Protein AF-0000000076600946 (afdb_homodimer)

Nearest PDB structures (foldseek):
  3ot5-assembly5_C-2  TM=6.722E-01  e=7.373E-07  Listeria monocytogenes EGD-e
  1vgv-assembly2_D  TM=6.392E-01  e=4.667E-07  Escherichia coli
  5d00-assembly1_B  TM=5.921E-01  e=4.592E-06  Bacillus subtilis subsp. subtilis str. 168
  5d00-assembly1_A  TM=5.986E-01  e=1.811E-05  Bacillus subtilis subsp. subtilis str. 168
  5d01-assembly1_A  TM=5.933E-01  e=2.149E-05  Bacillus subtilis subsp. subtilis str. 168

Solvent-accessible surface area (backbone atoms only — not comparable to full-atom values): 35390 Å² total; per-residue (Å²): 99,38,36,31,34,29,54,75,67,72,41,50,37,49,56,42,53,42,31,53,54,28,51,38,61,76,43,60,93,38,50,62,45,68,62,44,91,63,41,27,79,83,64,44,69,33,38,38,34,40,39,45,72,75,41,36,47,72,54,68,52,58,88,66,59,41,74,67,55,80,77,42,60,31,34,36,41,25,25,31,55,57,66,94,60,61,75,91,72,45,46,65,68,32,40,47,56,50,23,66,54,47,45,71,32,79,30,40,27,16,32,38,70,66,28,41,51,51,40,59,74,65,52,29,41,87,79,43,75,40,69,40,53,45,55,64,53,50,39,83,78,71,70,54,52,52,65,74,59,89,80,46,46,37,36,34,33,28,71,62,49,56,90,80,52,57,59,68,58,51,31,52,49,51,37,57,54,36,68,40,86,49,30,29,38,37,31,37,25,54,28,21,74,77,24,97,61,26,16,51,65,54,38,51,51,43,53,52,54,23,37,72,78,35,73,80,44,47,68,49,70,43,76,55,62,46,71,59,59,50,52,17,47,51,56,66,38,58,30,36,39,25,53,45,62,51,67,44,50,52,20,46,70,59,55,23,28,57,35,39,36,53,93,51,64,71,51,54,50,54,30,47,75,67,72,42,58,79,41,53,44,55,78,82,53,56,60,69,60,53,46,51,52,50,54,49,41,72,69,47,27,65,68,60,30,68,72,34,56,65,57,46,52,50,50,30,48,49,19,41,52,52,51,49,50,47,53,51,51,65,72,64,59,130,100,37,35,30,34,28,54,75,68,71,43,48,35,50,56,41,52,42,30,54,53,30,50,39,61,75,42,61,91,39,50,62,46,66,64,44,90,63,40,27,80,82,64,44,67,32,37,37,34,40,40,46,71,75,42,35,49,71,52,68,50,56,88,66,59,40,76,67,55,79,76,41,58,31,36,37,39,26,26,33,56,56,65,93,62,61,74,90,74,44,45,65,68,33,39,47,56,50,24,64,54,47,45,69,32,80,30,40,27,17,33,39,70,67,31,40,52,50,39,58,74,66,52,30,40,83,80,44,76,41,69,40,53,46,54,63,53,50,40,80,79,70,73,54,53,51,67,75,60,89,80,45,46,36,35,34,34,29,70,62,50,55,88,81,50,57,60,69,58,51,31,53,49,51,38,57,54,35,68,41,86,50,31,29,39,37,30,39,25,55,28,21,75,77,23,98,62,27,16,52,65,54,38,52,51,42,52,54,54,24,37,71,76,35,76,79,44,46,68,47,71,44,76,55,62,46,70,59,60,50,53,18,48,51,56,67,39,60,31,37,38,25,54,45,60,51,66,45,49,52,20,47,70,60,54,23,28,58,34,38,38,54,94,51,64,70,51,54,50,57,29,47,74,66,72,43,57,80,42,53,45,56,78,82,52,57,60,69,59,53,48,52,53,50,54,49,42,72,68,48,26,65,67,59,29,68,72,34,57,65,57,45,52,50,51,31,51,49,19,43,52,53,51,50,50,49,50,50,52,65,73,64,57,130

Sequence (668 aa):
MKIGIRGYYGFGNFGDELFLETFKQVFHSHKVFPLIYPINRFDCDRVIVGGGDLIIPYSFNPSYFPNELLQVKNWVYGVGIVDFYPEHTWPKEEVNKYRNIISQSEGLYVRDANSKKLATNMKLHSGIIEQVPDIAFSYKQPSFPIVKNPLETNVGFCPFAYKDFPLTKMTNILATISKKKNYRISIISVVDNKNKYSDLSVCNTLMERILKINPNARISVIEYKYLDVTYSFIQSLDFLISFKLHPSLVAIRNSIPTFCFSKLSKVTSLLSEFNISEFYSDYEAPQQQIQTKIEDFLKIGPNKMITLGTKIKSVEKLSDEKIQKLKTEVLKANMKIGIRGYYGFGNFGDELFLETFKQVFHSHKVFPLIYPINRFDCDRVIVGGGDLIIPYSFNPSYFPNELLQVKNWVYGVGIVDFYPEHTWPKEEVNKYRNIISQSEGLYVRDANSKKLATNMKLHSGIIEQVPDIAFSYKQPSFPIVKNPLETNVGFCPFAYKDFPLTKMTNILATISKKKNYRISIISVVDNKNKYSDLSVCNTLMERILKINPNARISVIEYKYLDVTYSFIQSLDFLISFKLHPSLVAIRNSIPTFCFSKLSKVTSLLSEFNISEFYSDYEAPQQQIQTKIEDFLKIGPNKMITLGTKIKSVEKLSDEKIQKLKTEVLKAN

pLDDT: mean 96.25, std 3.34, range [73.06, 98.94]

Secondary structure (DSSP, 8-state):
-EEEEESS-SS-BHHHHHHHHHHHHHTTTSEEEE--TTB-TTS-SEEEE-SEEEE-TTS--TTTS-GGGGGS-EEEEEEEE--SS-GGGS-HHHHHHHHHHHTTSS-EEESSHHHHHHHHHTT--SS-EEE---GGGGSPP----B---TTSEEEEEE---STT--HHHHHHHHHHHHTSTTEEEEEE--B-TTSTT-SHHHHHHHHHHHHHH-TT--EEEE----HHHHHHHHHT-SEEEES-HHHHHHHHHTT--EEEE-SSHHHHHHHHHTT-TTSEE-TTS-HHHHHHHHHHHHHHHHHHHHTTHHHHHHHHHHHHHHHHHHHHHHHH--/-EEEEESS-SS-BHHHHHHHHHHHHHTTTSEEEE--TTB-TTS-SEEEE-SEEEE-TTS--TTTS-GGGGGS-EEEEEEEE--SS-GGGS-HHHHHHHHHHHTTSS-EEESSHHHHHHHHHTT--SS-EEE---GGGGSPP----B---TTSEEEEEE---STT--HHHHHHHHHHHHTSTTEEEEEE--B-TTSTT-SHHHHHHHHHHHHHH-TT--EEEE----HHHHHHHHHT-SEEEES-HHHHHHHHHTT--EEEE-SSHHHHHHHHHTT-TTSEE-TTS-HHHHHHHHHHHHHHHHHHHHTTHHHHHHHHHHHHHHHHHHHHHHHH--

Radius of gyration: 26.64 Å; Cα contacts (8 Å, |Δi|>4): 1297; chains: 2; bounding box: 59×72×56 Å

Foldseek 3Di:
DFEEEEDPPDQQFLQQVLLQVLVCVLPVVYHYDYPDPPDDPLPGQEYEQDDEAQAEQQDADCSRQPPSLLVHAYEHENYAHFPPDDPVPHDLVSLVSQLVRQQSHPEHEYAFDVRLVSCVVSCSHDPHYYYAHHLSLQRDADQDDDDDDPQAAEEEEEFWQDPPTPLVLVLVLVLVVQPDPRYAYEYEWRGAPSHPGTCQVSSVVSVVSSCVVPVPGRYYYHHRDDSNVSLNVLLVHQAYEYQDQSSQVSCLLNLHQYAYEDPTVSNCRVCVLQPNSLSYDHPPDDSVVNSVSVVVCVVCRNVSSVVRNVSSVVSSVRNNVVVNVVVVCRVPPD/DFEEEEDPPDQQFLQQVLLQVLVCVLPVVYHYDYPDPPDDPLPGQEYEQDDEAQAEQQDADCSRQPPSLLVHAYEYENYAHFPPDDPVPHDLVSLVSQLVRQQSHPEHEYAFDVRLVSCVVSCSHDPHYYYAHHSSLQRDADQDDDDDDPQAAEEEEEFWQDPPTPLVLVLVLVLVVQPDPRYAYEYEWRGAPSHPGTCQVSSVVSVVSSCVVPVPGRYYYHHDDDSNVSLNVLLVHQEYEYQDQVSQVSCLLNLRQYAYEYPTVSNCRSCVLQPNSLSYDHPPDDSVVNSVSVVVCVVCRNVSSVVRNVSSVVSSVRNNVVVNVVVVCRVPPD

InterPro domains:
  IPR007345 Polysaccharide pyruvyl transferase [PF04230] (13-262)

Organism: NCBI:txid33932

Structure (mmCIF, N/CA/C/O backbone):
data_AF-0000000076600946-model_v1
#
loop_
_entity.id
_entity.type
_entity.pdbx_description
1 polymer 'Polysaccharide pyruvyl transferase domain-containing protein'
#
loop_
_atom_site.group_PDB
_atom_site.id
_atom_site.type_symbol
_atom_site.label_atom_id
_atom_site.label_alt_id
_atom_site.label_comp_id
_atom_site.label_asym_id
_atom_site.label_entity_id
_atom_site.label_seq_id
_atom_site.pdbx_PDB_ins_code
_atom_site.Cartn_x
_atom_site.Cartn_y
_atom_site.Cartn_z
_atom_site.occupancy
_atom_site.B_iso_or_equiv
_atom_site.auth_seq_id
_atom_site.auth_comp_id
_atom_site.auth_asym_id
_atom_site.auth_atom_id
_atom_site.pdbx_PDB_model_num
ATOM 1 N N . MET A 1 1 ? 16.734 -5.91 15.117 1 95.25 1 MET A N 1
ATOM 2 C CA . MET A 1 1 ? 17.578 -6.031 13.922 1 95.25 1 MET A CA 1
ATOM 3 C C . MET A 1 1 ? 16.922 -5.336 12.734 1 95.25 1 MET A C 1
ATOM 5 O O . MET A 1 1 ? 15.711 -5.18 12.68 1 95.25 1 MET A O 1
ATOM 9 N N . LYS A 1 2 ? 17.797 -4.855 11.906 1 98.06 2 LYS A N 1
ATOM 10 C CA . LYS A 1 2 ? 17.375 -4.312 10.625 1 98.06 2 LYS A CA 1
ATOM 11 C C . LYS A 1 2 ? 17.484 -5.359 9.516 1 98.06 2 LYS A C 1
ATOM 13 O O . LYS A 1 2 ? 18.594 -5.777 9.172 1 98.06 2 LYS A O 1
ATOM 18 N N . ILE A 1 3 ? 16.391 -5.766 8.922 1 98.56 3 ILE A N 1
ATOM 19 C CA . ILE A 1 3 ? 16.359 -6.797 7.891 1 98.56 3 ILE A CA 1
ATOM 20 C C . ILE A 1 3 ? 15.859 -6.199 6.578 1 98.56 3 ILE A C 1
ATOM 22 O O . ILE A 1 3 ? 14.711 -5.77 6.48 1 98.56 3 ILE A O 1
ATOM 26 N N . GLY A 1 4 ? 16.719 -6.152 5.598 1 98.5 4 GLY A N 1
ATOM 27 C CA . GLY A 1 4 ? 16.359 -5.668 4.277 1 98.5 4 GLY A CA 1
ATOM 28 C C . GLY A 1 4 ? 15.844 -6.762 3.359 1 98.5 4 GLY A C 1
ATOM 29 O O . GLY A 1 4 ? 16.406 -7.852 3.309 1 98.5 4 GLY A O 1
ATOM 30 N N . ILE A 1 5 ? 14.789 -6.527 2.723 1 98.75 5 ILE A N 1
ATOM 31 C CA . ILE A 1 5 ? 14.227 -7.453 1.745 1 98.75 5 ILE A CA 1
ATOM 32 C C . ILE A 1 5 ? 14.453 -6.918 0.334 1 98.75 5 ILE A C 1
ATOM 34 O O . ILE A 1 5 ? 14.023 -5.809 0.006 1 98.75 5 ILE A O 1
ATOM 38 N N . ARG A 1 6 ? 15.086 -7.695 -0.467 1 98.25 6 ARG A N 1
ATOM 39 C CA . ARG A 1 6 ? 15.391 -7.305 -1.839 1 98.25 6 ARG A CA 1
ATOM 40 C C . ARG A 1 6 ? 14.547 -8.094 -2.834 1 98.25 6 ARG A C 1
ATOM 42 O O . ARG A 1 6 ? 14.43 -9.312 -2.729 1 98.25 6 ARG A O 1
ATOM 49 N N . GLY A 1 7 ? 13.977 -7.438 -3.764 1 97.69 7 GLY A N 1
ATOM 50 C CA . GLY A 1 7 ? 13.102 -8.008 -4.777 1 97.69 7 GLY A CA 1
ATOM 51 C C . GLY A 1 7 ? 12.359 -6.965 -5.586 1 97.69 7 GLY A C 1
ATOM 52 O O . GLY A 1 7 ? 12.734 -5.793 -5.586 1 97.69 7 GLY A O 1
ATOM 53 N N . TYR A 1 8 ? 11.391 -7.387 -6.375 1 96.5 8 TYR A N 1
ATOM 54 C CA . TYR A 1 8 ? 10.586 -6.496 -7.207 1 96.5 8 TYR A CA 1
ATOM 55 C C . TYR A 1 8 ? 9.508 -5.809 -6.379 1 96.5 8 TYR A C 1
ATOM 57 O O . TYR A 1 8 ? 8.312 -6.012 -6.613 1 96.5 8 TYR A O 1
ATOM 65 N N . TYR A 1 9 ? 9.961 -4.887 -5.484 1 96.44 9 TYR A N 1
ATOM 66 C CA . TYR A 1 9 ? 9.062 -4.246 -4.531 1 96.44 9 TYR A CA 1
ATOM 67 C C . TYR A 1 9 ? 8.828 -2.787 -4.902 1 96.44 9 TYR A C 1
ATOM 69 O O . TYR A 1 9 ? 9.695 -2.141 -5.488 1 96.44 9 TYR A O 1
ATOM 77 N N . GLY A 1 10 ? 7.617 -2.311 -4.562 1 93.44 10 GLY A N 1
ATOM 78 C CA . GLY A 1 10 ? 7.293 -0.91 -4.785 1 93.44 10 GLY A CA 1
ATOM 79 C C . GLY A 1 10 ? 6.629 -0.657 -6.125 1 93.44 10 GLY A C 1
ATOM 80 O O . GLY A 1 10 ? 6.344 0.49 -6.477 1 93.44 10 GLY A O 1
ATOM 81 N N . PHE A 1 11 ? 6.25 -1.758 -6.801 1 92.75 11 PHE A N 1
ATOM 82 C CA . PHE A 1 11 ? 5.707 -1.601 -8.141 1 92.75 11 PHE A CA 1
ATOM 83 C C . PHE A 1 11 ? 4.27 -2.104 -8.211 1 92.75 11 PHE A C 1
ATOM 85 O O . PHE A 1 11 ? 3.682 -2.182 -9.289 1 92.75 11 PHE A O 1
ATOM 92 N N . GLY A 1 12 ? 3.766 -2.537 -7.078 1 93.69 12 GLY A N 1
ATOM 93 C CA . GLY A 1 12 ? 2.344 -2.818 -6.969 1 93.69 12 GLY A CA 1
ATOM 94 C C . GLY A 1 12 ? 1.951 -4.152 -7.574 1 93.69 12 GLY A C 1
ATOM 95 O O . GLY A 1 12 ? 0.802 -4.344 -7.977 1 93.69 12 GLY A O 1
ATOM 96 N N . ASN A 1 13 ? 2.926 -5.016 -7.762 1 96 13 ASN A N 1
ATOM 97 C CA . ASN A 1 13 ? 2.592 -6.367 -8.195 1 96 13 ASN A CA 1
ATOM 98 C C . ASN A 1 13 ? 2.082 -7.219 -7.039 1 96 13 ASN A C 1
ATOM 100 O O . ASN A 1 13 ? 2.771 -7.383 -6.031 1 96 13 ASN A O 1
ATOM 104 N N . PHE A 1 14 ? 0.951 -7.715 -7.152 1 97.94 14 PHE A N 1
ATOM 105 C CA . PHE A 1 14 ? 0.24 -8.406 -6.086 1 97.94 14 PHE A CA 1
ATOM 106 C C . PHE A 1 14 ? 1.135 -9.453 -5.426 1 97.94 14 PHE A C 1
ATOM 108 O O . PHE A 1 14 ? 1.285 -9.469 -4.203 1 97.94 14 PHE A O 1
ATOM 115 N N . GLY A 1 15 ? 1.76 -10.297 -6.23 1 97.69 15 GLY A N 1
ATOM 116 C CA . GLY A 1 15 ? 2.594 -11.375 -5.719 1 97.69 15 GLY A CA 1
ATOM 117 C C . GLY A 1 15 ? 3.809 -10.883 -4.957 1 97.69 15 GLY A C 1
ATOM 118 O O . GLY A 1 15 ? 4.082 -11.336 -3.846 1 97.69 15 GLY A O 1
ATOM 119 N N . ASP A 1 16 ? 4.5 -9.938 -5.492 1 97.44 16 ASP A N 1
ATOM 120 C CA . ASP A 1 16 ? 5.703 -9.406 -4.852 1 97.44 16 ASP A CA 1
ATOM 121 C C . ASP A 1 16 ? 5.363 -8.711 -3.533 1 97.44 16 ASP A C 1
ATOM 123 O O . ASP A 1 16 ? 6.074 -8.875 -2.541 1 97.44 16 ASP A O 1
ATOM 127 N N . GLU A 1 17 ? 4.277 -7.969 -3.549 1 97.69 17 GLU A N 1
ATOM 128 C CA . GLU A 1 17 ? 3.852 -7.316 -2.312 1 97.69 17 GLU A CA 1
ATOM 129 C C . GLU A 1 17 ? 3.484 -8.344 -1.247 1 97.69 17 GLU A C 1
ATOM 131 O O . GLU A 1 17 ? 3.697 -8.117 -0.055 1 97.69 17 GLU A O 1
ATOM 136 N N . LEU A 1 18 ? 2.945 -9.461 -1.716 1 98.12 18 LEU A N 1
ATOM 137 C CA . LEU A 1 18 ? 2.609 -10.547 -0.8 1 98.12 18 LEU A CA 1
ATOM 138 C C . LEU A 1 18 ? 3.861 -11.086 -0.117 1 98.12 18 LEU A C 1
ATOM 140 O O . LEU A 1 18 ? 3.84 -11.391 1.076 1 98.12 18 LEU A O 1
ATOM 144 N N . PHE A 1 19 ? 4.949 -11.211 -0.852 1 98.69 19 PHE A N 1
ATOM 145 C CA . PHE A 1 19 ? 6.199 -11.695 -0.278 1 98.69 19 PHE A CA 1
ATOM 146 C C . PHE A 1 19 ? 6.688 -10.766 0.824 1 98.69 19 PHE A C 1
ATOM 148 O O . PHE A 1 19 ? 7.02 -11.211 1.923 1 98.69 19 PHE A O 1
ATOM 155 N N . LEU A 1 20 ? 6.695 -9.484 0.494 1 98.62 20 LEU A N 1
ATOM 156 C CA . LEU A 1 20 ? 7.184 -8.492 1.45 1 98.62 20 LEU A CA 1
ATOM 157 C C . LEU A 1 20 ? 6.355 -8.523 2.73 1 98.62 20 LEU A C 1
ATOM 159 O O . LEU A 1 20 ? 6.906 -8.523 3.832 1 98.62 20 LEU A O 1
ATOM 163 N N . GLU A 1 21 ? 5.039 -8.562 2.566 1 98.19 21 GLU A N 1
ATOM 164 C CA . GLU A 1 21 ? 4.164 -8.562 3.734 1 98.19 21 GLU A CA 1
ATOM 165 C C . GLU A 1 21 ? 4.328 -9.844 4.543 1 98.19 21 GLU A C 1
ATOM 167 O O . GLU A 1 21 ? 4.215 -9.836 5.77 1 98.19 21 GLU A O 1
ATOM 172 N N . THR A 1 22 ? 4.605 -10.953 3.879 1 98.69 22 THR A N 1
ATOM 173 C 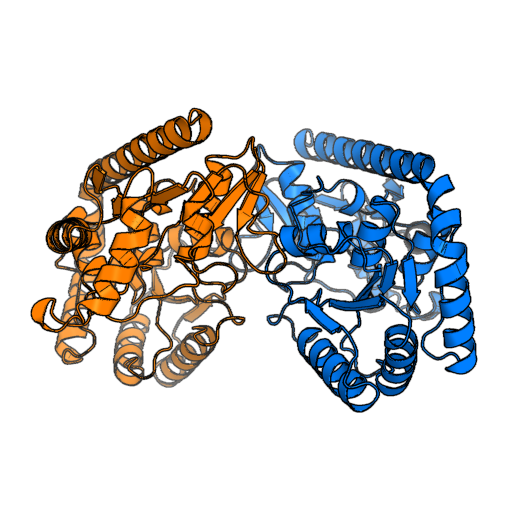CA . THR A 1 22 ? 4.848 -12.211 4.578 1 98.69 22 THR A CA 1
ATOM 174 C C . THR A 1 22 ? 6.117 -12.125 5.418 1 98.69 22 THR A C 1
ATOM 176 O O . THR A 1 22 ? 6.125 -12.531 6.582 1 98.69 22 THR A O 1
ATOM 179 N N . PHE A 1 23 ? 7.188 -11.578 4.824 1 98.75 23 PHE A N 1
ATOM 180 C CA . PHE A 1 23 ? 8.43 -11.414 5.578 1 98.75 23 PHE A CA 1
ATOM 181 C C . PHE A 1 23 ? 8.211 -10.5 6.781 1 98.75 23 PHE A C 1
ATOM 183 O O . PHE A 1 23 ? 8.75 -10.75 7.859 1 98.75 23 PHE A O 1
ATOM 190 N N . LYS A 1 24 ? 7.41 -9.414 6.574 1 98.25 24 LYS A N 1
ATOM 191 C CA . LYS A 1 24 ? 7.102 -8.523 7.688 1 98.25 24 LYS A CA 1
ATOM 192 C C . LYS A 1 24 ? 6.375 -9.273 8.805 1 98.25 24 LYS A C 1
ATOM 194 O O . LYS A 1 24 ? 6.645 -9.047 9.984 1 98.25 24 LYS A O 1
ATOM 199 N N . GLN A 1 25 ? 5.488 -10.172 8.445 1 97.88 25 GLN A N 1
ATOM 200 C CA . GLN A 1 25 ? 4.762 -10.969 9.43 1 97.88 25 GLN A CA 1
ATOM 201 C C . GLN A 1 25 ? 5.703 -11.914 10.172 1 97.88 25 GLN A C 1
ATOM 203 O O . GLN A 1 25 ? 5.633 -12.023 11.398 1 97.88 25 GLN A O 1
ATOM 208 N N . VAL A 1 26 ? 6.566 -12.531 9.445 1 98.31 26 VAL A N 1
ATOM 209 C CA . VAL A 1 26 ? 7.465 -13.531 10 1 98.31 26 VAL A CA 1
ATOM 210 C C . VAL A 1 26 ? 8.469 -12.867 10.945 1 98.31 26 VAL A C 1
ATOM 212 O O . VAL A 1 26 ? 8.75 -13.383 12.031 1 98.31 26 VAL A O 1
ATOM 215 N N . PHE A 1 27 ? 8.953 -11.703 10.555 1 98.25 27 PHE A N 1
ATOM 216 C CA . PHE A 1 27 ? 9.977 -10.992 11.328 1 98.25 27 PHE A CA 1
ATOM 217 C C . PHE A 1 27 ? 9.367 -9.797 12.047 1 98.25 27 PHE A C 1
ATOM 219 O O . PHE A 1 27 ? 10.008 -8.75 12.164 1 98.25 27 PHE A O 1
ATOM 226 N N . HIS A 1 28 ? 8.141 -9.852 12.578 1 96 28 HIS A N 1
ATOM 227 C CA . HIS A 1 28 ? 7.328 -8.75 13.086 1 96 28 HIS A CA 1
ATOM 228 C C . HIS A 1 28 ? 8.016 -8.062 14.258 1 96 28 HIS A C 1
ATOM 230 O O . HIS A 1 28 ? 7.711 -6.91 14.57 1 96 28 HIS A O 1
ATOM 236 N N . SER A 1 29 ? 8.953 -8.695 14.945 1 96.56 29 SER A N 1
ATOM 237 C CA . SER A 1 29 ? 9.617 -8.109 16.109 1 96.56 29 SER A CA 1
ATOM 238 C C . SER A 1 29 ? 10.852 -7.316 15.695 1 96.56 29 SER A C 1
ATOM 240 O O .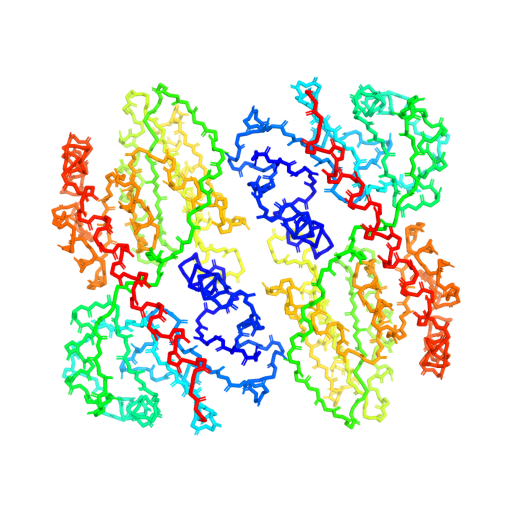 SER A 1 29 ? 11.547 -6.758 16.547 1 96.56 29 SER A O 1
ATOM 242 N N . HIS A 1 30 ? 11.125 -7.25 14.391 1 97.62 30 HIS A N 1
ATOM 243 C CA . HIS A 1 30 ? 12.297 -6.566 13.859 1 97.62 30 HIS A CA 1
ATOM 244 C C . HIS A 1 30 ? 11.898 -5.5 12.844 1 97.62 30 HIS A C 1
ATOM 246 O O . HIS A 1 30 ? 10.719 -5.379 12.492 1 97.62 30 HIS A O 1
ATOM 252 N N . LYS A 1 31 ? 12.852 -4.645 12.484 1 97.69 31 LYS A N 1
ATOM 253 C CA . LYS A 1 31 ? 12.617 -3.682 11.414 1 97.69 31 LYS A CA 1
ATOM 254 C C . LYS A 1 31 ? 12.812 -4.328 10.039 1 97.69 31 LYS A C 1
ATOM 256 O O . LYS A 1 31 ? 13.93 -4.68 9.672 1 97.69 31 LYS A O 1
ATOM 261 N N . VAL A 1 32 ? 11.781 -4.539 9.336 1 98.56 32 VAL A N 1
ATOM 262 C CA . VAL A 1 32 ? 11.797 -5.164 8.016 1 98.56 32 VAL A CA 1
ATOM 263 C C . VAL A 1 32 ? 11.391 -4.141 6.957 1 98.56 32 VAL A C 1
ATOM 265 O O . VAL A 1 32 ? 10.336 -3.508 7.066 1 98.56 32 VAL A O 1
ATOM 268 N N . PHE A 1 33 ? 12.18 -3.9 5.98 1 98.62 33 PHE A N 1
ATOM 269 C CA . PHE A 1 33 ? 11.883 -2.895 4.969 1 98.62 33 PHE A CA 1
ATOM 270 C C . PHE A 1 33 ? 12.383 -3.34 3.602 1 98.62 33 PHE A C 1
ATOM 272 O O . PHE A 1 33 ? 13.336 -4.121 3.508 1 98.62 33 PHE A O 1
ATOM 279 N N . PRO A 1 34 ? 11.695 -2.943 2.529 1 98.56 34 PRO A N 1
ATOM 280 C CA . PRO A 1 34 ? 12.188 -3.225 1.178 1 98.56 34 PRO A CA 1
ATOM 281 C C . PRO A 1 34 ? 13.43 -2.414 0.819 1 98.56 34 PRO A C 1
ATOM 283 O O . PRO A 1 34 ? 13.539 -1.243 1.189 1 98.56 34 PRO A O 1
ATOM 286 N N . LEU A 1 35 ? 14.344 -3.006 0.176 1 97.88 35 LEU A N 1
ATOM 287 C CA . LEU A 1 35 ? 15.555 -2.301 -0.233 1 97.88 35 LEU A CA 1
ATOM 288 C C . LEU A 1 35 ? 15.328 -1.546 -1.539 1 97.88 35 LEU A C 1
ATOM 290 O O . LEU A 1 35 ? 15.82 -1.959 -2.592 1 97.88 35 LEU A O 1
ATOM 294 N N . ILE A 1 36 ? 14.656 -0.437 -1.409 1 96.81 36 ILE A N 1
ATOM 295 C CA . ILE A 1 36 ? 14.398 0.501 -2.494 1 96.81 36 ILE A CA 1
ATOM 296 C C . ILE A 1 36 ? 14.859 1.899 -2.094 1 96.81 36 ILE A C 1
ATOM 298 O O . ILE A 1 36 ? 14.953 2.211 -0.904 1 96.81 36 ILE A O 1
ATOM 302 N N . TYR A 1 37 ? 15.195 2.709 -3.127 1 95.5 37 TYR A N 1
ATOM 303 C CA . TYR A 1 37 ? 15.508 4.094 -2.797 1 95.5 37 TYR A CA 1
ATOM 304 C C . TYR A 1 37 ? 14.32 4.777 -2.131 1 95.5 37 TYR A C 1
ATOM 306 O O . TYR A 1 37 ? 13.172 4.574 -2.539 1 95.5 37 TYR A O 1
ATOM 314 N N . PRO A 1 38 ? 14.484 5.43 -0.982 1 97.75 38 PRO A N 1
ATOM 315 C CA . PRO A 1 38 ? 15.727 6.008 -0.472 1 97.75 38 PRO A CA 1
ATOM 316 C C . PRO A 1 38 ? 16.297 5.227 0.713 1 97.75 38 PRO A C 1
ATOM 318 O O . PRO A 1 38 ? 17.109 5.762 1.476 1 97.75 38 PRO A O 1
ATOM 321 N N . ILE A 1 39 ? 15.953 4.016 0.934 1 98.19 39 ILE A N 1
ATOM 322 C CA . ILE A 1 39 ? 16.484 3.189 2.008 1 98.19 39 ILE A CA 1
ATOM 323 C C . ILE A 1 39 ? 18 3.014 1.82 1 98.19 39 ILE A C 1
ATOM 325 O O . ILE A 1 39 ? 18.469 2.793 0.702 1 98.19 39 ILE A O 1
ATOM 329 N N . ASN A 1 40 ? 18.719 3.105 2.889 1 97.5 40 ASN A N 1
ATOM 330 C CA . ASN A 1 40 ? 20.156 2.852 2.871 1 97.5 40 ASN A CA 1
ATOM 331 C C . ASN A 1 40 ? 20.469 1.355 2.855 1 97.5 40 ASN A C 1
ATOM 333 O O . ASN A 1 40 ? 20.469 0.708 3.904 1 97.5 40 ASN A O 1
ATOM 337 N N . ARG A 1 41 ? 20.844 0.839 1.764 1 95.06 41 ARG A N 1
ATOM 338 C CA . ARG A 1 41 ? 21.047 -0.592 1.562 1 95.06 41 ARG A CA 1
ATOM 339 C C . ARG A 1 41 ? 22.266 -1.088 2.332 1 95.06 41 ARG A C 1
ATOM 341 O O . ARG A 1 41 ? 22.453 -2.295 2.494 1 95.06 41 ARG A O 1
ATOM 348 N N . PHE A 1 42 ? 23.062 -0.13 2.854 1 95.69 42 PHE A N 1
ATOM 349 C CA . PHE A 1 42 ? 24.281 -0.513 3.564 1 95.69 42 PHE A CA 1
ATOM 350 C C . PHE A 1 42 ? 24.047 -0.563 5.066 1 95.69 42 PHE A C 1
ATOM 352 O O . PHE A 1 42 ? 24.906 -1.01 5.828 1 95.69 42 PHE A O 1
ATOM 359 N N . ASP A 1 43 ? 22.891 -0.125 5.477 1 96.44 43 ASP A N 1
ATOM 360 C CA . ASP A 1 43 ? 22.547 -0.124 6.898 1 96.44 43 ASP A CA 1
ATOM 361 C C . ASP A 1 43 ? 21.547 -1.225 7.227 1 96.44 43 ASP A C 1
ATOM 363 O O . ASP A 1 43 ? 20.438 -0.943 7.695 1 96.44 43 ASP A O 1
ATOM 367 N N . CYS A 1 44 ? 21.891 -2.449 6.945 1 96.69 44 CYS A N 1
ATOM 368 C CA . CYS A 1 44 ? 21.125 -3.656 7.238 1 96.69 44 CYS A CA 1
ATOM 369 C C . CYS A 1 44 ? 21.953 -4.648 8.039 1 96.69 44 CYS A C 1
ATOM 371 O O . CYS A 1 44 ? 23.156 -4.801 7.793 1 96.69 44 CYS A O 1
ATOM 373 N N . ASP A 1 45 ? 21.297 -5.254 8.992 1 98 45 ASP A N 1
ATOM 374 C CA . ASP A 1 45 ? 21.953 -6.355 9.688 1 98 45 ASP A CA 1
ATOM 375 C C . ASP A 1 45 ? 21.922 -7.633 8.859 1 98 45 ASP A C 1
ATOM 377 O O . ASP A 1 45 ? 22.844 -8.445 8.93 1 98 45 ASP A O 1
ATOM 381 N N . ARG A 1 46 ? 20.859 -7.887 8.172 1 98.31 46 ARG A N 1
ATOM 382 C CA . ARG A 1 46 ? 20.609 -9.047 7.332 1 98.31 46 ARG A CA 1
ATOM 383 C C . ARG A 1 46 ? 19.844 -8.656 6.07 1 98.31 46 ARG A C 1
ATOM 385 O O . ARG A 1 46 ? 19.078 -7.688 6.078 1 98.31 46 ARG A O 1
ATOM 392 N N . VAL A 1 47 ? 20.078 -9.406 5.012 1 98.5 47 VAL A N 1
ATOM 393 C CA . VAL A 1 47 ? 19.328 -9.18 3.781 1 98.5 47 VAL A CA 1
ATOM 394 C C . VAL A 1 47 ? 18.734 -10.492 3.285 1 98.5 47 VAL A C 1
ATOM 396 O O . VAL A 1 47 ? 19.391 -11.539 3.332 1 98.5 47 VAL A O 1
ATOM 399 N N . ILE A 1 48 ? 17.562 -10.523 2.9 1 98.75 48 ILE A N 1
ATOM 400 C CA . ILE A 1 48 ? 16.906 -11.633 2.211 1 98.75 48 ILE A CA 1
ATOM 401 C C . ILE A 1 48 ? 16.531 -11.219 0.791 1 98.75 48 ILE A C 1
ATOM 403 O O . ILE A 1 48 ? 15.852 -10.211 0.593 1 98.75 48 ILE A O 1
ATOM 407 N N . VAL A 1 49 ? 17.031 -11.945 -0.199 1 98.5 49 VAL A N 1
ATOM 408 C CA . VAL A 1 49 ? 16.641 -11.727 -1.59 1 98.5 49 VAL A CA 1
ATOM 409 C C . VAL A 1 49 ? 15.477 -12.633 -1.951 1 98.5 49 VAL A C 1
ATOM 411 O O . VAL A 1 49 ? 15.625 -13.859 -1.994 1 98.5 49 VAL A O 1
ATOM 414 N N . GLY A 1 50 ? 14.414 -12.125 -2.186 1 93.5 50 GLY A N 1
ATOM 415 C CA . GLY A 1 50 ? 13.258 -12.938 -2.537 1 93.5 50 GLY A CA 1
ATOM 416 C C . GLY A 1 50 ? 11.938 -12.281 -2.186 1 93.5 50 GLY A C 1
ATOM 417 O O . GLY A 1 50 ? 11.914 -11.227 -1.549 1 93.5 50 GLY A O 1
ATOM 418 N N . GLY A 1 51 ? 11.094 -13.086 -2.695 1 90.88 51 GLY A N 1
ATOM 419 C CA . GLY A 1 51 ? 10.406 -14.031 -3.559 1 90.88 51 GLY A CA 1
ATOM 420 C C . GLY A 1 51 ? 10.227 -13.523 -4.977 1 90.88 51 GLY A C 1
ATOM 421 O O . GLY A 1 51 ? 10.445 -12.344 -5.25 1 90.88 51 GLY A O 1
ATOM 422 N N . GLY A 1 52 ? 9.898 -14.398 -5.906 1 94.25 52 GLY A N 1
ATOM 423 C CA . GLY A 1 52 ? 9.625 -14.016 -7.281 1 94.25 52 GLY A CA 1
ATOM 424 C C . GLY A 1 52 ? 10.633 -14.578 -8.266 1 94.25 52 GLY A C 1
ATOM 425 O O . GLY A 1 52 ? 11.555 -15.289 -7.879 1 94.25 52 GLY A O 1
ATOM 426 N N . ASP A 1 53 ? 10.445 -14.242 -9.523 1 94.06 53 ASP A N 1
ATOM 427 C CA . ASP A 1 53 ? 11.328 -14.703 -10.602 1 94.06 53 ASP A CA 1
ATOM 428 C C . ASP A 1 53 ? 12.508 -13.75 -10.781 1 94.06 53 ASP A C 1
ATOM 430 O O . ASP A 1 53 ? 12.586 -13.039 -11.781 1 94.06 53 ASP A O 1
ATOM 434 N N . LEU A 1 54 ? 13.383 -13.891 -9.859 1 97.38 54 LEU A N 1
ATOM 435 C CA . LEU A 1 54 ? 14.438 -12.883 -9.797 1 97.38 54 LEU A CA 1
ATOM 436 C C . LEU A 1 54 ? 15.672 -13.336 -10.562 1 97.38 54 LEU A C 1
ATOM 438 O O . LEU A 1 54 ? 16.562 -12.531 -10.852 1 97.38 54 LEU A O 1
ATOM 442 N N . ILE A 1 55 ? 15.766 -14.633 -10.852 1 97.75 55 ILE A N 1
ATOM 443 C CA . ILE A 1 55 ? 16.922 -15.156 -11.57 1 97.75 55 ILE A CA 1
ATOM 444 C C . ILE A 1 55 ? 16.562 -15.383 -13.031 1 97.75 55 ILE A C 1
ATOM 446 O O . ILE A 1 55 ? 15.781 -16.281 -13.359 1 97.75 55 ILE A O 1
ATOM 450 N N . ILE A 1 56 ? 17.062 -14.578 -13.789 1 96.75 56 ILE A N 1
ATOM 451 C CA . ILE A 1 56 ? 16.922 -14.672 -15.242 1 96.75 56 ILE A CA 1
ATOM 452 C C . ILE A 1 56 ? 18.266 -15.008 -15.867 1 96.75 56 ILE A C 1
ATOM 454 O O . ILE A 1 56 ? 19.047 -14.109 -16.219 1 96.75 56 ILE A O 1
ATOM 458 N N . PRO A 1 57 ? 18.5 -16.25 -16.109 1 96.38 57 PRO A N 1
ATOM 459 C CA . PRO A 1 57 ? 19.844 -16.75 -16.422 1 96.38 57 PRO A CA 1
ATOM 460 C C . PRO A 1 57 ? 20.469 -16.047 -17.625 1 96.38 57 PRO A C 1
ATOM 462 O O . PRO A 1 57 ? 21.688 -16.016 -17.766 1 96.38 57 PRO A O 1
ATOM 465 N N . TYR A 1 58 ? 19.656 -15.453 -18.5 1 96.25 58 TYR A N 1
ATOM 466 C CA . TYR A 1 58 ? 20.172 -14.844 -19.719 1 96.25 58 TYR A CA 1
ATOM 467 C C . TYR A 1 58 ? 20.203 -13.328 -19.609 1 96.25 58 TYR A C 1
ATOM 469 O O . TYR A 1 58 ? 20.484 -12.633 -20.578 1 96.25 58 TYR A O 1
ATOM 477 N N . SER A 1 59 ? 19.812 -12.828 -18.453 1 96.75 59 SER A N 1
ATOM 478 C CA . SER A 1 59 ? 19.812 -11.391 -18.219 1 96.75 59 SER A CA 1
ATOM 479 C C . SER A 1 59 ? 20.078 -11.07 -16.75 1 96.75 59 SER A C 1
ATOM 481 O O . SER A 1 59 ? 19.141 -10.836 -15.984 1 96.75 59 SER A O 1
ATOM 483 N N . PHE A 1 60 ? 21.359 -10.992 -16.422 1 97.44 60 PHE A N 1
ATOM 484 C CA . PHE A 1 60 ? 21.734 -10.695 -15.039 1 97.44 60 PHE A CA 1
ATOM 485 C C . PHE A 1 60 ? 21.188 -9.336 -14.609 1 97.44 60 PHE A C 1
ATOM 487 O O . PHE A 1 60 ? 21.281 -8.359 -15.359 1 97.44 60 PHE A O 1
ATOM 494 N N . ASN A 1 61 ? 20.609 -9.297 -13.445 1 96.38 61 ASN A N 1
ATOM 495 C CA . ASN A 1 61 ? 20.031 -8.062 -12.922 1 96.38 61 ASN A CA 1
ATOM 496 C C . ASN A 1 61 ? 20.734 -7.609 -11.648 1 96.38 61 ASN A C 1
ATOM 498 O O . ASN A 1 61 ? 20.422 -8.102 -10.555 1 96.38 61 ASN A O 1
ATOM 502 N N . PRO A 1 62 ? 21.562 -6.672 -11.75 1 96.12 62 PRO A N 1
ATOM 503 C CA . PRO A 1 62 ? 22.312 -6.223 -10.578 1 96.12 62 PRO A CA 1
ATOM 504 C C . PRO A 1 62 ? 21.438 -5.523 -9.547 1 96.12 62 PRO A C 1
ATOM 506 O O . PRO A 1 62 ? 21.859 -5.293 -8.414 1 96.12 62 PRO A O 1
ATOM 509 N N . SER A 1 63 ? 20.219 -5.223 -9.883 1 94.94 63 SER A N 1
ATOM 510 C CA . SER A 1 63 ? 19.312 -4.613 -8.914 1 94.94 63 SER A CA 1
ATOM 511 C C . SER A 1 63 ? 18.906 -5.613 -7.836 1 94.94 63 SER A C 1
ATOM 513 O O . SER A 1 63 ? 18.672 -5.234 -6.688 1 94.94 63 SER A O 1
ATOM 515 N N . TYR A 1 64 ? 18.859 -6.855 -8.242 1 97.31 64 TYR A N 1
ATOM 516 C CA . TYR A 1 64 ? 18.484 -7.891 -7.289 1 97.31 64 TYR A CA 1
ATOM 517 C C . TYR A 1 64 ? 19.703 -8.516 -6.645 1 97.31 64 TYR A C 1
ATOM 519 O O . TYR A 1 64 ? 19.656 -8.953 -5.492 1 97.31 64 TYR A O 1
ATOM 527 N N . PHE A 1 65 ? 20.734 -8.516 -7.445 1 97.81 65 PHE A N 1
ATOM 528 C CA . PHE A 1 65 ? 21.938 -9.195 -6.973 1 97.81 65 PHE A CA 1
ATOM 529 C C . PHE A 1 65 ? 23.156 -8.281 -7.09 1 97.81 65 PHE A C 1
ATOM 531 O O . PHE A 1 65 ? 24.125 -8.609 -7.77 1 97.81 65 PHE A O 1
ATOM 538 N N . PRO A 1 66 ? 23.109 -7.227 -6.309 1 97.19 66 PRO A N 1
ATOM 539 C CA . PRO A 1 66 ? 24.25 -6.312 -6.344 1 97.19 66 PRO A CA 1
ATOM 540 C C . PRO A 1 66 ? 25.469 -6.855 -5.586 1 97.19 66 PRO A C 1
ATOM 542 O O . PRO A 1 66 ? 25.328 -7.754 -4.75 1 97.19 66 PRO A O 1
ATOM 545 N N . ASN A 1 67 ? 26.594 -6.262 -5.781 1 95.31 67 ASN A N 1
ATOM 546 C CA . ASN A 1 67 ? 27.828 -6.648 -5.109 1 95.31 67 ASN A CA 1
ATOM 547 C C . ASN A 1 67 ? 27.766 -6.375 -3.611 1 95.31 67 ASN A C 1
ATOM 549 O O . ASN A 1 67 ? 28.469 -7.016 -2.826 1 95.31 67 ASN A O 1
ATOM 553 N N . GLU A 1 68 ? 26.938 -5.5 -3.291 1 94.06 68 GLU A N 1
ATOM 554 C CA . GLU A 1 68 ? 26.797 -5.141 -1.882 1 94.06 68 GLU A CA 1
ATOM 555 C C . GLU A 1 68 ? 26.328 -6.328 -1.049 1 94.06 68 GLU A C 1
ATOM 557 O O . GLU A 1 68 ? 26.562 -6.375 0.161 1 94.06 68 GLU A O 1
ATOM 562 N N . LEU A 1 69 ? 25.688 -7.242 -1.659 1 96.12 69 LEU A N 1
ATOM 563 C CA . LEU A 1 69 ? 25.234 -8.438 -0.959 1 96.12 69 LEU A CA 1
ATOM 564 C C . LEU A 1 69 ? 26.406 -9.211 -0.379 1 96.12 69 LEU A C 1
ATOM 566 O O . LEU A 1 69 ? 26.25 -9.953 0.593 1 96.12 69 LEU A O 1
ATOM 570 N N . LEU A 1 70 ? 27.562 -9.039 -0.972 1 95.81 70 LEU A N 1
ATOM 571 C CA . LEU A 1 70 ? 28.75 -9.766 -0.544 1 95.81 70 LEU A CA 1
ATOM 572 C C . LEU A 1 70 ? 29.266 -9.219 0.785 1 95.81 70 LEU A C 1
ATOM 574 O O . LEU A 1 70 ? 30.109 -9.852 1.435 1 95.81 70 LEU A O 1
ATOM 578 N N . GLN A 1 71 ? 28.703 -8.086 1.234 1 95.81 71 GLN A N 1
ATOM 579 C CA . GLN A 1 71 ? 29.219 -7.41 2.424 1 95.81 71 GLN A CA 1
ATOM 580 C C . GLN A 1 71 ? 28.266 -7.59 3.604 1 95.81 71 GLN A C 1
ATOM 582 O O . GLN A 1 71 ? 28.469 -7.012 4.672 1 95.81 71 GLN A O 1
ATOM 587 N N . VAL A 1 72 ? 27.25 -8.305 3.441 1 96.88 72 VAL A N 1
ATOM 588 C CA . VAL A 1 72 ? 26.234 -8.523 4.473 1 96.88 72 VAL A CA 1
ATOM 589 C C . VAL A 1 72 ? 25.75 -9.969 4.426 1 96.88 72 VAL A C 1
ATOM 591 O O . VAL A 1 72 ? 25.688 -10.57 3.352 1 96.88 72 VAL A O 1
ATOM 594 N N . LYS A 1 73 ? 25.5 -10.578 5.543 1 97.62 73 LYS A N 1
ATOM 595 C CA . LYS A 1 73 ? 24.906 -11.906 5.535 1 97.62 73 LYS A CA 1
ATOM 596 C C . LYS A 1 73 ? 23.547 -11.891 4.832 1 97.62 73 LYS A C 1
ATOM 598 O O . LYS A 1 73 ? 22.703 -11.047 5.129 1 97.62 73 LYS A O 1
ATOM 603 N N . ASN A 1 74 ? 23.391 -12.82 3.875 1 98.12 74 ASN A N 1
ATOM 604 C CA . ASN A 1 74 ? 22.156 -12.781 3.09 1 98.12 74 ASN A CA 1
ATOM 605 C C . ASN A 1 74 ? 21.688 -14.18 2.715 1 98.12 74 ASN A C 1
ATOM 607 O O . ASN A 1 74 ? 22.453 -15.141 2.785 1 98.12 74 ASN A O 1
ATOM 611 N N . TRP A 1 75 ? 20.453 -14.312 2.398 1 98.62 75 TRP A N 1
ATOM 612 C CA . TRP A 1 75 ? 19.766 -15.516 1.957 1 98.62 75 TRP A CA 1
ATOM 613 C C . TRP A 1 75 ? 18.969 -15.25 0.685 1 98.62 75 TRP A C 1
ATOM 615 O O . TRP A 1 75 ? 18.344 -14.188 0.543 1 98.62 75 TRP A O 1
ATOM 625 N N . VAL A 1 76 ? 19.031 -16.125 -0.269 1 98.75 76 VAL A N 1
ATOM 626 C CA . VAL A 1 76 ? 18.141 -16.109 -1.427 1 98.75 76 VAL A CA 1
ATOM 627 C C . VAL A 1 76 ? 16.984 -17.094 -1.205 1 98.75 76 VAL A C 1
ATOM 629 O O . VAL A 1 76 ? 17.188 -18.312 -1.169 1 98.75 76 VAL A O 1
ATOM 632 N N . TYR A 1 77 ? 15.766 -16.578 -1.065 1 98.81 77 TYR A N 1
ATOM 633 C CA . TYR A 1 77 ? 14.711 -17.422 -0.534 1 98.81 77 TYR A CA 1
ATOM 634 C C . TYR A 1 77 ? 13.43 -17.281 -1.35 1 98.81 77 TYR A C 1
ATOM 636 O O . TYR A 1 77 ? 12.953 -16.156 -1.567 1 98.81 77 TYR A O 1
ATOM 644 N N . GLY A 1 78 ? 12.891 -18.391 -1.708 1 98.06 78 GLY A N 1
ATOM 645 C CA . GLY A 1 78 ? 11.602 -18.438 -2.383 1 98.06 78 GLY A CA 1
ATOM 646 C C . GLY A 1 78 ? 11.656 -17.891 -3.803 1 98.06 78 GLY A C 1
ATOM 647 O O . GLY A 1 78 ? 10.672 -17.344 -4.305 1 98.06 78 GLY A O 1
ATOM 648 N N . VAL A 1 79 ? 12.797 -18 -4.477 1 98 79 VAL A N 1
ATOM 649 C CA . VAL A 1 79 ? 12.953 -17.391 -5.797 1 98 79 VAL A CA 1
ATOM 650 C C . VAL A 1 79 ? 12.711 -18.453 -6.875 1 98 79 VAL A C 1
ATOM 652 O O . VAL A 1 79 ? 12.82 -19.656 -6.613 1 98 79 VAL A O 1
ATOM 655 N N . GLY A 1 80 ? 12.297 -18 -8.039 1 96.19 80 GLY A N 1
ATOM 656 C CA . GLY A 1 80 ? 12.195 -18.828 -9.227 1 96.19 80 GLY A CA 1
ATOM 657 C C . GLY A 1 80 ? 13.203 -18.469 -10.297 1 96.19 80 GLY A C 1
ATOM 658 O O . GLY A 1 80 ? 13.734 -17.359 -10.312 1 96.19 80 GLY A O 1
ATOM 659 N N . ILE A 1 81 ? 13.492 -19.422 -11.125 1 95.88 81 ILE A N 1
ATOM 660 C CA . ILE A 1 81 ? 14.375 -19.203 -12.266 1 95.88 81 ILE A CA 1
ATOM 661 C C . ILE A 1 81 ? 13.547 -19.172 -13.555 1 95.88 81 ILE A C 1
ATOM 663 O O . ILE A 1 81 ? 12.758 -20.078 -13.812 1 95.88 81 ILE A O 1
ATOM 667 N N . VAL A 1 82 ? 13.742 -18.109 -14.289 1 92.88 82 VAL A N 1
ATOM 668 C CA . VAL A 1 82 ? 13 -17.922 -15.531 1 92.88 82 VAL A CA 1
ATOM 669 C C . VAL A 1 82 ? 13.594 -18.812 -16.625 1 92.88 82 VAL A C 1
ATOM 671 O O . VAL A 1 82 ? 14.812 -18.844 -16.797 1 92.88 82 VAL A O 1
ATOM 674 N N . ASP A 1 83 ? 12.703 -19.469 -17.359 1 89.44 83 ASP A N 1
ATOM 675 C CA . ASP A 1 83 ? 13.18 -20.406 -18.375 1 89.44 83 ASP A CA 1
ATOM 676 C C . ASP A 1 83 ? 12.469 -20.203 -19.703 1 89.44 83 ASP A C 1
ATOM 678 O O . ASP A 1 83 ? 12.078 -21.156 -20.359 1 89.44 83 ASP A O 1
ATOM 682 N N . PHE A 1 84 ? 12.273 -19 -20.047 1 85 84 PHE A N 1
ATOM 683 C CA . PHE A 1 84 ? 11.641 -18.719 -21.328 1 85 84 PHE A CA 1
ATOM 684 C C . PHE A 1 84 ? 12.453 -19.297 -22.484 1 85 84 PHE A C 1
ATOM 686 O O . PHE A 1 84 ? 11.898 -19.703 -23.5 1 85 84 PHE A O 1
ATOM 693 N N . TYR A 1 85 ? 13.867 -19.391 -22.344 1 89.56 85 TYR A N 1
ATOM 694 C CA . TYR A 1 85 ? 14.781 -19.938 -23.344 1 89.56 85 TYR A CA 1
ATOM 695 C C . TYR A 1 85 ? 15.492 -21.172 -22.812 1 89.56 85 TYR A C 1
ATOM 697 O O . TYR A 1 85 ? 15.727 -21.312 -21.609 1 89.56 85 TYR A O 1
ATOM 705 N N . PRO A 1 86 ? 15.852 -22 -23.75 1 91.38 86 PRO A N 1
ATOM 706 C CA . PRO A 1 86 ? 16.5 -23.25 -23.328 1 91.38 86 PRO A CA 1
ATOM 707 C C . PRO A 1 86 ? 17.859 -23.016 -22.672 1 91.38 86 PRO A C 1
ATOM 709 O O . PRO A 1 86 ? 18.594 -22.109 -23.078 1 91.38 86 PRO A O 1
ATOM 712 N N . GLU A 1 87 ? 18.203 -23.875 -21.781 1 93.94 87 GLU A N 1
ATOM 713 C CA . GLU A 1 87 ? 19.406 -23.75 -20.969 1 93.94 87 GLU A CA 1
ATOM 714 C C . GLU A 1 87 ? 20.656 -23.609 -21.828 1 93.94 87 GLU A C 1
ATOM 716 O O . GLU A 1 87 ? 21.547 -22.828 -21.516 1 93.94 87 GLU A O 1
ATOM 721 N N . HIS A 1 88 ? 20.625 -24.406 -22.938 1 93.88 88 HIS A N 1
ATOM 722 C CA . HIS A 1 88 ? 21.844 -24.469 -23.75 1 93.88 88 HIS A CA 1
ATOM 723 C C . HIS A 1 88 ? 22.094 -23.141 -24.453 1 93.88 88 HIS A C 1
ATOM 725 O O . HIS A 1 88 ? 23.188 -22.906 -24.969 1 93.88 88 HIS A O 1
ATOM 731 N N . THR A 1 89 ? 21.062 -22.25 -24.438 1 96.31 89 THR A N 1
ATOM 732 C CA . THR A 1 89 ? 21.203 -20.984 -25.141 1 96.31 89 THR A CA 1
ATOM 733 C C . THR A 1 89 ? 21.641 -19.875 -24.172 1 96.31 89 THR A C 1
ATOM 735 O O . THR A 1 89 ? 21.922 -18.75 -24.594 1 96.31 89 THR A O 1
ATOM 738 N N . TRP A 1 90 ? 21.781 -20.172 -22.891 1 96.94 90 TRP A N 1
ATOM 739 C CA . TRP A 1 90 ? 22.078 -19.141 -21.891 1 96.94 90 TRP A CA 1
ATOM 740 C C . TRP A 1 90 ? 23.531 -18.719 -21.938 1 96.94 90 TRP A C 1
ATOM 742 O O . TRP A 1 90 ? 24.438 -19.547 -21.984 1 96.94 90 TRP A O 1
ATOM 752 N N . PRO A 1 91 ? 23.719 -17.359 -21.953 1 97.62 91 PRO A N 1
ATOM 753 C CA . PRO A 1 91 ? 25.109 -16.922 -21.953 1 97.62 91 PRO A CA 1
ATOM 754 C C . PRO A 1 91 ? 25.844 -17.266 -20.656 1 97.62 91 PRO A C 1
ATOM 756 O O . PRO A 1 91 ? 25.391 -16.906 -19.562 1 97.62 91 PRO A O 1
ATOM 759 N N . LYS A 1 92 ? 26.984 -17.844 -20.812 1 96.88 92 LYS A N 1
ATOM 760 C CA . LYS A 1 92 ? 27.75 -18.297 -19.656 1 96.88 92 LYS A CA 1
ATOM 761 C C . LYS A 1 92 ? 28.125 -17.125 -18.75 1 96.88 92 LYS A C 1
ATOM 763 O O . LYS A 1 92 ? 28.156 -17.281 -17.531 1 96.88 92 LYS A O 1
ATOM 768 N N . GLU A 1 93 ? 28.391 -16.016 -19.344 1 97.69 93 GLU A N 1
ATOM 769 C CA . GLU A 1 93 ? 28.812 -14.852 -18.562 1 97.69 93 GLU A CA 1
ATOM 770 C C . GLU A 1 93 ? 27.703 -14.375 -17.641 1 97.69 93 GLU A C 1
ATOM 772 O O . GLU A 1 93 ? 27.969 -13.984 -16.5 1 97.69 93 GLU A O 1
ATOM 777 N N . GLU A 1 94 ? 26.5 -14.414 -18.156 1 97.69 94 GLU A N 1
ATOM 778 C CA . GLU A 1 94 ? 25.375 -13.984 -17.344 1 97.69 94 GLU A CA 1
ATOM 779 C C . GLU A 1 94 ? 25.125 -14.953 -16.188 1 97.69 94 GLU A C 1
ATOM 781 O O . GLU A 1 94 ? 24.891 -14.523 -15.055 1 97.69 94 GLU A O 1
ATOM 786 N N . VAL A 1 95 ? 25.219 -16.172 -16.453 1 97.88 95 VAL A N 1
ATOM 787 C CA . VAL A 1 95 ? 25.031 -17.203 -15.445 1 97.88 95 VAL A CA 1
ATOM 788 C C . VAL A 1 95 ? 26.109 -17.078 -14.375 1 97.88 95 VAL A C 1
ATOM 790 O O . VAL A 1 95 ? 25.812 -17.172 -13.18 1 97.88 95 VAL A O 1
ATOM 793 N N . ASN A 1 96 ? 27.328 -16.781 -14.797 1 97.94 96 ASN A N 1
ATOM 794 C CA . ASN A 1 96 ? 28.438 -16.656 -13.867 1 97.94 96 ASN A CA 1
ATOM 795 C C . ASN A 1 96 ? 28.234 -15.492 -12.898 1 97.94 96 ASN A C 1
ATOM 797 O O . ASN A 1 96 ? 28.641 -15.57 -11.734 1 97.94 96 ASN A O 1
ATOM 801 N N . LYS A 1 97 ? 27.672 -14.453 -13.398 1 98.06 97 LYS A N 1
ATOM 802 C CA . LYS A 1 97 ? 27.406 -13.305 -12.531 1 98.06 97 LYS A CA 1
ATOM 803 C C . LYS A 1 97 ? 26.469 -13.688 -11.383 1 98.06 97 LYS A C 1
ATOM 805 O O . LYS A 1 97 ? 26.703 -13.305 -10.234 1 98.06 97 LYS A O 1
ATOM 810 N N . TYR A 1 98 ? 25.438 -14.43 -11.695 1 98.25 98 TYR A N 1
ATOM 811 C CA . TYR A 1 98 ? 24.547 -14.922 -10.656 1 98.25 98 TYR A CA 1
ATOM 812 C C . TYR A 1 98 ? 25.297 -15.82 -9.68 1 98.25 98 TYR A C 1
ATOM 814 O O . TYR A 1 98 ? 25.172 -15.672 -8.461 1 98.25 98 TYR A O 1
ATOM 822 N N . ARG A 1 99 ? 26.031 -16.75 -10.219 1 97.75 99 ARG A N 1
ATOM 823 C CA . ARG A 1 99 ? 26.766 -17.734 -9.422 1 97.75 99 ARG A CA 1
ATOM 824 C C . ARG A 1 99 ? 27.703 -17.047 -8.438 1 97.75 99 ARG A C 1
ATOM 826 O O . ARG A 1 99 ? 27.781 -17.422 -7.27 1 97.75 99 ARG A O 1
ATOM 833 N N . ASN A 1 100 ? 28.359 -16.016 -8.898 1 97.06 100 ASN A N 1
ATOM 834 C CA . ASN A 1 100 ? 29.344 -15.305 -8.078 1 97.06 100 ASN A CA 1
ATOM 835 C C . ASN A 1 100 ? 28.688 -14.688 -6.844 1 97.06 100 ASN A C 1
ATOM 837 O O . ASN A 1 100 ? 29.312 -14.641 -5.777 1 97.06 100 ASN A O 1
ATOM 841 N N . ILE A 1 101 ? 27.5 -14.242 -6.973 1 97.81 101 ILE A N 1
ATOM 842 C CA . ILE A 1 101 ? 26.828 -13.562 -5.871 1 97.81 101 ILE A CA 1
ATOM 843 C C . ILE A 1 101 ? 26.078 -14.586 -5.008 1 97.81 101 ILE A C 1
ATOM 845 O O . ILE A 1 101 ? 26.266 -14.625 -3.787 1 97.81 101 ILE A O 1
ATOM 849 N N . ILE A 1 102 ? 25.359 -15.492 -5.613 1 98.44 102 ILE A N 1
ATOM 850 C CA . ILE A 1 102 ? 24.484 -16.422 -4.914 1 98.44 102 ILE A CA 1
ATOM 851 C C . ILE A 1 102 ? 25.312 -17.453 -4.145 1 98.44 102 ILE A C 1
ATOM 853 O O . ILE A 1 102 ? 24.922 -17.859 -3.047 1 98.44 102 ILE A O 1
ATOM 857 N N . SER A 1 103 ? 26.453 -17.812 -4.684 1 97.69 103 SER A N 1
ATOM 858 C CA . SER A 1 103 ? 27.297 -18.812 -4.043 1 97.69 103 SER A CA 1
ATOM 859 C C . SER A 1 103 ? 27.812 -18.312 -2.699 1 97.69 103 SER A C 1
ATOM 861 O O . SER A 1 103 ? 28.234 -19.125 -1.861 1 97.69 103 SER A O 1
ATOM 863 N N . GLN A 1 104 ? 27.781 -17.016 -2.508 1 96.75 104 GLN A N 1
ATOM 864 C CA . GLN A 1 104 ? 28.297 -16.438 -1.271 1 96.75 104 GLN A CA 1
ATOM 865 C C . GLN A 1 104 ? 27.172 -16.203 -0.26 1 96.75 104 GLN A C 1
ATOM 867 O O . GLN A 1 104 ? 27.438 -15.766 0.863 1 96.75 104 GLN A O 1
ATOM 872 N N . SER A 1 105 ? 25.953 -16.484 -0.606 1 97.81 105 SER A N 1
ATOM 873 C CA . SER A 1 105 ? 24.844 -16.391 0.33 1 97.81 105 SER A CA 1
ATOM 874 C C . SER A 1 105 ? 24.844 -17.562 1.312 1 97.81 105 SER A C 1
ATOM 876 O O . SER A 1 105 ? 25.578 -18.531 1.127 1 97.81 105 SER A O 1
ATOM 878 N N . GLU A 1 106 ? 24.047 -17.453 2.33 1 97.75 106 GLU A N 1
ATOM 879 C CA . GLU A 1 106 ? 23.953 -18.516 3.336 1 97.75 106 GLU A CA 1
ATOM 880 C C . GLU A 1 106 ? 23.172 -19.703 2.809 1 97.75 106 GLU A C 1
ATOM 882 O O . GLU A 1 106 ? 23.281 -20.812 3.338 1 97.75 106 GLU A O 1
ATOM 887 N N . GLY A 1 107 ? 22.406 -19.5 1.777 1 97.75 107 GLY A N 1
ATOM 888 C CA . GLY A 1 107 ? 21.625 -20.562 1.146 1 97.75 107 GLY A CA 1
ATOM 889 C C . GLY A 1 107 ? 20.766 -20.078 0.007 1 97.75 107 GLY A C 1
ATOM 890 O O . GLY A 1 107 ? 20.375 -18.906 -0.027 1 97.75 107 GLY A O 1
ATOM 891 N N . LEU A 1 108 ? 20.547 -21 -0.933 1 98.69 108 LEU A N 1
ATOM 892 C CA . LEU A 1 108 ? 19.625 -20.75 -2.047 1 98.69 108 LEU A CA 1
ATOM 893 C C . LEU A 1 108 ? 18.391 -21.625 -1.923 1 98.69 108 LEU A C 1
ATOM 895 O O . LEU A 1 108 ? 18.469 -22.859 -1.98 1 98.69 108 LEU A O 1
ATOM 899 N N . TYR A 1 109 ? 17.297 -21 -1.737 1 98.69 109 TYR A N 1
ATOM 900 C CA . TYR A 1 109 ? 16 -21.672 -1.618 1 98.69 109 TYR A CA 1
ATOM 901 C C . TYR A 1 109 ? 15.086 -21.297 -2.779 1 98.69 109 TYR A C 1
ATOM 903 O O . TYR A 1 109 ? 14.695 -20.141 -2.926 1 98.69 109 TYR A O 1
ATOM 911 N N . VAL A 1 110 ? 14.727 -22.266 -3.57 1 97.88 110 VAL A N 1
ATOM 912 C CA . VAL A 1 110 ? 13.945 -22 -4.773 1 97.88 110 VAL A CA 1
ATOM 913 C C . VAL A 1 110 ? 12.523 -22.547 -4.594 1 97.88 110 VAL A C 1
ATOM 915 O O . VAL A 1 110 ? 12.297 -23.469 -3.82 1 97.88 110 VAL A O 1
ATOM 918 N N . ARG A 1 111 ? 11.57 -22 -5.359 1 95.31 111 ARG A N 1
ATOM 919 C CA . ARG A 1 111 ? 10.164 -22.172 -4.996 1 95.31 111 ARG A CA 1
ATOM 920 C C . ARG A 1 111 ? 9.539 -23.328 -5.754 1 95.31 111 ARG A C 1
ATOM 922 O O . ARG A 1 111 ? 8.367 -23.656 -5.543 1 95.31 111 ARG A O 1
ATOM 929 N N . ASP A 1 112 ? 10.258 -24 -6.688 1 92.69 112 ASP A N 1
ATOM 930 C CA . ASP A 1 112 ? 9.688 -25.125 -7.414 1 92.69 112 ASP A CA 1
ATOM 931 C C . ASP A 1 112 ? 10.781 -26.094 -7.875 1 92.69 112 ASP A C 1
ATOM 933 O O . ASP A 1 112 ? 11.969 -25.75 -7.848 1 92.69 112 ASP A O 1
ATOM 937 N N . ALA A 1 113 ? 10.383 -27.234 -8.359 1 92.56 113 ALA A N 1
ATOM 938 C CA . ALA A 1 113 ? 11.297 -28.312 -8.703 1 92.56 113 ALA A CA 1
ATOM 939 C C . ALA A 1 113 ? 12.141 -27.953 -9.922 1 92.56 113 ALA A C 1
ATOM 941 O O . ALA A 1 113 ? 13.328 -28.297 -9.984 1 92.56 113 ALA A O 1
ATOM 942 N N . ASN A 1 114 ? 11.516 -27.312 -10.844 1 92.5 114 ASN A N 1
ATOM 943 C CA . ASN A 1 114 ? 12.266 -26.906 -12.031 1 92.5 114 ASN A CA 1
ATOM 944 C C . ASN A 1 114 ? 13.375 -25.922 -11.68 1 92.5 114 ASN A C 1
ATOM 946 O O . ASN A 1 114 ? 14.492 -26.031 -12.195 1 92.5 114 ASN A O 1
ATOM 950 N N . SER A 1 115 ? 13.078 -24.969 -10.828 1 95.56 115 SER A N 1
ATOM 951 C CA . SER A 1 115 ? 14.086 -24 -10.391 1 95.56 115 SER A CA 1
ATOM 952 C C . SER A 1 115 ? 15.227 -24.688 -9.656 1 95.56 115 SER A C 1
ATOM 954 O O . SER A 1 115 ? 16.391 -24.281 -9.781 1 95.56 115 SER A O 1
ATOM 956 N N . LYS A 1 116 ? 14.883 -25.688 -8.898 1 96.75 116 LYS A N 1
ATOM 957 C CA . LYS A 1 116 ? 15.93 -26.438 -8.211 1 96.75 116 LYS A CA 1
ATOM 958 C C . LYS A 1 116 ? 16.859 -27.141 -9.203 1 96.75 116 LYS A C 1
ATOM 960 O O . LYS A 1 116 ? 18.078 -27.062 -9.078 1 96.75 116 LYS A O 1
ATOM 965 N N . LYS A 1 117 ? 16.234 -27.781 -10.141 1 95.88 117 LYS A N 1
ATOM 966 C CA . LYS A 1 117 ? 17 -28.453 -11.18 1 95.88 117 LYS A CA 1
ATOM 967 C C . LYS A 1 117 ? 17.922 -27.484 -11.906 1 95.88 117 LYS A C 1
ATOM 969 O O . LYS A 1 117 ? 19.109 -27.75 -12.062 1 95.88 117 LYS A O 1
ATOM 974 N N . LEU A 1 118 ? 17.375 -26.375 -12.297 1 96.38 118 LEU A N 1
ATOM 975 C CA . LEU A 1 118 ? 18.141 -25.375 -13.047 1 96.38 118 LEU A CA 1
ATOM 976 C C . LEU A 1 118 ? 19.25 -24.797 -12.18 1 96.38 118 LEU A C 1
ATOM 978 O O . LEU A 1 118 ? 20.375 -24.594 -12.656 1 96.38 118 LEU A O 1
ATOM 982 N N . ALA A 1 119 ? 18.953 -24.5 -10.938 1 98 119 ALA A N 1
ATOM 983 C CA . ALA A 1 119 ? 19.938 -23.969 -10.016 1 98 119 ALA A CA 1
ATOM 984 C C . ALA A 1 119 ? 21.109 -24.938 -9.836 1 98 119 ALA A C 1
ATOM 986 O O . ALA A 1 119 ? 22.266 -24.516 -9.766 1 98 119 ALA A O 1
ATOM 987 N N . THR A 1 120 ? 20.781 -26.188 -9.727 1 97.81 120 THR A N 1
ATOM 988 C CA . THR A 1 120 ? 21.797 -27.234 -9.578 1 97.81 120 THR A CA 1
ATOM 989 C C . THR A 1 120 ? 22.656 -27.328 -10.836 1 97.81 120 THR A C 1
ATOM 991 O O . THR A 1 120 ? 23.875 -27.375 -10.75 1 97.81 120 THR A O 1
ATOM 994 N N . ASN A 1 121 ? 21.984 -27.312 -11.984 1 96.81 121 ASN A N 1
ATOM 995 C CA . ASN A 1 121 ? 22.703 -27.391 -13.258 1 96.81 121 ASN A CA 1
ATOM 996 C C . ASN A 1 121 ? 23.656 -26.219 -13.438 1 96.81 121 ASN A C 1
ATOM 998 O O . ASN A 1 121 ? 24.75 -26.375 -13.977 1 96.81 121 ASN A O 1
ATOM 1002 N N . MET A 1 122 ? 23.234 -25.078 -12.938 1 97.12 122 MET A N 1
ATOM 1003 C CA . MET A 1 122 ? 24.016 -23.859 -13.086 1 97.12 122 MET A CA 1
ATOM 1004 C C . MET A 1 122 ? 25.047 -23.734 -11.969 1 97.12 122 MET A C 1
ATOM 1006 O O . MET A 1 122 ? 25.875 -22.828 -11.977 1 97.12 122 MET A O 1
ATOM 1010 N N . LYS A 1 123 ? 24.938 -24.641 -10.945 1 97.38 123 LYS A N 1
ATOM 1011 C CA . LYS A 1 123 ? 25.844 -24.609 -9.797 1 97.38 123 LYS A CA 1
ATOM 1012 C C . LYS A 1 123 ? 25.812 -23.25 -9.109 1 97.38 123 LYS A C 1
ATOM 1014 O O . LYS A 1 123 ? 26.875 -22.672 -8.828 1 97.38 123 LYS A O 1
ATOM 1019 N N . LEU A 1 124 ? 24.641 -22.781 -8.891 1 98.25 124 LEU A N 1
ATOM 1020 C CA . LEU A 1 124 ? 24.469 -21.438 -8.344 1 98.25 124 LEU A CA 1
ATOM 1021 C C . LEU A 1 124 ? 24.922 -21.391 -6.883 1 98.25 124 LEU A C 1
ATOM 1023 O O . LEU A 1 124 ? 25.172 -20.312 -6.34 1 98.25 124 LEU A O 1
ATOM 1027 N N . HIS A 1 125 ? 24.984 -22.5 -6.254 1 96.94 125 HIS A N 1
ATOM 1028 C CA . HIS A 1 125 ? 25.422 -22.609 -4.867 1 96.94 125 HIS A CA 1
ATOM 1029 C C . HIS A 1 125 ? 26.047 -23.969 -4.594 1 96.94 125 HIS A C 1
ATOM 1031 O O . HIS A 1 125 ? 25.531 -25 -5.043 1 96.94 125 HIS A O 1
ATOM 1037 N N . SER A 1 126 ? 27.078 -24.016 -3.842 1 92.12 126 SER A N 1
ATOM 1038 C CA . SER A 1 126 ? 27.797 -25.266 -3.592 1 92.12 126 SER A CA 1
ATOM 1039 C C . SER A 1 126 ? 27.312 -25.922 -2.303 1 92.12 126 SER A C 1
ATOM 1041 O O . SER A 1 126 ? 27.5 -27.125 -2.104 1 92.12 126 SER A O 1
ATOM 1043 N N . GLY A 1 127 ? 26.703 -25.266 -1.532 1 92.81 127 GLY A N 1
ATOM 1044 C CA . GLY A 1 127 ? 26.266 -25.781 -0.244 1 92.81 127 GLY A CA 1
ATOM 1045 C C . GLY A 1 127 ? 24.781 -26.141 -0.219 1 92.81 127 GLY A C 1
ATOM 1046 O O . GLY A 1 127 ? 24.422 -27.312 -0.399 1 92.81 127 GLY A O 1
ATOM 1047 N N . ILE A 1 128 ? 23.969 -25.125 -0.138 1 95.94 128 ILE A N 1
ATOM 1048 C CA . ILE A 1 128 ? 22.547 -25.375 0.083 1 95.94 128 ILE A CA 1
ATOM 1049 C C . ILE A 1 128 ? 21.75 -24.906 -1.128 1 95.94 128 ILE A C 1
ATOM 1051 O O . ILE A 1 128 ? 21.672 -23.703 -1.401 1 95.94 128 ILE A O 1
ATOM 1055 N N . ILE A 1 129 ? 21.188 -25.797 -1.865 1 98.19 129 ILE A N 1
ATOM 1056 C CA . ILE A 1 129 ? 20.109 -25.578 -2.824 1 98.19 129 ILE A CA 1
ATOM 1057 C C . ILE A 1 129 ? 18.891 -26.406 -2.42 1 98.19 129 ILE A C 1
ATOM 1059 O O . ILE A 1 129 ? 18.891 -27.625 -2.555 1 98.19 129 ILE A O 1
ATOM 1063 N N . GLU A 1 130 ? 17.938 -25.719 -1.941 1 98.19 130 GLU A N 1
ATOM 1064 C CA . GLU A 1 1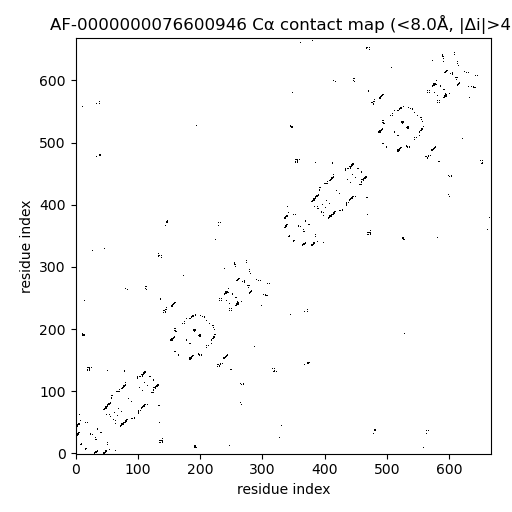30 ? 16.766 -26.422 -1.428 1 98.19 130 GLU A CA 1
ATOM 1065 C C . GLU A 1 130 ? 15.477 -25.891 -2.051 1 98.19 130 GLU A C 1
ATOM 1067 O O . GLU A 1 130 ? 15.359 -24.688 -2.305 1 98.19 130 GLU A O 1
ATOM 1072 N N . GLN A 1 131 ? 14.602 -26.781 -2.328 1 97.38 131 GLN A N 1
ATOM 1073 C CA . GLN A 1 131 ? 13.258 -26.375 -2.734 1 97.38 131 GLN A CA 1
ATOM 1074 C C . GLN A 1 131 ? 12.391 -26.078 -1.52 1 97.38 131 GLN A C 1
ATOM 1076 O O . GLN A 1 131 ? 12.383 -26.828 -0.549 1 97.38 131 GLN A O 1
ATOM 1081 N N . VAL A 1 132 ? 11.758 -24.969 -1.501 1 97.94 132 VAL A N 1
ATOM 1082 C CA . VAL A 1 132 ? 10.773 -24.594 -0.496 1 97.94 132 VAL A CA 1
ATOM 1083 C C . VAL A 1 132 ? 9.469 -24.172 -1.18 1 97.94 132 VAL A C 1
ATOM 1085 O O . VAL A 1 132 ? 9.469 -23.812 -2.359 1 97.94 132 VAL A O 1
ATOM 1088 N N . PRO A 1 133 ? 8.336 -24.297 -0.484 1 97.12 133 PRO A N 1
ATOM 1089 C CA . PRO A 1 133 ? 7.109 -23.781 -1.087 1 97.12 133 PRO A CA 1
ATOM 1090 C C . PRO A 1 133 ? 7.16 -22.266 -1.334 1 97.12 133 PRO A C 1
ATOM 1092 O O . PRO A 1 133 ? 7.945 -21.562 -0.7 1 97.12 133 PRO A O 1
ATOM 1095 N N . ASP A 1 134 ? 6.371 -21.828 -2.281 1 97.5 134 ASP A N 1
ATOM 1096 C CA . ASP A 1 134 ? 6.219 -20.391 -2.504 1 97.5 134 ASP A CA 1
ATOM 1097 C C . ASP A 1 134 ? 5.926 -19.656 -1.196 1 97.5 134 ASP A C 1
ATOM 1099 O O . ASP A 1 134 ? 5.156 -20.141 -0.366 1 97.5 134 ASP A O 1
ATOM 1103 N N . ILE A 1 135 ? 6.508 -18.484 -1.013 1 98 135 ILE A N 1
ATOM 1104 C CA . ILE A 1 135 ? 6.438 -17.703 0.211 1 98 135 ILE A CA 1
ATOM 1105 C C . ILE A 1 135 ? 4.98 -17.375 0.529 1 98 135 ILE A C 1
ATOM 1107 O O . ILE A 1 135 ? 4.594 -17.297 1.698 1 98 135 ILE A O 1
ATOM 1111 N N . ALA A 1 136 ? 4.191 -17.219 -0.494 1 97.75 136 ALA A N 1
ATOM 1112 C CA . ALA A 1 136 ? 2.805 -16.781 -0.358 1 97.75 136 ALA A CA 1
ATOM 1113 C C . ALA A 1 136 ? 1.98 -17.781 0.432 1 97.75 136 ALA A C 1
ATOM 1115 O O . ALA A 1 136 ? 0.938 -17.438 0.994 1 97.75 136 ALA A O 1
ATOM 1116 N N . PHE A 1 137 ? 2.434 -19.047 0.554 1 98.25 137 PHE A N 1
ATOM 1117 C CA . PHE A 1 137 ? 1.708 -20.062 1.303 1 98.25 137 PHE A CA 1
ATOM 1118 C C . PHE A 1 137 ? 1.777 -19.797 2.801 1 98.25 137 PHE A C 1
ATOM 1120 O O . PHE A 1 137 ? 0.983 -20.328 3.574 1 98.25 137 PHE A O 1
ATOM 1127 N N . SER A 1 138 ? 2.74 -18.938 3.205 1 98.44 138 SER A N 1
ATOM 1128 C CA . SER A 1 138 ? 2.918 -18.656 4.625 1 98.44 138 SER A CA 1
ATOM 1129 C C . SER A 1 138 ? 2.236 -17.344 5.012 1 98.44 138 SER A C 1
ATOM 1131 O O . SER A 1 138 ? 2.254 -16.953 6.18 1 98.44 138 SER A O 1
ATOM 1133 N N . TYR A 1 139 ? 1.657 -16.656 4.031 1 98.56 139 TYR A N 1
ATOM 1134 C CA . TYR A 1 139 ? 0.963 -15.414 4.332 1 98.56 139 TYR A CA 1
ATOM 1135 C C . TYR A 1 139 ? -0.247 -15.664 5.223 1 98.56 139 TYR A C 1
ATOM 1137 O O . TYR A 1 139 ? -1.057 -16.547 4.945 1 98.56 139 TYR A O 1
ATOM 1145 N N . LYS A 1 140 ? -0.32 -14.961 6.371 1 97.5 140 LYS A N 1
ATOM 1146 C CA . LYS A 1 140 ? -1.523 -15.031 7.191 1 97.5 140 LYS A CA 1
ATOM 1147 C C . LYS A 1 140 ? -2.723 -14.43 6.461 1 97.5 140 LYS A C 1
ATOM 1149 O O . LYS A 1 140 ? -2.768 -13.227 6.215 1 97.5 140 LYS A O 1
ATOM 1154 N N . GLN A 1 141 ? -3.668 -15.227 6.211 1 97.44 141 GLN A N 1
ATOM 1155 C CA . GLN A 1 141 ? -4.785 -14.828 5.359 1 97.44 141 GLN A CA 1
ATOM 1156 C C . GLN A 1 141 ? -5.707 -13.852 6.086 1 97.44 141 GLN A C 1
ATOM 1158 O O . GLN A 1 141 ? -6.043 -14.055 7.254 1 97.44 141 GLN A O 1
ATOM 1163 N N . PRO A 1 142 ? -6.113 -12.773 5.434 1 97.38 142 PRO A N 1
ATOM 1164 C CA . PRO A 1 142 ? -6.922 -11.75 6.094 1 97.38 142 PRO A CA 1
ATOM 1165 C C . PRO A 1 142 ? -8.383 -12.156 6.262 1 97.38 142 PRO A C 1
ATOM 1167 O O . PRO A 1 142 ? -8.953 -11.992 7.34 1 97.38 142 PRO A O 1
ATOM 1170 N N . SER A 1 143 ? -9.008 -12.727 5.148 1 97.19 143 SER A N 1
ATOM 1171 C CA . SER A 1 143 ? -10.391 -13.18 5.184 1 97.19 143 SER A CA 1
ATOM 1172 C C . SER A 1 143 ? -11.336 -12.055 5.598 1 97.19 143 SER A C 1
ATOM 1174 O O . SER A 1 143 ? -12.148 -12.219 6.508 1 97.19 143 SER A O 1
ATOM 1176 N N . PHE A 1 144 ? -11.203 -10.875 5.043 1 98.38 144 PHE A N 1
ATOM 1177 C CA . PHE A 1 144 ? -12.102 -9.758 5.27 1 98.38 144 PHE A CA 1
ATOM 1178 C C . PHE A 1 144 ? -13.492 -10.062 4.727 1 98.38 144 PHE A C 1
ATOM 1180 O O . PHE A 1 144 ? -13.656 -10.938 3.871 1 98.38 144 PHE A O 1
ATOM 1187 N N . PRO A 1 145 ? -14.516 -9.422 5.309 1 98.19 145 PRO A N 1
ATOM 1188 C CA . PRO A 1 145 ? -15.859 -9.641 4.77 1 98.19 145 PRO A CA 1
ATOM 1189 C C . PRO A 1 145 ? -16.062 -9 3.398 1 98.19 145 PRO A C 1
ATOM 1191 O O . PRO A 1 145 ? -15.891 -7.785 3.25 1 98.19 145 PRO A O 1
ATOM 1194 N N . ILE A 1 146 ? -16.391 -9.805 2.438 1 98.19 146 ILE A N 1
ATOM 1195 C CA . ILE A 1 146 ? -16.562 -9.336 1.065 1 98.19 146 ILE A CA 1
ATOM 1196 C C . ILE A 1 146 ? -18.047 -9.422 0.672 1 98.19 146 ILE A C 1
ATOM 1198 O O . ILE A 1 146 ? -18.75 -10.32 1.114 1 98.19 146 ILE A O 1
ATOM 1202 N N . VAL A 1 147 ? -18.484 -8.461 -0.167 1 96.56 147 VAL A N 1
ATOM 1203 C CA . VAL A 1 147 ? -19.828 -8.5 -0.699 1 96.56 147 VAL A CA 1
ATOM 1204 C C . VAL A 1 147 ? -20.031 -9.758 -1.537 1 96.56 147 VAL A C 1
ATOM 1206 O O . VAL A 1 147 ? -19.25 -10.023 -2.461 1 96.56 147 VAL A O 1
ATOM 1209 N N . LYS A 1 148 ? -20.984 -10.578 -1.17 1 94 148 LYS A N 1
ATOM 1210 C CA . LYS A 1 148 ? -21.266 -11.812 -1.904 1 94 148 LYS A CA 1
ATOM 1211 C C . LYS A 1 148 ? -22.766 -12.086 -1.96 1 94 148 LYS A C 1
ATOM 1213 O O . LYS A 1 148 ? -23.469 -11.945 -0.955 1 94 148 LYS A O 1
ATOM 1218 N N . ASN A 1 149 ? -23.25 -12.312 -3.111 1 94.25 149 ASN A N 1
ATOM 1219 C CA . ASN A 1 149 ? -24.609 -12.828 -3.311 1 94.25 149 ASN A CA 1
ATOM 1220 C C . ASN A 1 149 ? -24.625 -14.352 -3.359 1 94.25 149 ASN A C 1
ATOM 1222 O O . ASN A 1 149 ? -24.125 -14.953 -4.312 1 94.25 149 ASN A O 1
ATOM 1226 N N . PRO A 1 150 ? -25.234 -14.945 -2.408 1 93.06 150 PRO A N 1
ATOM 1227 C CA . PRO A 1 150 ? -25.219 -16.406 -2.332 1 93.06 150 PRO A CA 1
ATOM 1228 C C . PRO A 1 150 ? -25.922 -17.062 -3.512 1 93.06 150 PRO A C 1
ATOM 1230 O O . PRO A 1 150 ? -25.719 -18.266 -3.762 1 93.06 150 PRO A O 1
ATOM 1233 N N . LEU A 1 151 ? -26.688 -16.344 -4.219 1 95.69 151 LEU A N 1
ATOM 1234 C CA . LEU A 1 151 ? -27.438 -16.906 -5.336 1 95.69 151 LEU A CA 1
ATOM 1235 C C . LEU A 1 151 ? -26.625 -16.828 -6.629 1 95.69 151 LEU A C 1
ATOM 1237 O O . LEU A 1 151 ? -27.047 -17.375 -7.656 1 95.69 151 LEU A O 1
ATOM 1241 N N . GLU A 1 152 ? -25.5 -16.203 -6.516 1 97.06 152 GLU A N 1
ATOM 1242 C CA . GLU A 1 152 ? -24.688 -16.031 -7.711 1 97.06 152 GLU A CA 1
ATOM 1243 C C . GLU A 1 152 ? -23.406 -16.859 -7.633 1 97.06 152 GLU A C 1
ATOM 1245 O O . GLU A 1 152 ? -22.875 -17.094 -6.547 1 97.06 152 GLU A O 1
ATOM 1250 N N . THR A 1 153 ? -23.031 -17.328 -8.789 1 98.25 153 THR A N 1
ATOM 1251 C CA . THR A 1 153 ? -21.703 -17.922 -8.969 1 98.25 153 THR A CA 1
ATOM 1252 C C . THR A 1 153 ? -20.703 -16.891 -9.484 1 98.25 153 THR A C 1
ATOM 1254 O O . THR A 1 153 ? -20.812 -16.438 -10.625 1 98.25 153 THR A O 1
ATOM 1257 N N . ASN A 1 154 ? -19.766 -16.516 -8.664 1 98.5 154 ASN A N 1
ATOM 1258 C CA . ASN A 1 154 ? -18.812 -15.469 -9.023 1 98.5 154 ASN A CA 1
ATOM 1259 C C . ASN A 1 154 ? -17.531 -16.062 -9.625 1 98.5 154 ASN A C 1
ATOM 1261 O O . ASN A 1 154 ? -16.797 -16.766 -8.938 1 98.5 154 ASN A O 1
ATOM 1265 N N . VAL A 1 155 ? -17.266 -15.789 -10.852 1 98.81 155 VAL A N 1
ATOM 1266 C CA . VAL A 1 155 ? -16.078 -16.234 -11.57 1 98.81 155 VAL A CA 1
ATOM 1267 C C . VAL A 1 155 ? -15.086 -15.086 -11.688 1 98.81 155 VAL A C 1
ATOM 1269 O O . VAL A 1 155 ? -15.336 -14.102 -12.383 1 98.81 155 VAL A O 1
ATOM 1272 N N . GLY A 1 156 ? -13.977 -15.203 -10.961 1 98.88 156 GLY A N 1
ATOM 1273 C CA . GLY A 1 156 ? -12.898 -14.234 -11.094 1 98.88 156 GLY A CA 1
ATOM 1274 C C . GLY A 1 156 ? -12.055 -14.461 -12.336 1 98.88 156 GLY A C 1
ATOM 1275 O O . GLY A 1 156 ? -11.82 -15.602 -12.742 1 98.88 156 GLY A O 1
ATOM 1276 N N . PHE A 1 157 ? -11.562 -13.398 -12.898 1 98.94 157 PHE A N 1
ATOM 1277 C CA . PHE A 1 157 ? -10.672 -13.438 -14.055 1 98.94 157 PHE A CA 1
ATOM 1278 C C . PHE A 1 157 ? 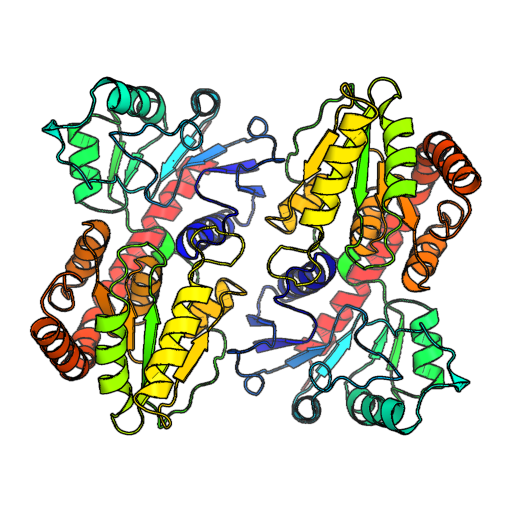-9.508 -12.469 -13.883 1 98.94 157 PHE A C 1
ATOM 1280 O O . PHE A 1 157 ? -9.711 -11.273 -13.672 1 98.94 157 PHE A O 1
ATOM 1287 N N . CYS A 1 158 ? -8.297 -12.977 -13.938 1 98.69 158 CYS A N 1
ATOM 1288 C CA . CYS A 1 158 ? -7.094 -12.148 -13.852 1 98.69 158 CYS A CA 1
ATOM 1289 C C . CYS A 1 158 ? -6.336 -12.148 -15.172 1 98.69 158 CYS A C 1
ATOM 1291 O O . CYS A 1 158 ? -5.645 -13.117 -15.5 1 98.69 158 CYS A O 1
ATOM 1293 N N . PRO A 1 159 ? -6.363 -11.055 -15.906 1 98.06 159 PRO A N 1
ATOM 1294 C CA . PRO A 1 159 ? -5.594 -10.953 -17.156 1 98.06 159 PRO A CA 1
ATOM 1295 C C . PRO A 1 159 ? -4.16 -10.484 -16.922 1 98.06 159 PRO A C 1
ATOM 1297 O O . PRO A 1 159 ? -3.777 -10.18 -15.789 1 98.06 159 PRO A O 1
ATOM 1300 N N . PHE A 1 160 ? -3.346 -10.5 -17.953 1 94.12 160 PHE A N 1
ATOM 1301 C CA . PHE A 1 160 ? -2.105 -9.734 -17.969 1 94.12 160 PHE A CA 1
ATOM 1302 C C . PHE A 1 160 ? -2.166 -8.641 -19.031 1 94.12 160 PHE A C 1
ATOM 1304 O O . PHE A 1 160 ? -3.043 -8.656 -19.906 1 94.12 160 PHE A O 1
ATOM 1311 N N . ALA A 1 161 ? -1.342 -7.664 -18.922 1 93.5 161 ALA A N 1
ATOM 1312 C CA . ALA A 1 161 ? -1.433 -6.484 -19.781 1 93.5 161 ALA A CA 1
ATOM 1313 C C . ALA A 1 161 ? -0.364 -6.512 -20.875 1 93.5 161 ALA A C 1
ATOM 1315 O O . ALA A 1 161 ? -0.117 -5.504 -21.531 1 93.5 161 ALA A O 1
ATOM 1316 N N . TYR A 1 162 ? 0.237 -7.598 -21.109 1 89.88 162 TYR A N 1
ATOM 1317 C CA . TYR A 1 162 ? 1.251 -7.68 -22.156 1 89.88 162 TYR A CA 1
ATOM 1318 C C . TYR A 1 162 ? 0.611 -7.66 -23.531 1 89.88 162 TYR A C 1
ATOM 1320 O O . TYR A 1 162 ? -0.581 -7.941 -23.672 1 89.88 162 TYR A O 1
ATOM 1328 N N . LYS A 1 163 ? 1.37 -7.32 -24.516 1 89.44 163 LYS A N 1
ATOM 1329 C CA . LYS A 1 163 ? 0.901 -7.148 -25.891 1 89.44 163 LYS A CA 1
ATOM 1330 C C . LYS A 1 163 ? 0.268 -8.43 -26.422 1 89.44 163 LYS A C 1
ATOM 1332 O O . LYS A 1 163 ? -0.676 -8.383 -27.219 1 89.44 163 LYS A O 1
ATOM 1337 N N . ASP A 1 164 ? 0.682 -9.539 -25.953 1 90.94 164 ASP A N 1
ATOM 1338 C CA . ASP A 1 164 ? 0.25 -10.82 -26.5 1 90.94 164 ASP A CA 1
ATOM 1339 C C . ASP A 1 164 ? -1.044 -11.289 -25.844 1 90.94 164 ASP A C 1
ATOM 1341 O O . ASP A 1 164 ? -1.529 -12.383 -26.125 1 90.94 164 ASP A O 1
ATOM 1345 N N . PHE A 1 165 ? -1.596 -10.484 -25 1 95.75 165 PHE A N 1
ATOM 1346 C CA . PHE A 1 165 ? -2.857 -10.875 -24.375 1 95.75 165 PHE A CA 1
ATOM 1347 C C . PHE A 1 165 ? -3.928 -11.109 -25.438 1 95.75 165 PHE A C 1
ATOM 1349 O O . PHE A 1 165 ? -4.172 -10.25 -26.281 1 95.75 165 PHE A O 1
ATOM 1356 N N . PRO A 1 166 ? -4.539 -12.312 -25.422 1 97.12 166 PRO A N 1
ATOM 1357 C CA . PRO A 1 166 ? -5.562 -12.633 -26.422 1 97.12 166 PRO A CA 1
ATOM 1358 C C . PRO A 1 166 ? -6.918 -12.008 -26.109 1 97.12 166 PRO A C 1
ATOM 1360 O O . PRO A 1 166 ? -7.879 -12.719 -25.812 1 97.12 166 PRO A O 1
ATOM 1363 N N . LEU A 1 167 ? -7.043 -10.727 -26.297 1 97.88 167 LEU A N 1
ATOM 1364 C CA . LEU A 1 167 ? -8.172 -9.906 -25.875 1 97.88 167 LEU A CA 1
ATOM 1365 C C . LEU A 1 167 ? -9.469 -10.406 -26.516 1 97.88 167 LEU A C 1
ATOM 1367 O O . LEU A 1 167 ? -10.469 -10.617 -25.812 1 97.88 167 LEU A O 1
ATOM 1371 N N . THR A 1 168 ? -9.523 -10.617 -27.797 1 97.81 168 THR A N 1
ATOM 1372 C CA . THR A 1 168 ? -10.734 -11.016 -28.5 1 97.81 168 THR A CA 1
ATOM 1373 C C . THR A 1 168 ? -11.188 -12.406 -28.062 1 97.81 168 THR A C 1
ATOM 1375 O O . THR A 1 168 ? -12.367 -12.617 -27.766 1 97.81 168 THR A O 1
ATOM 1378 N N . LYS A 1 169 ? -10.25 -13.312 -27.984 1 97.75 169 LYS A N 1
ATOM 1379 C CA . LYS A 1 169 ? -10.539 -14.688 -27.578 1 97.75 169 LYS A CA 1
ATOM 1380 C C . LYS A 1 169 ? -11.117 -14.727 -26.156 1 97.75 169 LYS A C 1
ATOM 1382 O O . LYS A 1 169 ? -12.141 -15.367 -25.922 1 97.75 169 LYS A O 1
ATOM 1387 N N . MET A 1 170 ? -10.492 -14.055 -25.25 1 98.38 170 MET A N 1
ATOM 1388 C CA . MET A 1 170 ? -10.945 -14.062 -23.859 1 98.38 170 MET A CA 1
ATOM 1389 C C . MET A 1 170 ? -12.281 -13.344 -23.719 1 98.38 170 MET A C 1
ATOM 1391 O O . MET A 1 170 ? -13.125 -13.734 -22.922 1 98.38 170 MET A O 1
ATOM 1395 N N . THR A 1 171 ? -12.461 -12.242 -24.5 1 98.62 171 THR A N 1
ATOM 1396 C CA . THR A 1 171 ? -13.75 -11.555 -24.516 1 98.62 171 THR A CA 1
ATOM 1397 C C . THR A 1 171 ? -14.875 -12.531 -24.875 1 98.62 171 THR A C 1
ATOM 1399 O O . THR A 1 171 ? -15.891 -12.578 -24.172 1 98.62 171 THR A O 1
ATOM 1402 N N . ASN A 1 172 ? -14.656 -13.273 -25.891 1 98.19 172 ASN A N 1
ATOM 1403 C CA . ASN A 1 172 ? -15.672 -14.211 -26.359 1 98.19 172 ASN A CA 1
ATOM 1404 C C . ASN A 1 172 ? -15.953 -15.289 -25.312 1 98.19 172 ASN A C 1
ATOM 1406 O O . ASN A 1 172 ? -17.109 -15.641 -25.062 1 98.19 172 ASN A O 1
ATOM 1410 N N . ILE A 1 173 ? -14.969 -15.797 -24.797 1 98.19 173 ILE A N 1
ATOM 1411 C CA . ILE A 1 173 ? -15.086 -16.875 -23.812 1 98.19 173 ILE A CA 1
ATOM 1412 C C . ILE A 1 173 ? -15.828 -16.359 -22.578 1 98.19 173 ILE A C 1
ATOM 1414 O O . ILE A 1 173 ? -16.781 -17 -22.109 1 98.19 173 ILE A O 1
ATOM 1418 N N . LEU A 1 174 ? -15.477 -15.203 -22.031 1 98.62 174 LEU A N 1
ATOM 1419 C CA . LEU A 1 174 ? -16.094 -14.641 -20.844 1 98.62 174 LEU A CA 1
ATOM 1420 C C . LEU A 1 174 ? -17.547 -14.227 -21.125 1 98.62 174 LEU A C 1
ATOM 1422 O O . LEU A 1 174 ? -18.406 -14.336 -20.266 1 98.62 174 LEU A O 1
ATOM 1426 N N . ALA A 1 175 ? -17.734 -13.734 -22.375 1 98.31 175 ALA A N 1
ATOM 1427 C CA . ALA A 1 175 ? -19.094 -13.406 -22.766 1 98.31 175 ALA A CA 1
ATOM 1428 C C . ALA A 1 175 ? -19.984 -14.648 -22.719 1 98.31 175 ALA A C 1
ATOM 1430 O O . ALA A 1 175 ? -21.141 -14.57 -22.297 1 98.31 175 ALA A O 1
ATOM 1431 N N . THR A 1 176 ? -19.469 -15.711 -23.188 1 97.62 176 THR A N 1
ATOM 1432 C CA . THR A 1 176 ? -20.203 -16.969 -23.156 1 97.62 176 THR A CA 1
ATOM 1433 C C . THR A 1 176 ? -20.516 -17.391 -21.719 1 97.62 176 THR A C 1
ATOM 1435 O O . THR A 1 176 ? -21.641 -17.781 -21.422 1 97.62 176 THR A O 1
ATOM 1438 N N . ILE A 1 177 ? -19.547 -17.281 -20.828 1 97.94 177 ILE A N 1
ATOM 1439 C CA . ILE A 1 177 ? -19.734 -17.609 -19.422 1 97.94 177 ILE A CA 1
ATOM 1440 C C . ILE A 1 177 ? -20.797 -16.703 -18.797 1 97.94 177 ILE A C 1
ATOM 1442 O O . ILE A 1 177 ? -21.625 -17.156 -18.016 1 97.94 177 ILE A O 1
ATOM 1446 N N . SER A 1 178 ? -20.766 -15.445 -19.188 1 97.75 178 SER A N 1
ATOM 1447 C CA . SER A 1 178 ? -21.656 -14.438 -18.609 1 97.75 178 SER A CA 1
ATOM 1448 C C . SER A 1 178 ? -23.109 -14.719 -18.953 1 97.75 178 SER A C 1
ATOM 1450 O O . SER A 1 178 ? -24.016 -14.164 -18.328 1 97.75 178 SER A O 1
ATOM 1452 N N . LYS A 1 179 ? -23.359 -15.57 -19.938 1 97.19 179 LYS A N 1
ATOM 1453 C CA . LYS A 1 179 ? -24.719 -15.891 -20.359 1 97.19 179 LYS A CA 1
ATOM 1454 C C . LYS A 1 179 ? -25.328 -16.969 -19.453 1 97.19 179 LYS A C 1
ATOM 1456 O O . LYS A 1 179 ? -26.547 -17.172 -19.484 1 97.19 179 LYS A O 1
ATOM 1461 N N . LYS A 1 180 ? -24.516 -17.594 -18.703 1 96.12 180 LYS A N 1
ATOM 1462 C CA . LYS A 1 180 ? -25.016 -18.609 -17.781 1 96.12 180 LYS A CA 1
ATOM 1463 C C . LYS A 1 180 ? -25.859 -17.984 -16.672 1 96.12 180 LYS A C 1
ATOM 1465 O O . LYS A 1 180 ? -25.531 -16.906 -16.188 1 96.12 180 LYS A O 1
ATOM 1470 N N . LYS A 1 181 ? -26.828 -18.734 -16.281 1 94.06 181 LYS A N 1
ATOM 1471 C CA . LYS A 1 181 ? -27.734 -18.234 -15.25 1 94.06 181 LYS A CA 1
ATOM 1472 C C . LYS A 1 181 ? -27.016 -18.062 -13.914 1 94.06 181 LYS A C 1
ATOM 1474 O O . LYS A 1 181 ? -26.266 -18.953 -13.492 1 94.06 181 LYS A O 1
ATOM 1479 N N . ASN A 1 182 ? -27.125 -16.938 -13.312 1 95.75 182 ASN A N 1
ATOM 1480 C CA . ASN A 1 182 ? -26.672 -16.609 -11.969 1 95.75 182 ASN A CA 1
ATOM 1481 C C . ASN A 1 182 ? -25.156 -16.516 -11.891 1 95.75 182 ASN A C 1
ATOM 1483 O O . ASN A 1 182 ? -24.562 -16.734 -10.828 1 95.75 182 ASN A O 1
ATOM 1487 N N . TYR A 1 183 ? -24.531 -16.391 -13.07 1 97.94 183 TYR A N 1
ATOM 1488 C CA . TYR A 1 183 ? -23.094 -16.188 -13.055 1 97.94 183 TYR A CA 1
ATOM 1489 C C . TYR A 1 183 ? -22.75 -14.711 -13.023 1 97.94 183 TYR A C 1
ATOM 1491 O O . TYR A 1 183 ? -23.406 -13.898 -13.672 1 97.94 183 TYR A O 1
ATOM 1499 N N . ARG A 1 184 ? -21.781 -14.383 -12.281 1 98.38 184 ARG A N 1
ATOM 1500 C CA . ARG A 1 184 ? -21.141 -13.062 -12.258 1 98.38 184 ARG A CA 1
ATOM 1501 C C . ARG A 1 184 ? -19.672 -13.164 -12.609 1 98.38 184 ARG A C 1
ATOM 1503 O O . ARG A 1 184 ? -18.984 -14.078 -12.156 1 98.38 184 ARG A O 1
ATOM 1510 N N . ILE A 1 185 ? -19.203 -12.227 -13.438 1 98.69 185 ILE A N 1
ATOM 1511 C CA . ILE A 1 185 ? -17.797 -12.164 -13.789 1 98.69 185 ILE A CA 1
ATOM 1512 C C . ILE A 1 185 ? -17.125 -11 -13.055 1 98.69 185 ILE A C 1
ATOM 1514 O O . ILE A 1 185 ? -17.594 -9.859 -13.141 1 98.69 185 ILE A O 1
ATOM 1518 N N . SER A 1 186 ? -16.125 -11.25 -12.32 1 98.75 186 SER A N 1
ATOM 1519 C CA . SER A 1 186 ? -15.297 -10.227 -11.695 1 98.75 186 SER A CA 1
ATOM 1520 C C . SER A 1 186 ? -13.906 -10.18 -12.312 1 98.75 186 SER A C 1
ATOM 1522 O O . SER A 1 186 ? -13.109 -11.102 -12.125 1 98.75 186 SER A O 1
ATOM 1524 N N . ILE A 1 187 ? -13.633 -9.141 -13.078 1 98.88 187 ILE A N 1
ATOM 1525 C CA . ILE A 1 187 ? -12.312 -8.969 -13.672 1 98.88 187 ILE A CA 1
ATOM 1526 C C . ILE A 1 187 ? -11.398 -8.234 -12.688 1 98.88 187 ILE A C 1
ATOM 1528 O O . ILE A 1 187 ? -11.664 -7.09 -12.328 1 98.88 187 ILE A O 1
ATOM 1532 N N . ILE A 1 188 ? -10.336 -8.883 -12.32 1 98.75 188 ILE A N 1
ATOM 1533 C CA . ILE A 1 188 ? -9.555 -8.43 -11.172 1 98.75 188 ILE A CA 1
ATOM 1534 C C . ILE A 1 188 ? -8.195 -7.918 -11.648 1 98.75 188 ILE A C 1
ATOM 1536 O O . ILE A 1 188 ? -7.441 -8.648 -12.289 1 98.75 188 ILE A O 1
ATOM 1540 N N . SER A 1 189 ? -7.906 -6.68 -11.352 1 97.75 189 SER A N 1
ATOM 1541 C CA . SER A 1 189 ? -6.551 -6.172 -11.539 1 97.75 189 SER A CA 1
ATOM 1542 C C . SER A 1 189 ? -5.66 -6.551 -10.359 1 97.75 189 SER A C 1
ATOM 1544 O O . SER A 1 189 ? -6.043 -6.375 -9.203 1 97.75 189 SER A O 1
ATOM 1546 N N . VAL A 1 190 ? -4.465 -7.086 -10.688 1 98.06 190 VAL A N 1
ATOM 1547 C CA . VAL A 1 190 ? -3.586 -7.496 -9.594 1 98.06 190 VAL A CA 1
ATOM 1548 C C . VAL A 1 190 ? -2.213 -6.848 -9.766 1 98.06 190 VAL A C 1
ATOM 1550 O O . VAL A 1 190 ? -1.27 -7.176 -9.047 1 98.06 190 VAL A O 1
ATOM 1553 N N . VAL A 1 191 ? -2.102 -5.969 -10.711 1 96.06 191 VAL A N 1
ATOM 1554 C CA . VAL A 1 191 ? -0.964 -5.066 -10.859 1 96.06 191 VAL A CA 1
ATOM 1555 C C . VAL A 1 191 ? -1.449 -3.619 -10.859 1 96.06 191 VAL A C 1
ATOM 1557 O O . VAL A 1 191 ? -2.215 -3.213 -11.734 1 96.06 191 VAL A O 1
ATOM 1560 N N . ASP A 1 192 ? -0.964 -2.891 -9.914 1 89.69 192 ASP A N 1
ATOM 1561 C CA . ASP A 1 192 ? -1.521 -1.566 -9.664 1 89.69 192 ASP A CA 1
ATOM 1562 C C . ASP A 1 192 ? -1.079 -0.57 -10.734 1 89.69 192 ASP A C 1
ATOM 1564 O O . ASP A 1 192 ? -0.217 -0.878 -11.555 1 89.69 192 ASP A O 1
ATOM 1568 N N . ASN A 1 193 ? -1.628 0.606 -10.703 1 85 193 ASN A N 1
ATOM 1569 C CA . ASN A 1 193 ? -1.496 1.613 -11.75 1 85 193 ASN A CA 1
ATOM 1570 C C . ASN A 1 193 ? -0.123 2.277 -11.719 1 85 193 ASN A C 1
ATOM 1572 O O . ASN A 1 193 ? 0.264 2.959 -12.672 1 85 193 ASN A O 1
ATOM 1576 N N . LYS A 1 194 ? 0.593 2.078 -10.68 1 81.88 194 LYS A N 1
ATOM 1577 C CA . LYS A 1 194 ? 1.932 2.656 -10.625 1 81.88 194 LYS A CA 1
ATOM 1578 C C . LYS A 1 194 ? 2.9 1.884 -11.516 1 81.88 194 LYS A C 1
ATOM 1580 O O . LYS A 1 194 ? 4 2.357 -11.805 1 81.88 194 LYS A O 1
ATOM 1585 N N . ASN A 1 195 ? 2.402 0.682 -11.914 1 87.81 195 ASN A N 1
ATOM 1586 C CA . ASN A 1 195 ? 3.197 -0.2 -12.758 1 87.81 195 ASN A CA 1
ATOM 1587 C C . ASN A 1 195 ? 2.906 0.03 -14.242 1 87.81 195 ASN A C 1
ATOM 1589 O O . ASN A 1 195 ? 1.747 0.183 -14.633 1 87.81 195 ASN A O 1
ATOM 1593 N N . LYS A 1 196 ? 3.893 0.107 -15.07 1 85.25 196 LYS A N 1
ATOM 1594 C CA . LYS A 1 196 ? 3.721 0.279 -16.516 1 85.25 196 LYS A CA 1
ATOM 1595 C C . LYS A 1 196 ? 2.912 -0.869 -17.109 1 85.25 196 LYS A C 1
ATOM 1597 O O . LYS A 1 196 ? 2.307 -0.721 -18.172 1 85.25 196 LYS A O 1
ATOM 1602 N N . TYR A 1 197 ? 2.865 -1.999 -16.391 1 89.31 197 TYR A N 1
ATOM 1603 C CA . TYR A 1 197 ? 2.137 -3.172 -16.859 1 89.31 197 TYR A CA 1
ATOM 1604 C C . TYR A 1 197 ? 0.842 -3.357 -16.078 1 89.31 197 TYR A C 1
ATOM 1606 O O . TYR A 1 197 ? 0.408 -4.488 -15.844 1 89.31 197 TYR A O 1
ATOM 1614 N N . SER A 1 198 ? 0.323 -2.26 -15.617 1 92.12 198 SER A N 1
ATOM 1615 C CA . SER A 1 198 ? -0.949 -2.32 -14.898 1 92.12 198 SER A CA 1
ATOM 1616 C C . SER A 1 198 ? -2.012 -3.035 -15.727 1 92.12 198 SER A C 1
ATOM 1618 O O . SER A 1 198 ? -2.096 -2.842 -16.938 1 92.12 198 SER A O 1
ATOM 1620 N N . ASP A 1 199 ? -2.873 -3.811 -15.016 1 95.25 199 ASP A N 1
ATOM 1621 C CA . ASP A 1 199 ? -3.91 -4.598 -15.672 1 95.25 199 ASP A CA 1
ATOM 1622 C C . ASP A 1 199 ? -5.215 -3.814 -15.781 1 95.25 199 ASP A C 1
ATOM 1624 O O . ASP A 1 199 ? -6.172 -4.27 -16.406 1 95.25 199 ASP A O 1
ATOM 1628 N N . LEU A 1 200 ? -5.32 -2.727 -15.211 1 95.12 200 LEU A N 1
ATOM 1629 C CA . LEU A 1 200 ? -6.609 -2.066 -15.047 1 95.12 200 LEU A CA 1
ATOM 1630 C C . LEU A 1 200 ? -7.219 -1.716 -16.406 1 95.12 200 LEU A C 1
ATOM 1632 O O . LEU A 1 200 ? -8.414 -1.913 -16.609 1 95.12 200 LEU A O 1
ATOM 1636 N N . SER A 1 201 ? -6.383 -1.214 -17.312 1 95.44 201 SER A N 1
ATOM 1637 C CA . SER A 1 201 ? -6.891 -0.835 -18.625 1 95.44 201 SER A CA 1
ATOM 1638 C C . SER A 1 201 ? -7.445 -2.043 -19.375 1 95.44 201 SER A C 1
ATOM 1640 O O . SER A 1 201 ? -8.5 -1.958 -20 1 95.44 201 SER A O 1
ATOM 1642 N N . VAL A 1 202 ? -6.719 -3.168 -19.297 1 97.75 202 VAL A N 1
ATOM 1643 C CA . VAL A 1 202 ? -7.168 -4.395 -19.953 1 97.75 202 VAL A CA 1
ATOM 1644 C C . VAL A 1 202 ? -8.461 -4.879 -19.297 1 97.75 202 VAL A C 1
ATOM 1646 O O . VAL A 1 202 ? -9.383 -5.328 -19.984 1 97.75 202 VAL A O 1
ATOM 1649 N N . CYS A 1 203 ? -8.555 -4.793 -17.984 1 98.44 203 CYS A N 1
ATOM 1650 C CA . CYS A 1 203 ? -9.766 -5.18 -17.266 1 98.44 203 CYS A CA 1
ATOM 1651 C C . CYS A 1 203 ? -10.969 -4.379 -17.75 1 98.44 203 CYS A C 1
ATOM 1653 O O . CYS A 1 203 ? -12.016 -4.945 -18.047 1 98.44 203 CYS A O 1
ATOM 1655 N N . ASN A 1 204 ? -10.797 -3.08 -17.844 1 98.06 204 ASN A N 1
ATOM 1656 C CA . ASN A 1 204 ? -11.875 -2.203 -18.281 1 98.06 204 ASN A CA 1
ATOM 1657 C C . ASN A 1 204 ? -12.289 -2.49 -19.719 1 98.06 204 ASN A C 1
ATOM 1659 O O . ASN A 1 204 ? -13.477 -2.516 -20.031 1 98.06 204 ASN A O 1
ATOM 1663 N N . THR A 1 205 ? -11.289 -2.689 -20.562 1 98.44 205 THR A N 1
ATOM 1664 C CA . THR A 1 205 ? -11.555 -2.986 -21.969 1 98.44 205 THR A CA 1
ATOM 1665 C C . THR A 1 205 ? -12.344 -4.285 -22.109 1 98.44 205 THR A C 1
ATOM 1667 O O . THR A 1 205 ? -13.297 -4.359 -22.875 1 98.44 205 THR A O 1
ATOM 1670 N N . LEU A 1 206 ? -11.961 -5.297 -21.344 1 98.75 206 LEU A N 1
ATOM 1671 C CA . LEU A 1 206 ? -12.672 -6.57 -21.359 1 98.75 206 LEU A CA 1
ATOM 1672 C C . LEU A 1 206 ? -14.133 -6.375 -20.953 1 98.75 206 LEU A C 1
ATOM 1674 O O . LEU A 1 206 ? -15.039 -6.875 -21.625 1 98.75 206 LEU A O 1
ATOM 1678 N N . MET A 1 207 ? -14.336 -5.664 -19.859 1 98.81 207 MET A N 1
ATOM 1679 C CA . MET A 1 207 ? -15.695 -5.43 -19.391 1 98.81 207 MET A CA 1
ATOM 1680 C C . MET A 1 207 ? -16.531 -4.742 -20.469 1 98.81 207 MET A C 1
ATOM 1682 O O . MET A 1 207 ? -17.656 -5.156 -20.734 1 98.81 207 MET A O 1
ATOM 1686 N N . GLU A 1 208 ? -15.969 -3.73 -21.078 1 98.75 208 GLU A N 1
ATOM 1687 C CA . GLU A 1 208 ? -16.672 -2.979 -22.109 1 98.75 208 GLU A CA 1
ATOM 1688 C C . GLU A 1 208 ? -17.047 -3.877 -23.297 1 98.75 208 GLU A C 1
ATOM 1690 O O . GLU A 1 208 ? -18.188 -3.832 -23.781 1 98.75 208 GLU A O 1
ATOM 1695 N N . ARG A 1 209 ? -16.156 -4.66 -23.75 1 98.69 209 ARG A N 1
ATOM 1696 C CA . ARG A 1 209 ? -16.375 -5.52 -24.906 1 98.69 209 ARG A CA 1
ATOM 1697 C C . ARG A 1 209 ? -17.406 -6.609 -24.594 1 98.69 209 ARG A C 1
ATOM 1699 O O . ARG A 1 209 ? -18.234 -6.949 -25.438 1 98.69 209 ARG A O 1
ATOM 1706 N N . ILE A 1 210 ? -17.312 -7.172 -23.375 1 98.75 210 ILE A N 1
ATOM 1707 C CA . ILE A 1 210 ? -18.25 -8.219 -22.969 1 98.75 210 ILE A CA 1
ATOM 1708 C C . ILE A 1 210 ? -19.656 -7.645 -22.906 1 98.75 210 ILE A C 1
ATOM 1710 O O . ILE A 1 210 ? -20.609 -8.281 -23.375 1 98.75 210 ILE A O 1
ATOM 1714 N N . LEU A 1 211 ? -19.766 -6.422 -22.391 1 98.62 211 LEU A N 1
ATOM 1715 C CA . LEU A 1 211 ? -21.078 -5.789 -22.25 1 98.62 211 LEU A CA 1
ATOM 1716 C C . LEU A 1 211 ? -21.656 -5.461 -23.625 1 98.62 211 LEU A C 1
ATOM 1718 O O . LEU A 1 211 ? -22.875 -5.414 -23.797 1 98.62 211 LEU A O 1
ATOM 1722 N N . LYS A 1 212 ? -20.812 -5.211 -24.609 1 98.38 212 LYS A N 1
ATOM 1723 C CA . LYS A 1 212 ? -21.266 -5.012 -25.969 1 98.38 212 LYS A CA 1
ATOM 1724 C C . LYS A 1 212 ? -21.875 -6.293 -26.547 1 98.38 212 LYS A C 1
ATOM 1726 O O . LYS A 1 212 ? -22.844 -6.246 -27.297 1 98.38 212 LYS A O 1
ATOM 1731 N N . ILE A 1 213 ? -21.359 -7.434 -26.203 1 98.12 213 ILE A N 1
ATOM 1732 C CA . ILE A 1 213 ? -21.812 -8.734 -26.672 1 98.12 213 ILE A CA 1
ATOM 1733 C C . ILE A 1 213 ? -23.031 -9.172 -25.875 1 98.12 213 ILE A C 1
ATOM 1735 O O . ILE A 1 213 ? -24 -9.695 -26.438 1 98.12 213 ILE A O 1
ATOM 1739 N N . ASN A 1 214 ? -22.953 -8.969 -24.547 1 98.12 214 ASN A N 1
ATOM 1740 C CA . ASN A 1 214 ? -24.031 -9.32 -23.609 1 98.12 214 ASN A CA 1
ATOM 1741 C C . ASN A 1 214 ? -24.344 -8.164 -22.656 1 98.12 214 ASN A C 1
ATOM 1743 O O . ASN A 1 214 ? -23.875 -8.148 -21.516 1 98.12 214 ASN A O 1
ATOM 1747 N N . PRO A 1 215 ? -25.219 -7.309 -23.016 1 97.62 215 PRO A N 1
ATOM 1748 C CA . PRO A 1 215 ? -25.531 -6.102 -22.25 1 97.62 215 PRO A CA 1
ATOM 1749 C C . PRO A 1 215 ? -26.078 -6.41 -20.859 1 97.62 215 PRO A C 1
ATOM 1751 O O . PRO A 1 215 ? -26.031 -5.555 -19.969 1 97.62 215 PRO A O 1
ATOM 1754 N N . ASN A 1 216 ? -26.562 -7.629 -20.672 1 97.12 216 ASN A N 1
ATOM 1755 C CA . ASN A 1 216 ? -27.156 -7.98 -19.391 1 97.12 216 ASN A CA 1
ATOM 1756 C C . ASN A 1 216 ? -26.172 -8.727 -18.5 1 97.12 216 ASN A C 1
ATOM 1758 O O . ASN A 1 216 ? -26.531 -9.195 -17.422 1 97.12 216 ASN A O 1
ATOM 1762 N N . ALA A 1 217 ? -24.969 -8.852 -18.969 1 98.12 217 ALA A N 1
ATOM 1763 C CA . ALA A 1 217 ? -23.953 -9.562 -18.188 1 98.12 217 ALA A CA 1
ATOM 1764 C C . ALA A 1 217 ? -23.766 -8.914 -16.812 1 98.12 217 ALA A C 1
ATOM 1766 O O . ALA A 1 217 ? -23.766 -7.684 -16.703 1 98.12 217 ALA A O 1
ATOM 1767 N N . ARG A 1 218 ? -23.781 -9.703 -15.75 1 97.75 218 ARG A N 1
ATOM 1768 C CA . ARG A 1 218 ? -23.344 -9.242 -14.438 1 97.75 218 ARG A CA 1
ATOM 1769 C C . ARG A 1 218 ? -21.828 -9.258 -14.328 1 97.75 218 ARG A C 1
ATOM 1771 O O . ARG A 1 218 ? -21.234 -10.305 -14.078 1 97.75 218 ARG A O 1
ATOM 1778 N N . ILE A 1 219 ? -21.219 -8.07 -14.547 1 98.38 219 ILE A N 1
ATOM 1779 C CA . ILE A 1 219 ? -19.766 -8 -14.648 1 98.38 219 ILE A CA 1
ATOM 1780 C C . ILE A 1 219 ? -19.25 -6.77 -13.906 1 98.38 219 ILE A C 1
ATOM 1782 O O . ILE A 1 219 ? -19.891 -5.715 -13.93 1 98.38 219 ILE A O 1
ATOM 1786 N N . SER A 1 220 ? -18.156 -6.879 -13.188 1 97.81 220 SER A N 1
ATOM 1787 C CA . SER A 1 220 ? -17.516 -5.758 -12.508 1 97.81 220 SER A CA 1
ATOM 1788 C C . SER A 1 220 ? -15.992 -5.848 -12.586 1 97.81 220 SER A C 1
ATOM 1790 O O . SER A 1 220 ? -15.445 -6.926 -12.805 1 97.81 220 SER A O 1
ATOM 1792 N N . VAL A 1 221 ? -15.359 -4.773 -12.547 1 98.19 221 VAL A N 1
ATOM 1793 C CA . VAL A 1 221 ? -13.906 -4.699 -12.43 1 98.19 221 VAL A CA 1
ATOM 1794 C C . VAL A 1 221 ? -13.523 -4.457 -10.969 1 98.19 221 VAL A C 1
ATOM 1796 O O . VAL A 1 221 ? -14.078 -3.57 -10.312 1 98.19 221 VAL A O 1
ATOM 1799 N N . ILE A 1 222 ? -12.703 -5.266 -10.438 1 97.81 222 ILE A N 1
ATOM 1800 C CA . ILE A 1 222 ? -12.148 -5.113 -9.094 1 97.81 222 ILE A CA 1
ATOM 1801 C C . ILE A 1 222 ? -10.75 -4.508 -9.18 1 97.81 222 ILE A C 1
ATOM 1803 O O . ILE A 1 222 ? -9.797 -5.184 -9.57 1 97.81 222 ILE A O 1
ATOM 1807 N N . GLU A 1 223 ? -10.664 -3.275 -8.781 1 95.5 223 GLU A N 1
ATOM 1808 C CA . GLU A 1 223 ? -9.398 -2.549 -8.852 1 95.5 223 GLU A CA 1
ATOM 1809 C C . GLU A 1 223 ? -8.5 -2.875 -7.664 1 95.5 223 GLU A C 1
ATOM 1811 O O . GLU A 1 223 ? -8.977 -2.973 -6.531 1 95.5 223 GLU A O 1
ATOM 1816 N N . TYR A 1 224 ? -7.234 -2.982 -7.949 1 95.06 224 TYR A N 1
ATOM 1817 C CA . TYR A 1 224 ? -6.246 -3.248 -6.91 1 95.06 224 TYR A CA 1
ATOM 1818 C C . TYR A 1 224 ? -5.957 -1.991 -6.094 1 95.06 224 TYR A C 1
ATOM 1820 O O . TYR A 1 224 ? -5.242 -1.1 -6.555 1 95.06 224 TYR A O 1
ATOM 1828 N N . LYS A 1 225 ? -6.484 -1.963 -4.836 1 93.88 225 LYS A N 1
ATOM 1829 C CA . LYS A 1 225 ? -6.246 -0.819 -3.959 1 93.88 225 LYS A CA 1
ATOM 1830 C C . LYS A 1 225 ? -5.395 -1.214 -2.758 1 93.88 225 LYS A C 1
ATOM 1832 O O . LYS A 1 225 ? -4.453 -0.504 -2.395 1 93.88 225 LYS A O 1
ATOM 1837 N N . TYR A 1 226 ? -5.75 -2.336 -2.135 1 96.75 226 TYR A N 1
ATOM 1838 C CA . TYR A 1 226 ? -5.016 -2.895 -1.006 1 96.75 226 TYR A CA 1
ATOM 1839 C C . TYR A 1 226 ? -4.77 -4.387 -1.199 1 96.75 226 TYR A C 1
ATOM 1841 O O . TYR A 1 226 ? -5.645 -5.105 -1.686 1 96.75 226 TYR A O 1
ATOM 1849 N N . LEU A 1 227 ? -3.617 -4.816 -0.786 1 97.62 227 LEU A N 1
ATOM 1850 C CA . LEU A 1 227 ? -3.229 -6.215 -0.896 1 97.62 227 LEU A CA 1
ATOM 1851 C C . LEU A 1 227 ? -4.234 -7.117 -0.184 1 97.62 227 LEU A C 1
ATOM 1853 O O . LEU A 1 227 ? -4.758 -8.062 -0.779 1 97.62 227 LEU A O 1
ATOM 1857 N N . ASP A 1 228 ? -4.59 -6.809 1.057 1 98.31 228 ASP A N 1
ATOM 1858 C CA . ASP A 1 228 ? -5.441 -7.656 1.884 1 98.31 228 ASP A CA 1
ATOM 1859 C C . ASP A 1 228 ? -6.879 -7.668 1.361 1 98.31 228 ASP A C 1
ATOM 1861 O O . ASP A 1 228 ? -7.57 -8.68 1.449 1 98.31 228 ASP A O 1
ATOM 1865 N N . VAL A 1 229 ? -7.324 -6.531 0.826 1 98.38 229 VAL A N 1
ATOM 1866 C CA . VAL A 1 229 ? -8.672 -6.453 0.273 1 98.38 229 VAL A CA 1
ATOM 1867 C C . VAL A 1 229 ? -8.773 -7.324 -0.979 1 98.38 229 VAL A C 1
ATOM 1869 O O . VAL A 1 229 ? -9.711 -8.109 -1.128 1 98.38 229 VAL A O 1
ATOM 1872 N N . THR A 1 230 ? -7.785 -7.199 -1.853 1 98.5 230 THR A N 1
ATOM 1873 C CA . THR A 1 230 ? -7.746 -8.008 -3.068 1 98.5 230 THR A CA 1
ATOM 1874 C C . THR A 1 230 ? -7.609 -9.484 -2.73 1 98.5 230 THR A C 1
ATOM 1876 O O . THR A 1 230 ? -8.289 -10.328 -3.324 1 98.5 230 THR A O 1
ATOM 1879 N N . TYR A 1 231 ? -6.734 -9.797 -1.762 1 98.81 231 TYR A N 1
ATOM 1880 C CA . TYR A 1 231 ? -6.59 -11.172 -1.286 1 98.81 231 TYR A CA 1
ATOM 1881 C C . TYR A 1 231 ? -7.93 -11.727 -0.822 1 98.81 231 TYR A C 1
ATOM 1883 O O . TYR A 1 231 ? -8.32 -12.828 -1.22 1 98.81 231 TYR A O 1
ATOM 1891 N N . SER A 1 232 ? -8.641 -10.961 -0.015 1 98.81 232 SER A N 1
ATOM 1892 C CA . SER A 1 232 ? -9.922 -11.391 0.546 1 98.81 232 SER A CA 1
ATOM 1893 C C . SER A 1 232 ? -10.969 -11.578 -0.545 1 98.81 232 SER A C 1
ATOM 1895 O O . SER A 1 232 ? -11.812 -12.469 -0.455 1 98.81 232 SER A O 1
ATOM 1897 N N . PHE A 1 233 ? -10.93 -10.734 -1.534 1 98.81 233 PHE A N 1
ATOM 1898 C CA . PHE A 1 233 ? -11.883 -10.883 -2.631 1 98.81 233 PHE A CA 1
ATOM 1899 C C . PHE A 1 233 ? -11.664 -12.203 -3.359 1 98.81 233 PHE A C 1
ATOM 1901 O O . PHE A 1 233 ? -12.625 -12.922 -3.641 1 98.81 233 PHE A O 1
ATOM 1908 N N . ILE A 1 234 ? -10.398 -12.5 -3.66 1 98.81 234 ILE A N 1
ATOM 1909 C CA . ILE A 1 234 ? -10.078 -13.75 -4.34 1 98.81 234 ILE A CA 1
ATOM 1910 C C . ILE A 1 234 ? -10.539 -14.938 -3.49 1 98.81 234 ILE A C 1
ATOM 1912 O O . ILE A 1 234 ? -11.086 -15.906 -4.012 1 98.81 234 ILE A O 1
ATOM 1916 N N . GLN A 1 235 ? -10.383 -14.82 -2.145 1 98.25 235 GLN A N 1
ATOM 1917 C CA . GLN A 1 235 ? -10.82 -15.859 -1.213 1 98.25 235 GLN A CA 1
ATOM 1918 C C . GLN A 1 235 ? -12.32 -16.094 -1.324 1 98.25 235 GLN A C 1
ATOM 1920 O O . GLN A 1 235 ? -12.812 -17.172 -0.952 1 98.25 235 GLN A O 1
ATOM 1925 N N . SER A 1 236 ? -13.055 -15.109 -1.803 1 98 236 SER A N 1
ATOM 1926 C CA . SER A 1 236 ? -14.508 -15.164 -1.771 1 98 236 SER A CA 1
ATOM 1927 C C . SER A 1 236 ? -15.07 -15.711 -3.082 1 98 236 SER A C 1
ATOM 1929 O O . SER A 1 236 ? -16.281 -15.914 -3.209 1 98 236 SER A O 1
ATOM 1931 N N . LEU A 1 237 ? -14.297 -15.977 -4.074 1 98.44 237 LEU A N 1
ATOM 1932 C CA . LEU A 1 237 ? -14.734 -16.391 -5.402 1 98.44 237 LEU A CA 1
ATOM 1933 C C . LEU A 1 237 ? -15.242 -17.828 -5.387 1 98.44 237 LEU A C 1
ATOM 1935 O O . LEU A 1 237 ? -14.93 -18.594 -4.469 1 98.44 237 LEU A O 1
ATOM 1939 N N . ASP A 1 238 ? -16.016 -18.156 -6.395 1 98.44 238 ASP A N 1
ATOM 1940 C CA . ASP A 1 238 ? -16.422 -19.531 -6.602 1 98.44 238 ASP A CA 1
ATOM 1941 C C . ASP A 1 238 ? -15.516 -20.234 -7.609 1 98.44 238 ASP A C 1
ATOM 1943 O O . ASP A 1 238 ? -15.352 -21.453 -7.566 1 98.44 238 ASP A O 1
ATOM 1947 N N . PHE A 1 239 ? -15 -19.484 -8.555 1 98.75 239 PHE A N 1
ATOM 1948 C CA . PHE A 1 239 ? -14.047 -19.938 -9.562 1 98.75 239 PHE A CA 1
ATOM 1949 C C . PHE A 1 239 ? -13.023 -18.859 -9.859 1 98.75 239 PHE A C 1
ATOM 1951 O O . PHE A 1 239 ? -13.32 -17.656 -9.742 1 98.75 239 PHE A O 1
ATOM 1958 N N . LEU A 1 240 ? -11.852 -19.281 -10.258 1 98.88 240 LEU A N 1
ATOM 1959 C CA . LEU A 1 240 ? -10.867 -18.328 -10.766 1 98.88 240 LEU A CA 1
ATOM 1960 C C . LEU A 1 240 ? -10.273 -18.812 -12.086 1 98.88 240 LEU A C 1
ATOM 1962 O O . LEU A 1 240 ? -9.891 -19.984 -12.203 1 98.88 240 LEU A O 1
ATOM 1966 N N . ILE A 1 241 ? -10.273 -18 -13.039 1 98.88 241 ILE A N 1
ATOM 1967 C CA . ILE A 1 241 ? -9.523 -18.156 -14.289 1 98.88 241 ILE A CA 1
ATOM 1968 C C . ILE A 1 241 ? -8.422 -17.094 -14.359 1 98.88 241 ILE A C 1
ATOM 1970 O O . ILE A 1 241 ? -8.711 -15.891 -14.344 1 98.88 241 ILE A O 1
ATOM 1974 N N . SER A 1 242 ? -7.176 -17.547 -14.508 1 98.62 242 SER A N 1
ATOM 1975 C CA . SER A 1 242 ? -6.141 -16.562 -14.227 1 98.62 242 SER A CA 1
ATOM 1976 C C . SER A 1 242 ? -4.945 -16.734 -15.164 1 98.62 242 SER A C 1
ATOM 1978 O O . SER A 1 242 ? -4.531 -17.859 -15.445 1 98.62 242 SER A O 1
ATOM 1980 N N . PHE A 1 243 ? -4.426 -15.617 -15.617 1 97.38 243 PHE A N 1
ATOM 1981 C CA . PHE A 1 243 ? -3.141 -15.562 -16.297 1 97.38 243 PHE A CA 1
ATOM 1982 C C . PHE A 1 243 ? -2.012 -15.312 -15.312 1 97.38 243 PHE A C 1
ATOM 1984 O O . PHE A 1 243 ? -0.846 -15.211 -15.695 1 97.38 243 PHE A O 1
ATOM 1991 N N . LYS A 1 244 ? -2.291 -15.172 -14.016 1 96 244 LYS A N 1
ATOM 1992 C CA . LYS A 1 244 ? -1.341 -14.773 -12.984 1 96 244 LYS A CA 1
ATOM 1993 C C . LYS A 1 244 ? -1.143 -15.891 -11.961 1 96 244 LYS A C 1
ATOM 1995 O O . LYS A 1 244 ? -2.111 -16.5 -11.516 1 96 244 LYS A O 1
ATOM 2000 N N . LEU A 1 245 ? -0.01 -16.094 -11.516 1 96.62 245 LEU A N 1
ATOM 2001 C CA . LEU A 1 245 ? 0.33 -17.203 -10.625 1 96.62 245 LEU A CA 1
ATOM 2002 C C . LEU A 1 245 ? -0.228 -16.953 -9.227 1 96.62 245 LEU A C 1
ATOM 2004 O O . LEU A 1 245 ? -0.886 -17.828 -8.656 1 96.62 245 LEU A O 1
ATOM 2008 N N . HIS A 1 246 ? 0.017 -15.789 -8.656 1 98.19 246 HIS A N 1
ATOM 2009 C CA . HIS A 1 246 ? -0.22 -15.633 -7.223 1 98.19 246 HIS A CA 1
ATOM 2010 C C . HIS A 1 246 ? -1.711 -15.523 -6.922 1 98.19 246 HIS A C 1
ATOM 2012 O O . HIS A 1 246 ? -2.195 -16.094 -5.941 1 98.19 246 HIS A O 1
ATOM 2018 N N . PRO A 1 247 ? -2.471 -14.852 -7.754 1 98.5 247 PRO A N 1
ATOM 2019 C CA . PRO A 1 247 ? -3.914 -15 -7.551 1 98.5 247 PRO A CA 1
ATOM 2020 C C . PRO A 1 247 ? -4.367 -16.453 -7.594 1 98.5 247 PRO A C 1
ATOM 2022 O O . PRO A 1 247 ? -5.23 -16.859 -6.812 1 98.5 247 PRO A O 1
ATOM 2025 N N . SER A 1 248 ? -3.811 -17.25 -8.469 1 98.38 248 SER A N 1
ATOM 2026 C CA . SER A 1 248 ? -4.129 -18.672 -8.562 1 98.38 248 SER A CA 1
ATOM 2027 C C . SER A 1 248 ? -3.766 -19.406 -7.27 1 98.38 248 SER A C 1
ATOM 2029 O O . SER A 1 248 ? -4.539 -20.234 -6.777 1 98.38 248 SER A O 1
ATOM 2031 N N . LEU A 1 249 ? -2.604 -19.094 -6.77 1 98.06 249 LEU A N 1
ATOM 2032 C CA . LEU A 1 249 ? -2.154 -19.688 -5.512 1 98.06 249 LEU A CA 1
ATOM 2033 C C . LEU A 1 249 ? -3.123 -19.359 -4.383 1 98.06 249 LEU A C 1
ATOM 2035 O O . LEU A 1 249 ? -3.504 -20.25 -3.611 1 98.06 249 LEU A O 1
ATOM 2039 N N . VAL A 1 250 ? -3.568 -18.109 -4.246 1 98.62 250 VAL A N 1
ATOM 2040 C CA . VAL A 1 250 ? -4.512 -17.672 -3.221 1 98.62 250 VAL A CA 1
ATOM 2041 C C . VAL A 1 250 ? -5.816 -18.453 -3.357 1 98.62 250 VAL A C 1
ATOM 2043 O O . VAL A 1 250 ? -6.371 -18.938 -2.361 1 98.62 250 VAL A O 1
ATOM 2046 N N . ALA A 1 251 ? -6.285 -18.609 -4.582 1 98.5 251 ALA A N 1
ATOM 2047 C CA . ALA A 1 251 ? -7.527 -19.328 -4.832 1 98.5 251 ALA A CA 1
ATOM 2048 C C . ALA A 1 251 ? -7.398 -20.797 -4.418 1 98.5 251 ALA A C 1
ATOM 2050 O O . ALA A 1 251 ? -8.258 -21.328 -3.707 1 98.5 251 ALA A O 1
ATOM 2051 N N . ILE A 1 252 ? -6.348 -21.406 -4.797 1 97.69 252 ILE A N 1
ATOM 2052 C CA . ILE A 1 252 ? -6.121 -22.812 -4.48 1 97.69 252 ILE A CA 1
ATOM 2053 C C . ILE A 1 252 ? -6.043 -22.984 -2.967 1 97.69 252 ILE A C 1
ATOM 2055 O O . ILE A 1 252 ? -6.66 -23.906 -2.412 1 97.69 252 ILE A O 1
ATOM 2059 N N . ARG A 1 253 ? -5.324 -22.094 -2.307 1 97.31 253 ARG A N 1
ATOM 2060 C CA . ARG A 1 253 ? -5.195 -22.141 -0.854 1 97.31 253 ARG A CA 1
ATOM 2061 C C . ARG A 1 253 ? -6.562 -22.141 -0.183 1 97.31 253 ARG A C 1
ATOM 2063 O O . ARG A 1 253 ? -6.711 -22.641 0.937 1 97.31 253 ARG A O 1
ATOM 2070 N N . ASN A 1 254 ? -7.543 -21.609 -0.832 1 97.06 254 ASN A N 1
ATOM 2071 C CA . ASN A 1 254 ? -8.883 -21.5 -0.27 1 97.06 254 ASN A CA 1
ATOM 2072 C C . ASN A 1 254 ? -9.859 -22.469 -0.949 1 97.06 254 ASN A C 1
ATOM 2074 O O . ASN A 1 254 ? -11.07 -22.25 -0.923 1 97.06 254 ASN A O 1
ATOM 2078 N N . SER A 1 255 ? -9.305 -23.469 -1.676 1 96.56 255 SER A N 1
ATOM 2079 C CA . SER A 1 255 ? -10.047 -24.562 -2.295 1 96.56 255 SER A CA 1
ATOM 2080 C C . SER A 1 255 ? -11 -24.047 -3.369 1 96.56 255 SER A C 1
ATOM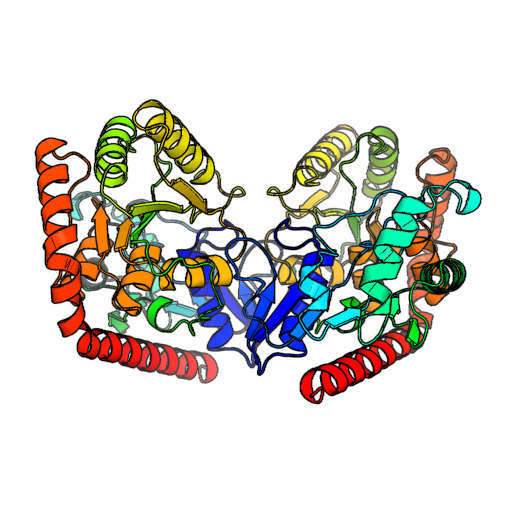 2082 O O . SER A 1 255 ? -12.102 -24.562 -3.529 1 96.56 255 SER A O 1
ATOM 2084 N N . ILE A 1 256 ? -10.656 -23 -3.982 1 97.81 256 ILE A N 1
ATOM 2085 C CA . ILE A 1 256 ? -11.406 -22.453 -5.102 1 97.81 256 ILE A CA 1
ATOM 2086 C C . ILE A 1 256 ? -10.914 -23.062 -6.41 1 97.81 256 ILE A C 1
ATOM 2088 O O . ILE A 1 256 ? -9.719 -23.016 -6.707 1 97.81 256 ILE A O 1
ATOM 2092 N N . PRO A 1 257 ? -11.828 -23.703 -7.148 1 98.25 257 PRO A N 1
ATOM 2093 C CA . PRO A 1 257 ? -11.398 -24.203 -8.453 1 98.25 257 PRO A CA 1
ATOM 2094 C C . PRO A 1 257 ? -10.695 -23.141 -9.289 1 98.25 257 PRO A C 1
ATOM 2096 O O . PRO A 1 257 ? -11.211 -22.016 -9.438 1 98.25 257 PRO A O 1
ATOM 2099 N N . THR A 1 258 ? -9.562 -23.5 -9.875 1 98.31 258 THR A N 1
ATOM 2100 C CA . THR A 1 258 ? -8.711 -22.516 -10.539 1 98.31 258 THR A CA 1
ATOM 2101 C C . THR A 1 258 ? -8.242 -23.047 -11.898 1 98.31 258 THR A C 1
ATOM 2103 O O . THR A 1 258 ? -7.711 -24.156 -11.984 1 98.31 258 THR A O 1
ATOM 2106 N N . PHE A 1 259 ? -8.445 -22.266 -12.922 1 98.56 259 PHE A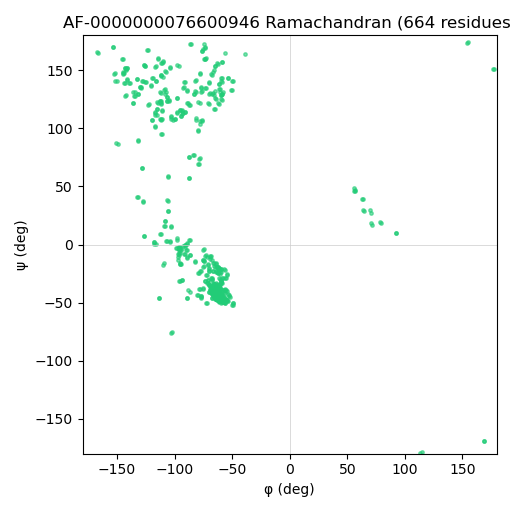 N 1
ATOM 2107 C CA . PHE A 1 259 ? -7.965 -22.547 -14.273 1 98.56 259 PHE A CA 1
ATOM 2108 C C . PHE A 1 259 ? -6.887 -21.547 -14.68 1 98.56 259 PHE A C 1
ATOM 2110 O O . PHE A 1 259 ? -7.086 -20.328 -14.578 1 98.56 259 PHE A O 1
ATOM 2117 N N . CYS A 1 260 ? -5.762 -22.031 -15.195 1 98.31 260 CYS A N 1
ATOM 2118 C CA . CYS A 1 260 ? -4.641 -21.125 -15.438 1 98.31 260 CYS A CA 1
ATOM 2119 C C . CYS A 1 260 ? -4.27 -21.109 -16.922 1 98.31 260 CYS A C 1
ATOM 2121 O O . CYS A 1 260 ? -4.336 -22.141 -17.594 1 98.31 260 CYS A O 1
ATOM 2123 N N . PHE A 1 261 ? -3.904 -19.938 -17.328 1 97 261 PHE A N 1
ATOM 2124 C CA . PHE A 1 261 ? -3.225 -19.75 -18.609 1 97 261 PHE A CA 1
ATOM 2125 C C . PHE A 1 261 ? -1.756 -19.391 -18.391 1 97 261 PHE A C 1
ATOM 2127 O O . PHE A 1 261 ? -1.428 -18.562 -17.547 1 97 261 PHE A O 1
ATOM 2134 N N . SER A 1 262 ? -0.914 -20.078 -19.047 1 89.38 262 SER A N 1
ATOM 2135 C CA . SER A 1 262 ? 0.491 -19.703 -18.938 1 89.38 262 SER A CA 1
ATOM 2136 C C . SER A 1 262 ? 1.33 -20.375 -20.016 1 89.38 262 SER A C 1
ATOM 2138 O O . SER A 1 262 ? 0.837 -21.234 -20.75 1 89.38 262 SER A O 1
ATOM 2140 N N . LYS A 1 263 ? 2.537 -19.828 -20.172 1 82 263 LYS A N 1
ATOM 2141 C CA . LYS A 1 263 ? 3.578 -20.5 -20.938 1 82 263 LYS A CA 1
ATOM 2142 C C . LYS A 1 263 ? 4.77 -20.875 -20.062 1 82 263 LYS A C 1
ATOM 2144 O O . LYS A 1 263 ? 5.742 -21.453 -20.531 1 82 263 LYS A O 1
ATOM 2149 N N . LEU A 1 264 ? 4.629 -20.531 -18.797 1 81.38 264 LEU A N 1
ATOM 2150 C CA . LEU A 1 264 ? 5.758 -20.688 -17.891 1 81.38 264 LEU A CA 1
ATOM 2151 C C . LEU A 1 264 ? 5.566 -21.906 -16.984 1 81.38 264 LEU A C 1
ATOM 2153 O O . LEU A 1 264 ? 4.445 -22.203 -16.562 1 81.38 264 LEU A O 1
ATOM 2157 N N . SER A 1 265 ? 6.68 -22.422 -16.578 1 83.44 265 SER A N 1
ATOM 2158 C CA . SER A 1 265 ? 6.668 -23.672 -15.805 1 83.44 265 SER A CA 1
ATOM 2159 C C . SER A 1 265 ? 6.156 -23.438 -14.383 1 83.44 265 SER A C 1
ATOM 2161 O O . SER A 1 265 ? 5.633 -24.344 -13.75 1 83.44 265 SER A O 1
ATOM 2163 N N . LYS A 1 266 ? 6.328 -22.203 -13.914 1 86.5 266 LYS A N 1
ATOM 2164 C CA . LYS A 1 266 ? 5.93 -21.922 -12.539 1 86.5 266 LYS A CA 1
ATOM 2165 C C . LYS A 1 266 ? 4.445 -22.203 -12.328 1 86.5 266 LYS A C 1
ATOM 2167 O O . LYS A 1 266 ? 4.047 -22.688 -11.266 1 86.5 266 LYS A O 1
ATOM 2172 N N . VAL A 1 267 ? 3.637 -22 -13.305 1 90 267 VAL A N 1
ATOM 2173 C CA . VAL A 1 267 ? 2.197 -22.219 -13.188 1 90 267 VAL A CA 1
ATOM 2174 C C . VAL A 1 267 ? 1.881 -23.703 -13.258 1 90 267 VAL A C 1
ATOM 2176 O O . VAL A 1 267 ? 1.126 -24.234 -12.438 1 90 267 VAL A O 1
ATOM 2179 N N . THR A 1 268 ? 2.533 -24.344 -14.203 1 90.31 268 THR A N 1
ATOM 2180 C CA . THR A 1 268 ? 2.299 -25.781 -14.328 1 90.31 268 THR A CA 1
ATOM 2181 C C . THR A 1 268 ? 2.805 -26.516 -13.094 1 90.31 268 THR A C 1
ATOM 2183 O O . THR A 1 268 ? 2.205 -27.516 -12.672 1 90.31 268 THR A O 1
ATOM 2186 N N . SER A 1 269 ? 3.865 -26.031 -12.531 1 90.5 269 SER A N 1
ATOM 2187 C CA . SER A 1 269 ? 4.391 -26.625 -11.305 1 90.5 269 SER A CA 1
ATOM 2188 C C . SER A 1 269 ? 3.4 -26.469 -10.156 1 90.5 269 SER A C 1
ATOM 2190 O O . SER A 1 269 ? 3.207 -27.406 -9.367 1 90.5 269 SER A O 1
ATOM 2192 N N . LEU A 1 270 ? 2.803 -25.328 -10.039 1 92.81 270 LEU A N 1
ATOM 2193 C CA . LEU A 1 270 ? 1.806 -25.094 -9 1 92.81 270 LEU A CA 1
ATOM 2194 C C . LEU A 1 270 ? 0.619 -26.031 -9.156 1 92.81 270 LEU A C 1
ATOM 2196 O O . LEU A 1 270 ? 0.201 -26.672 -8.195 1 92.81 270 LEU A O 1
ATOM 2200 N N . LEU A 1 271 ? 0.144 -26.156 -10.352 1 94.5 271 LEU A N 1
ATOM 2201 C CA . LEU A 1 271 ? -1.022 -27 -10.602 1 94.5 271 LEU A CA 1
ATOM 2202 C C . LEU A 1 271 ? -0.695 -28.469 -10.359 1 94.5 271 LEU A C 1
ATOM 2204 O O . LEU A 1 271 ? -1.51 -29.219 -9.805 1 94.5 271 LEU A O 1
ATOM 2208 N N . SER A 1 272 ? 0.479 -28.828 -10.75 1 92.75 272 SER A N 1
ATOM 2209 C CA . SER A 1 272 ? 0.915 -30.203 -10.57 1 92.75 272 SER A CA 1
ATOM 2210 C C . SER A 1 272 ? 1.033 -30.562 -9.086 1 92.75 272 SER A C 1
ATOM 2212 O O . SER A 1 272 ? 0.704 -31.672 -8.68 1 92.75 272 SER A O 1
ATOM 2214 N N . GLU A 1 273 ? 1.51 -29.625 -8.32 1 92.12 273 GLU A N 1
ATOM 2215 C CA . GLU A 1 273 ? 1.651 -29.828 -6.887 1 92.12 273 GLU A CA 1
ATOM 2216 C C . GLU A 1 273 ? 0.324 -30.234 -6.25 1 92.12 273 GLU A C 1
ATOM 2218 O O . GLU A 1 273 ? 0.3 -31 -5.285 1 92.12 273 GLU A O 1
ATOM 2223 N N . PHE A 1 274 ? -0.782 -29.812 -6.82 1 94.31 274 PHE A N 1
ATOM 2224 C CA . PHE A 1 274 ? -2.088 -30.047 -6.215 1 94.31 274 PHE A CA 1
ATOM 2225 C C . PHE A 1 274 ? -2.91 -31.016 -7.07 1 94.31 274 PHE A C 1
ATOM 2227 O O . PHE A 1 274 ? -4.121 -31.141 -6.879 1 94.31 274 PHE A O 1
ATOM 2234 N N . ASN A 1 275 ? -2.291 -31.609 -8.062 1 92 275 ASN A N 1
ATOM 2235 C CA . ASN A 1 275 ? -2.885 -32.625 -8.914 1 92 275 ASN A CA 1
ATOM 2236 C C . ASN A 1 275 ? -4.078 -32.094 -9.695 1 92 275 ASN A C 1
ATOM 2238 O O . ASN A 1 275 ? -5.133 -32.719 -9.75 1 92 275 ASN A O 1
ATOM 2242 N N . ILE A 1 276 ? -3.961 -30.891 -10.156 1 95 276 ILE A N 1
ATOM 2243 C CA . ILE A 1 276 ? -5.023 -30.312 -10.969 1 95 276 ILE A CA 1
ATOM 2244 C C . ILE A 1 276 ? -4.434 -29.781 -12.273 1 95 276 ILE A C 1
ATOM 2246 O O . ILE A 1 276 ? -4.816 -28.703 -12.734 1 95 276 ILE A O 1
ATOM 2250 N N . SER A 1 277 ? -3.492 -30.438 -12.828 1 94.44 277 SER A N 1
ATOM 2251 C CA . SER A 1 277 ? -2.783 -30.031 -14.039 1 94.44 277 SER A CA 1
ATOM 2252 C C . SER A 1 277 ? -3.729 -29.953 -15.234 1 94.44 277 SER A C 1
ATOM 2254 O O . SER A 1 277 ? -3.416 -29.312 -16.234 1 94.44 277 SER A O 1
ATOM 2256 N N . GLU A 1 278 ? -4.836 -30.594 -15.141 1 94.56 278 GLU A N 1
ATOM 2257 C CA . GLU A 1 278 ? -5.793 -30.594 -16.234 1 94.56 278 GLU A CA 1
ATOM 2258 C C . GLU A 1 278 ? -6.449 -29.219 -16.391 1 94.56 278 GLU A C 1
ATOM 2260 O O . GLU A 1 278 ? -7 -28.906 -17.453 1 94.56 278 GLU A O 1
ATOM 2265 N N . PHE A 1 279 ? -6.469 -28.406 -15.344 1 96.62 279 PHE A N 1
ATOM 2266 C CA . PHE A 1 279 ? -7.074 -27.094 -15.383 1 96.62 279 PHE A CA 1
ATOM 2267 C C . PHE A 1 279 ? -6.066 -26.047 -15.867 1 96.62 279 PHE A C 1
ATOM 2269 O O . PHE A 1 279 ? -5.773 -25.094 -15.148 1 96.62 279 PHE A O 1
ATOM 2276 N N . TYR A 1 280 ? -5.574 -26.312 -17.016 1 96.75 280 TYR A N 1
ATOM 2277 C CA . TYR A 1 280 ? -4.527 -25.516 -17.641 1 96.75 280 TYR A CA 1
ATOM 2278 C C . TYR A 1 280 ? -4.723 -25.438 -19.141 1 96.75 280 TYR A C 1
ATOM 2280 O O . TYR A 1 280 ? -5.215 -26.391 -19.766 1 96.75 280 TYR A O 1
ATOM 2288 N N . SER A 1 281 ? -4.332 -24.297 -19.75 1 96.44 281 SER A N 1
ATOM 2289 C CA . SER A 1 281 ? -4.254 -24.188 -21.219 1 96.44 281 SER A CA 1
ATOM 2290 C C . SER A 1 281 ? -3.217 -23.156 -21.641 1 96.44 281 SER A C 1
ATOM 2292 O O . SER A 1 281 ? -3.002 -22.156 -20.938 1 96.44 281 SER A O 1
ATOM 2294 N N . ASP A 1 282 ? -2.623 -23.469 -22.766 1 94.75 282 ASP A N 1
ATOM 2295 C CA . ASP A 1 282 ? -1.922 -22.422 -23.5 1 94.75 282 ASP A CA 1
ATOM 2296 C C . ASP A 1 282 ? -2.904 -21.422 -24.094 1 94.75 282 ASP A C 1
ATOM 2298 O O . ASP A 1 282 ? -3.896 -21.797 -24.719 1 94.75 282 ASP A O 1
ATOM 2302 N N . TYR A 1 283 ? -2.654 -20.125 -23.875 1 94.69 283 TYR A N 1
ATOM 2303 C CA . TYR A 1 283 ? -3.617 -19.125 -24.344 1 94.69 283 TYR A CA 1
ATOM 2304 C C . TYR A 1 283 ? -3.531 -18.938 -25.844 1 94.69 283 TYR A C 1
ATOM 2306 O O . TYR A 1 283 ? -4.391 -18.281 -26.453 1 94.69 283 TYR A O 1
ATOM 2314 N N . GLU A 1 284 ? -2.602 -19.578 -26.516 1 94.38 284 GLU A N 1
ATOM 2315 C CA . GLU A 1 284 ? -2.5 -19.547 -27.969 1 94.38 284 GLU A CA 1
ATOM 2316 C C . GLU A 1 284 ? -3.328 -20.656 -28.609 1 94.38 284 GLU A C 1
ATOM 2318 O O . GLU A 1 284 ? -3.525 -20.672 -29.812 1 94.38 284 GLU A O 1
ATOM 2323 N N . ALA A 1 285 ? -3.797 -21.594 -27.812 1 96.19 285 ALA A N 1
ATOM 2324 C CA . ALA A 1 285 ? -4.645 -22.656 -28.344 1 96.19 285 ALA A CA 1
ATOM 2325 C C . ALA A 1 285 ? -5.898 -22.094 -29 1 96.19 285 ALA A C 1
ATOM 2327 O O . ALA A 1 285 ? -6.293 -20.953 -28.719 1 96.19 285 ALA A O 1
ATOM 2328 N N . PRO A 1 286 ? -6.496 -22.875 -29.906 1 96.75 286 PRO A N 1
ATOM 2329 C CA . PRO A 1 286 ? -7.73 -22.422 -30.547 1 96.75 286 PRO A CA 1
ATOM 2330 C C . PRO A 1 286 ? -8.852 -22.141 -29.547 1 96.75 286 PRO A C 1
ATOM 2332 O O . PRO A 1 286 ? -9 -22.875 -28.562 1 96.75 286 PRO A O 1
ATOM 2335 N N . GLN A 1 287 ? -9.625 -21.125 -29.828 1 97.31 287 GLN A N 1
ATOM 2336 C CA . GLN A 1 287 ? -10.672 -20.656 -28.938 1 97.31 287 GLN A CA 1
ATOM 2337 C C . GLN A 1 287 ? -11.617 -21.797 -28.547 1 97.31 287 GLN A C 1
ATOM 2339 O O . GLN A 1 287 ? -11.977 -21.938 -27.375 1 97.31 287 GLN A O 1
ATOM 2344 N N . GLN A 1 288 ? -11.969 -22.609 -29.547 1 97.06 288 GLN A N 1
ATOM 2345 C CA . GLN A 1 288 ? -12.922 -23.672 -29.312 1 97.06 288 GLN A CA 1
ATOM 2346 C C . GLN A 1 288 ? -12.375 -24.688 -28.297 1 97.06 288 GLN A C 1
ATOM 2348 O O . GLN A 1 288 ? -13.117 -25.188 -27.453 1 97.06 288 GLN A O 1
ATOM 2353 N N . GLN A 1 289 ? -11.156 -24.953 -28.391 1 97.44 289 GLN A N 1
ATOM 2354 C CA . GLN A 1 289 ? -10.508 -25.875 -27.453 1 97.44 289 GLN A CA 1
ATOM 2355 C C . GLN A 1 289 ? -10.508 -25.312 -26.031 1 97.44 289 GLN A C 1
ATOM 2357 O O . GLN A 1 289 ? -10.812 -26.031 -25.078 1 97.44 289 GLN A O 1
ATOM 2362 N N . ILE A 1 290 ? -10.133 -24.047 -25.922 1 98 290 ILE A N 1
ATOM 2363 C CA . ILE A 1 290 ? -10.094 -23.391 -24.625 1 98 290 ILE A CA 1
ATOM 2364 C C . ILE A 1 290 ? -11.5 -23.344 -24.031 1 98 290 ILE A C 1
ATOM 2366 O O . ILE A 1 290 ? -11.68 -23.641 -22.844 1 98 290 ILE A O 1
ATOM 2370 N N . GLN A 1 291 ? -12.469 -23.031 -24.844 1 97.19 291 GLN A N 1
ATOM 2371 C CA . GLN A 1 291 ? -13.852 -22.953 -24.391 1 97.19 291 GLN A CA 1
ATOM 2372 C C . GLN A 1 291 ? -14.328 -24.281 -23.828 1 97.19 291 GLN A C 1
ATOM 2374 O O . GLN A 1 291 ? -14.977 -24.328 -22.781 1 97.19 291 GLN A O 1
ATOM 2379 N N . THR A 1 292 ? -13.984 -25.312 -24.531 1 97.25 292 THR A N 1
ATOM 2380 C CA . THR A 1 292 ? -14.375 -26.656 -24.094 1 97.25 292 THR A CA 1
ATOM 2381 C C . THR A 1 292 ? -13.719 -26.984 -22.75 1 97.25 292 THR A C 1
ATOM 2383 O O . THR A 1 292 ? -14.383 -27.5 -21.844 1 97.25 292 THR A O 1
ATOM 2386 N N . LYS A 1 293 ? -12.484 -26.688 -22.594 1 97.56 293 LYS A N 1
ATOM 2387 C CA . LYS A 1 293 ? -11.766 -26.953 -21.359 1 97.56 293 LYS A CA 1
ATOM 2388 C C . LYS A 1 293 ? -12.359 -26.172 -20.188 1 97.56 293 LYS A C 1
ATOM 2390 O O . LYS A 1 293 ? -12.484 -26.703 -19.078 1 97.56 293 LYS A O 1
ATOM 2395 N N . ILE A 1 294 ? -12.734 -24.938 -20.453 1 98.06 294 ILE A N 1
ATOM 2396 C CA . ILE A 1 294 ? -13.289 -24.078 -19.406 1 98.06 294 ILE A CA 1
ATOM 2397 C C . ILE A 1 294 ? -14.672 -24.578 -19 1 98.06 294 ILE A C 1
ATOM 2399 O O . ILE A 1 294 ? -15.023 -24.594 -17.812 1 98.06 294 ILE A O 1
ATOM 2403 N N . GLU A 1 295 ? -15.438 -24.984 -19.969 1 96.69 295 GLU A N 1
ATOM 2404 C CA . GLU A 1 295 ? -16.75 -25.547 -19.672 1 96.69 295 GLU A CA 1
ATOM 2405 C C . GLU A 1 295 ? -16.641 -26.797 -18.812 1 96.69 295 GLU A C 1
ATOM 2407 O O . GLU A 1 295 ? -17.406 -26.969 -17.844 1 96.69 295 GLU A O 1
ATOM 2412 N N . ASP A 1 296 ? -15.719 -27.625 -19.203 1 96.94 296 ASP A N 1
ATOM 2413 C CA . ASP A 1 296 ? -15.461 -28.812 -18.391 1 96.94 296 ASP A CA 1
ATOM 2414 C C . ASP A 1 296 ? -15 -28.438 -16.984 1 96.94 296 ASP A C 1
ATOM 2416 O O . ASP A 1 296 ? -15.453 -29.031 -16 1 96.94 296 ASP A O 1
ATOM 2420 N N . PHE A 1 297 ? -14.117 -27.562 -16.875 1 98 297 PHE A N 1
ATOM 2421 C CA . PHE A 1 297 ? -13.594 -27.047 -15.625 1 98 297 PHE A CA 1
ATOM 2422 C C . PHE A 1 297 ? -14.727 -26.562 -14.727 1 98 297 PHE A C 1
ATOM 2424 O O . PHE A 1 297 ? -14.766 -26.891 -13.539 1 98 297 PHE A O 1
ATOM 2431 N N . LEU A 1 298 ? -15.695 -25.719 -15.32 1 97.56 298 LEU A N 1
ATOM 2432 C CA . LEU A 1 298 ? -16.797 -25.172 -14.547 1 97.56 298 LEU A CA 1
ATOM 2433 C C . LEU A 1 298 ? -17.719 -26.266 -14.039 1 97.56 298 LEU A C 1
ATOM 2435 O O . LEU A 1 298 ? -18.359 -26.125 -12.992 1 97.56 298 LEU A O 1
ATOM 2439 N N . LYS A 1 299 ? -17.672 -27.391 -14.734 1 96.12 299 LYS A N 1
ATOM 2440 C CA . LYS A 1 299 ? -18.547 -28.5 -14.359 1 96.12 299 LYS A CA 1
ATOM 2441 C C . LYS A 1 299 ? -17.891 -29.391 -13.305 1 96.12 299 LYS A C 1
ATOM 2443 O O . LYS A 1 299 ? -18.516 -29.766 -12.32 1 96.12 299 LYS A O 1
ATOM 2448 N N . ILE A 1 300 ? -16.609 -29.656 -13.383 1 95.56 300 ILE A N 1
ATOM 2449 C CA . ILE A 1 300 ? -16 -30.703 -12.562 1 95.56 300 ILE A CA 1
ATOM 2450 C C . ILE A 1 300 ? -15.109 -30.062 -11.5 1 95.56 300 ILE A C 1
ATOM 2452 O O . ILE A 1 300 ? -14.695 -30.734 -10.547 1 95.56 300 ILE A O 1
ATOM 2456 N N . GLY A 1 301 ? -14.742 -28.797 -11.695 1 95.12 301 GLY A N 1
ATOM 2457 C CA . GLY A 1 301 ? -13.797 -28.094 -10.836 1 95.12 301 GLY A CA 1
ATOM 2458 C C . GLY A 1 301 ? -14.125 -28.234 -9.359 1 95.12 301 GLY A C 1
ATOM 2459 O O . GLY A 1 301 ? -13.273 -28.625 -8.57 1 95.12 301 GLY A O 1
ATOM 2460 N N . PRO A 1 302 ? -15.344 -27.953 -8.945 1 94.88 302 PRO A N 1
ATOM 2461 C CA . PRO A 1 302 ? -15.711 -28 -7.527 1 94.88 302 PRO A CA 1
ATOM 2462 C C . PRO A 1 302 ? -15.461 -29.359 -6.898 1 94.88 302 PRO A C 1
ATOM 2464 O O . PRO A 1 302 ? -14.945 -29.453 -5.781 1 94.88 302 PRO A O 1
ATOM 2467 N N . ASN A 1 303 ? -15.719 -30.406 -7.586 1 93.25 303 ASN A N 1
ATOM 2468 C CA . ASN A 1 303 ? -15.508 -31.75 -7.062 1 93.25 303 ASN A CA 1
ATOM 2469 C C . ASN A 1 303 ? -14.023 -32.062 -6.914 1 93.25 303 ASN A C 1
ATOM 2471 O O . ASN A 1 303 ? -13.633 -32.781 -5.977 1 93.25 303 ASN A O 1
ATOM 2475 N N . LYS A 1 304 ? -13.281 -31.562 -7.801 1 91.56 304 LYS A N 1
ATOM 2476 C CA . LYS A 1 304 ? -11.844 -31.812 -7.746 1 91.56 304 LYS A CA 1
ATOM 2477 C C . LYS A 1 304 ? -11.211 -31.125 -6.539 1 91.56 304 LYS A C 1
ATOM 2479 O O . LYS A 1 304 ? -10.266 -31.641 -5.949 1 91.56 304 LYS A O 1
ATOM 2484 N N . MET A 1 305 ? -11.758 -30.031 -6.102 1 91.25 305 MET A N 1
ATOM 2485 C CA . MET A 1 305 ? -11.156 -29.25 -5.02 1 91.25 305 MET A CA 1
ATOM 2486 C C . MET A 1 305 ? -11.445 -29.891 -3.666 1 91.25 305 MET A C 1
ATOM 2488 O O . MET A 1 305 ? -10.68 -29.703 -2.713 1 91.25 305 MET A O 1
ATOM 2492 N N . ILE A 1 306 ? -12.43 -30.656 -3.547 1 87.75 306 ILE A N 1
ATOM 2493 C CA . ILE A 1 306 ? -12.82 -31.312 -2.297 1 87.75 306 ILE A CA 1
ATOM 2494 C C . ILE A 1 306 ? -11.695 -32.219 -1.808 1 87.75 306 ILE A C 1
ATOM 2496 O O . ILE A 1 306 ? -11.438 -32.312 -0.604 1 87.75 306 ILE A O 1
ATOM 2500 N N . THR A 1 307 ? -10.953 -32.719 -2.652 1 86.12 307 THR A N 1
ATOM 2501 C CA . THR A 1 307 ? -9.93 -33.688 -2.297 1 86.12 307 THR A CA 1
ATOM 2502 C C . THR A 1 307 ? -8.594 -33 -2.027 1 86.12 307 THR A C 1
ATOM 2504 O O . THR A 1 307 ? -7.629 -33.656 -1.61 1 86.12 307 THR A O 1
ATOM 2507 N N . LEU A 1 308 ? -8.609 -31.703 -2.184 1 92.5 308 LEU A N 1
ATOM 2508 C CA . LEU A 1 308 ? -7.332 -31 -2.125 1 92.5 308 LEU A CA 1
ATOM 2509 C C . LEU A 1 308 ? -7.082 -30.438 -0.731 1 92.5 308 LEU A C 1
ATOM 2511 O O . LEU A 1 308 ? -5.988 -29.953 -0.438 1 92.5 308 LEU A O 1
ATOM 2515 N N . GLY A 1 309 ? -8.016 -30.469 0.132 1 91.31 309 GLY A N 1
ATOM 2516 C CA . GLY A 1 309 ? -7.93 -29.828 1.437 1 91.31 309 GLY A CA 1
ATOM 2517 C C . GLY A 1 309 ? -6.723 -30.266 2.24 1 91.31 309 GLY A C 1
ATOM 2518 O O . GLY A 1 309 ? -5.977 -29.438 2.762 1 91.31 309 GLY A O 1
ATOM 2519 N N . THR A 1 310 ? -6.523 -31.531 2.271 1 93.81 310 THR A N 1
ATOM 2520 C CA . THR A 1 310 ? -5.418 -32.094 3.043 1 93.81 310 THR A CA 1
ATOM 2521 C C . THR A 1 310 ? -4.074 -31.672 2.449 1 93.81 310 THR A C 1
ATOM 2523 O O . THR A 1 310 ? -3.143 -31.344 3.182 1 93.81 310 THR A O 1
ATOM 2526 N N . LYS A 1 311 ? -4.012 -31.766 1.155 1 95.62 311 LYS A N 1
ATOM 2527 C CA . LYS A 1 311 ? -2.779 -31.391 0.475 1 95.62 311 LYS A CA 1
ATOM 2528 C C . LYS A 1 311 ? -2.469 -29.906 0.679 1 95.62 311 LYS A C 1
ATOM 2530 O O . LYS A 1 311 ? -1.314 -29.531 0.891 1 95.62 311 LYS A O 1
ATOM 2535 N N . ILE A 1 312 ? -3.463 -29.062 0.609 1 96.56 312 ILE A N 1
ATOM 2536 C CA . ILE A 1 312 ? -3.307 -27.625 0.824 1 96.56 312 ILE A CA 1
ATOM 2537 C C . ILE A 1 312 ? -2.73 -27.375 2.217 1 96.56 312 ILE A C 1
ATOM 2539 O O . ILE A 1 312 ? -1.736 -26.656 2.363 1 96.56 312 ILE A O 1
ATOM 2543 N N . LYS A 1 313 ? -3.268 -28.016 3.188 1 96.75 313 LYS A N 1
ATOM 2544 C CA . LYS A 1 313 ? -2.811 -27.859 4.562 1 96.75 313 LYS A CA 1
ATOM 2545 C C . LYS A 1 313 ? -1.372 -28.344 4.727 1 96.75 313 LYS A C 1
ATOM 2547 O O . LYS A 1 313 ? -0.588 -27.75 5.465 1 96.75 313 LYS A O 1
ATOM 2552 N N . SER A 1 314 ? -1.126 -29.406 4.039 1 97.31 314 SER A N 1
ATOM 2553 C CA . SER A 1 314 ? 0.222 -29.969 4.109 1 97.31 314 SER A CA 1
ATOM 2554 C C . SER A 1 314 ? 1.248 -29 3.531 1 97.31 314 SER A C 1
ATOM 2556 O O . SER A 1 314 ? 2.316 -28.797 4.113 1 97.31 314 SER A O 1
ATOM 2558 N N . VAL A 1 315 ? 0.937 -28.406 2.412 1 97.19 315 VAL A N 1
ATOM 2559 C CA . VAL A 1 315 ? 1.852 -27.469 1.765 1 97.19 315 VAL A CA 1
ATOM 2560 C C . VAL A 1 315 ? 1.996 -26.203 2.617 1 97.19 315 VAL A C 1
ATOM 2562 O O . VAL A 1 315 ? 3.096 -25.672 2.76 1 97.19 315 VAL A O 1
ATOM 2565 N N . GLU A 1 316 ? 0.928 -25.703 3.197 1 97.81 316 GLU A N 1
ATOM 2566 C CA . GLU A 1 316 ? 0.979 -24.547 4.09 1 97.81 316 GLU A CA 1
ATOM 2567 C C . GLU A 1 316 ? 1.87 -24.828 5.297 1 97.81 316 GLU A C 1
ATOM 2569 O O . GLU A 1 316 ? 2.689 -23.984 5.676 1 97.81 316 GLU A O 1
ATOM 2574 N N . LYS A 1 317 ? 1.668 -26 5.84 1 98.25 317 LYS A N 1
ATOM 2575 C CA . LYS A 1 317 ? 2.475 -26.391 6.996 1 98.25 317 LYS A CA 1
ATOM 2576 C C . LYS A 1 317 ? 3.957 -26.453 6.633 1 98.25 317 LYS A C 1
ATOM 2578 O O . LYS A 1 317 ? 4.805 -25.969 7.391 1 98.25 317 LYS A O 1
ATOM 2583 N N . LEU A 1 318 ? 4.203 -27.062 5.523 1 98.38 318 LEU A N 1
ATOM 2584 C CA . LEU A 1 318 ? 5.586 -27.156 5.062 1 98.38 318 LEU A CA 1
ATOM 2585 C C . LEU A 1 318 ? 6.172 -25.766 4.844 1 98.38 318 LEU A C 1
ATOM 2587 O O . LEU A 1 318 ? 7.324 -25.5 5.199 1 98.38 318 LEU A O 1
ATOM 2591 N N . SER A 1 319 ? 5.434 -24.875 4.211 1 98.38 319 SER A N 1
ATOM 2592 C CA . SER A 1 319 ? 5.875 -23.5 3.99 1 98.38 319 SER A CA 1
ATOM 2593 C C . SER A 1 319 ? 6.199 -22.812 5.309 1 98.38 319 SER A C 1
ATOM 2595 O O . SER A 1 319 ? 7.246 -22.172 5.438 1 98.38 319 SER A O 1
ATOM 2597 N N . ASP A 1 320 ? 5.34 -22.984 6.27 1 98.56 320 ASP A N 1
ATOM 2598 C CA . ASP A 1 320 ? 5.531 -22.375 7.582 1 98.56 320 ASP A CA 1
ATOM 2599 C C . ASP A 1 320 ? 6.781 -22.922 8.266 1 98.56 320 ASP A C 1
ATOM 2601 O O . ASP A 1 320 ? 7.547 -22.156 8.867 1 98.56 320 ASP A O 1
ATOM 2605 N N . GLU A 1 321 ? 6.945 -24.203 8.141 1 98.69 321 GLU A N 1
ATOM 2606 C CA . GLU A 1 321 ? 8.125 -24.828 8.727 1 98.69 321 GLU A CA 1
ATOM 2607 C C . GLU A 1 321 ? 9.406 -24.297 8.094 1 98.69 321 GLU A C 1
ATOM 2609 O O . GLU A 1 321 ? 10.367 -23.984 8.805 1 98.69 321 GLU A O 1
ATOM 2614 N N . LYS A 1 322 ? 9.406 -24.25 6.82 1 98.62 322 LYS A N 1
ATOM 2615 C CA . LYS A 1 322 ? 10.609 -23.828 6.102 1 98.62 322 LYS A CA 1
ATOM 2616 C C . LYS A 1 322 ? 10.914 -22.359 6.363 1 98.62 322 LYS A C 1
ATOM 2618 O O . LYS A 1 322 ? 12.078 -21.984 6.52 1 98.62 322 LYS A O 1
ATOM 2623 N N . ILE A 1 323 ? 9.922 -21.516 6.395 1 98.38 323 ILE A N 1
ATOM 2624 C CA . ILE A 1 323 ? 10.172 -20.094 6.574 1 98.38 323 ILE A CA 1
ATOM 2625 C C . ILE A 1 323 ? 10.57 -19.812 8.023 1 98.38 323 ILE A C 1
ATOM 2627 O O . ILE A 1 323 ? 11.352 -18.906 8.289 1 98.38 323 ILE A O 1
ATOM 2631 N N . GLN A 1 324 ? 10.039 -20.609 8.945 1 98.38 324 GLN A N 1
ATOM 2632 C CA . GLN A 1 324 ? 10.484 -20.5 10.336 1 98.38 324 GLN A CA 1
ATOM 2633 C C . GLN A 1 324 ? 11.945 -20.922 10.477 1 98.38 324 GLN A C 1
ATOM 2635 O O . GLN A 1 324 ? 12.68 -20.359 11.297 1 98.38 324 GLN A O 1
ATOM 2640 N N . LYS A 1 325 ? 12.312 -21.938 9.766 1 98.31 325 LYS A N 1
ATOM 2641 C CA . LYS A 1 325 ? 13.719 -22.312 9.727 1 98.31 325 LYS A CA 1
ATOM 2642 C C . LYS A 1 325 ? 14.586 -21.172 9.203 1 98.31 325 LYS A C 1
ATOM 2644 O O . LYS A 1 325 ? 15.648 -20.891 9.766 1 98.31 325 LYS A O 1
ATOM 2649 N N . LEU A 1 326 ? 14.164 -20.516 8.172 1 98.31 326 LEU A N 1
ATOM 2650 C CA . LEU A 1 326 ? 14.852 -19.344 7.66 1 98.31 326 LEU A CA 1
ATOM 2651 C C . LEU A 1 326 ? 14.992 -18.281 8.75 1 98.31 326 LEU A C 1
ATOM 2653 O O . LEU A 1 326 ? 16.062 -17.703 8.922 1 98.31 326 LEU A O 1
ATOM 2657 N N . LYS A 1 327 ? 13.875 -17.953 9.43 1 98.38 327 LYS A N 1
ATOM 2658 C CA . LYS A 1 327 ? 13.875 -16.953 10.5 1 98.38 327 LYS A CA 1
ATOM 2659 C C . LYS A 1 327 ? 14.945 -17.281 11.547 1 98.38 327 LYS A C 1
ATOM 2661 O O . LYS A 1 327 ? 15.695 -16.391 11.961 1 98.38 327 LYS A O 1
ATOM 2666 N N . THR A 1 328 ? 14.992 -18.562 11.891 1 98.06 328 THR A N 1
ATOM 2667 C CA . THR A 1 328 ? 15.969 -19 12.883 1 98.06 328 THR A CA 1
ATOM 2668 C C . THR A 1 328 ? 17.391 -18.781 12.367 1 98.06 328 THR A C 1
ATOM 2670 O O . THR A 1 328 ? 18.25 -18.281 13.094 1 98.06 328 THR A O 1
ATOM 2673 N N . GLU A 1 329 ? 17.609 -19.125 11.133 1 97.38 329 GLU A N 1
ATOM 2674 C CA . GLU A 1 329 ? 18.922 -18.953 10.523 1 97.38 329 GLU A CA 1
ATOM 2675 C C . GLU A 1 329 ? 19.312 -17.484 10.461 1 97.38 329 GLU A C 1
ATOM 2677 O O . GLU A 1 329 ? 20.438 -17.125 10.789 1 97.38 329 GLU A O 1
ATOM 2682 N N . VAL A 1 330 ? 18.406 -16.641 10.102 1 97.81 330 VAL A N 1
ATOM 2683 C CA . VAL A 1 330 ? 18.641 -15.219 9.922 1 97.81 330 VAL A CA 1
ATOM 2684 C C . VAL A 1 330 ? 18.953 -14.578 11.273 1 97.81 330 VAL A C 1
ATOM 2686 O O . VAL A 1 330 ? 19.875 -13.766 11.391 1 97.81 330 VAL A O 1
ATOM 2689 N N . LEU A 1 331 ? 18.234 -14.945 12.312 1 96.75 331 LEU A N 1
ATOM 2690 C CA . LEU A 1 331 ? 18.359 -14.305 13.617 1 96.75 331 LEU A CA 1
ATOM 2691 C C . LEU A 1 331 ? 19.578 -14.82 14.367 1 96.75 331 LEU A C 1
ATOM 2693 O O . LEU A 1 331 ? 20.156 -14.102 15.195 1 96.75 331 LEU A O 1
ATOM 2697 N N . LYS A 1 332 ? 20.047 -16 14.07 1 92.62 332 LYS A N 1
ATOM 2698 C CA . LYS A 1 332 ? 21.141 -16.609 14.82 1 92.62 332 LYS A CA 1
ATOM 2699 C C . LYS A 1 332 ? 22.484 -16.375 14.117 1 92.62 332 LYS A C 1
ATOM 2701 O O . LYS A 1 332 ? 23.547 -16.609 14.703 1 92.62 332 LYS A O 1
ATOM 2706 N N . ALA A 1 333 ? 22.359 -15.969 12.992 1 86.5 333 ALA A N 1
ATOM 2707 C CA . ALA A 1 333 ? 23.594 -15.812 12.234 1 86.5 333 ALA A CA 1
ATOM 2708 C C . ALA A 1 333 ? 24.547 -14.852 12.938 1 86.5 333 ALA A C 1
ATOM 2710 O O . ALA A 1 333 ? 24.125 -13.875 13.555 1 86.5 333 ALA A O 1
ATOM 2711 N N . ASN A 1 334 ? 25.859 -15.117 12.977 1 73.06 334 ASN A N 1
ATOM 2712 C CA . ASN A 1 334 ? 26.922 -14.359 13.625 1 73.06 334 ASN A CA 1
ATOM 2713 C C . ASN A 1 334 ? 27.516 -13.312 12.68 1 73.06 334 ASN A C 1
ATOM 2715 O O . ASN A 1 334 ? 27.625 -13.539 11.477 1 73.06 334 ASN A O 1
ATOM 2719 N N . MET B 1 1 ? -13 -9.398 16.531 1 95.25 1 MET B N 1
ATOM 2720 C CA . MET B 1 1 ? -14.023 -8.477 16.031 1 95.25 1 MET B CA 1
ATOM 2721 C C . MET B 1 1 ? -13.648 -7.941 14.656 1 95.25 1 MET B C 1
ATOM 2723 O O . MET B 1 1 ? -12.469 -7.895 14.297 1 95.25 1 MET B O 1
ATOM 2727 N N . LYS B 1 2 ? -14.68 -7.676 13.914 1 98.06 2 LYS B N 1
ATOM 2728 C CA . LYS B 1 2 ? -14.523 -7 12.633 1 98.06 2 LYS B CA 1
ATOM 2729 C C . LYS B 1 2 ? -14.742 -5.496 12.773 1 98.06 2 LYS B C 1
ATOM 2731 O O . LYS B 1 2 ? -15.859 -5.051 13.062 1 98.06 2 LYS B O 1
ATOM 2736 N N . ILE B 1 3 ? -13.742 -4.688 12.539 1 98.56 3 ILE B N 1
ATOM 2737 C CA . ILE B 1 3 ? -13.797 -3.238 12.688 1 98.56 3 ILE B CA 1
ATOM 2738 C C . ILE B 1 3 ? -13.57 -2.57 11.336 1 98.56 3 ILE B C 1
ATOM 2740 O O . ILE B 1 3 ? -12.484 -2.672 10.758 1 98.56 3 ILE B O 1
ATOM 2744 N N . GLY B 1 4 ? -14.586 -1.918 10.828 1 98.5 4 GLY B N 1
ATOM 2745 C CA . GLY B 1 4 ? -14.484 -1.182 9.578 1 98.5 4 GLY B CA 1
ATOM 2746 C C . GLY B 1 4 ? -14.047 0.259 9.773 1 98.5 4 GLY B C 1
ATOM 2747 O O . GLY B 1 4 ? -14.523 0.945 10.672 1 98.5 4 GLY B O 1
ATOM 2748 N N . ILE B 1 5 ? -13.133 0.691 9.023 1 98.75 5 ILE B N 1
ATOM 2749 C CA . ILE B 1 5 ? -12.672 2.074 9.039 1 98.75 5 ILE B CA 1
ATOM 2750 C C . ILE B 1 5 ? -13.172 2.801 7.793 1 98.75 5 ILE B C 1
ATOM 2752 O O . ILE B 1 5 ? -12.891 2.383 6.668 1 98.75 5 ILE B O 1
ATOM 2756 N N . ARG B 1 6 ? -13.867 3.863 8.008 1 98.25 6 ARG B N 1
ATOM 2757 C CA . ARG B 1 6 ? -14.422 4.645 6.91 1 98.25 6 ARG B CA 1
ATOM 2758 C C . ARG B 1 6 ? -13.688 5.973 6.758 1 98.25 6 ARG B C 1
ATOM 2760 O O . ARG B 1 6 ? -13.461 6.68 7.742 1 98.25 6 ARG B O 1
ATOM 2767 N N . GLY B 1 7 ? -13.336 6.324 5.578 1 97.62 7 GLY B N 1
ATOM 2768 C CA . GLY B 1 7 ? -12.602 7.535 5.246 1 97.62 7 GLY B CA 1
ATOM 2769 C C . GLY B 1 7 ? -12.086 7.551 3.822 1 97.62 7 GLY B C 1
ATOM 2770 O O . GLY B 1 7 ? -12.547 6.777 2.98 1 97.62 7 GLY B O 1
ATOM 2771 N N . TYR B 1 8 ? -11.234 8.492 3.5 1 96.56 8 TYR B N 1
ATOM 2772 C CA . TYR B 1 8 ? -10.656 8.633 2.168 1 96.56 8 TYR B CA 1
ATOM 2773 C C . TYR B 1 8 ? -9.508 7.645 1.967 1 96.56 8 TYR B C 1
ATOM 2775 O O . TYR B 1 8 ? -8.359 8.047 1.773 1 96.56 8 TYR B O 1
ATOM 2783 N N . TYR B 1 9 ? -9.875 6.34 1.894 1 96.5 9 TYR B N 1
ATOM 2784 C CA . TYR B 1 9 ? -8.883 5.273 1.841 1 96.5 9 TYR B CA 1
ATOM 2785 C C . TYR B 1 9 ? -8.82 4.648 0.452 1 96.5 9 TYR B C 1
ATOM 2787 O O . TYR B 1 9 ? -9.828 4.609 -0.261 1 96.5 9 TYR B O 1
ATOM 2795 N N . GLY B 1 10 ? -7.605 4.188 0.096 1 93.56 10 GLY B N 1
ATOM 2796 C CA . GLY B 1 10 ? -7.434 3.488 -1.168 1 93.56 10 GLY B CA 1
ATOM 2797 C C . GLY B 1 10 ? -7.027 4.406 -2.307 1 93.56 10 GLY B C 1
ATOM 2798 O O . GLY B 1 10 ? -6.887 3.963 -3.449 1 93.56 10 GLY B O 1
ATOM 2799 N N . PHE B 1 11 ? -6.688 5.656 -1.944 1 92.81 11 PHE B N 1
ATOM 2800 C CA . PHE B 1 11 ? -6.391 6.625 -2.992 1 92.81 11 PHE B CA 1
ATOM 2801 C C . PHE B 1 11 ? -4.949 7.109 -2.885 1 92.81 11 PHE B C 1
ATOM 2803 O O . PHE B 1 11 ? -4.547 8.031 -3.594 1 92.81 11 PHE B O 1
ATOM 2810 N N . GLY B 1 12 ? -4.234 6.559 -1.936 1 93.75 12 GLY B N 1
ATOM 2811 C CA . GLY B 1 12 ? -2.797 6.77 -1.888 1 93.75 12 GLY B CA 1
ATOM 2812 C C . GLY B 1 12 ? -2.41 8.117 -1.308 1 93.75 12 GLY B C 1
ATOM 2813 O O . GLY B 1 12 ? -1.338 8.641 -1.61 1 93.75 12 GLY B O 1
ATOM 2814 N N . ASN B 1 13 ? -3.322 8.727 -0.585 1 96.06 13 ASN B N 1
ATOM 2815 C CA . ASN B 1 13 ? -2.963 9.945 0.127 1 96.06 13 ASN B CA 1
ATOM 2816 C C . ASN B 1 13 ? -2.207 9.641 1.417 1 96.06 13 ASN B C 1
ATOM 2818 O O . ASN B 1 13 ? -2.707 8.922 2.277 1 96.06 13 ASN B O 1
ATOM 2822 N N . PHE B 1 14 ? -1.075 10.141 1.544 1 97.94 14 PHE B N 1
ATOM 2823 C CA . PHE B 1 14 ? -0.147 9.812 2.621 1 97.94 14 PHE B CA 1
ATOM 2824 C C . PHE B 1 14 ? -0.839 9.898 3.977 1 97.94 14 PHE B C 1
ATOM 2826 O O . PHE B 1 14 ? -0.782 8.953 4.766 1 97.94 14 PHE B O 1
ATOM 2833 N N . GLY B 1 15 ? -1.517 11.008 4.238 1 97.75 15 GLY B N 1
ATOM 2834 C CA . GLY B 1 15 ? -2.168 11.227 5.52 1 97.75 15 GLY B CA 1
ATOM 2835 C C . GLY B 1 15 ? -3.273 10.227 5.809 1 97.75 15 GLY B C 1
ATOM 2836 O O . GLY B 1 15 ? -3.318 9.641 6.891 1 97.75 15 GLY B O 1
ATOM 2837 N N . ASP B 1 16 ? -4.117 9.984 4.871 1 97.5 16 ASP B N 1
ATOM 2838 C CA . ASP B 1 16 ? -5.234 9.062 5.051 1 97.5 16 ASP B CA 1
ATOM 2839 C C . ASP B 1 16 ? -4.734 7.637 5.277 1 97.5 16 ASP B C 1
ATOM 2841 O O . ASP B 1 16 ? -5.262 6.918 6.133 1 97.5 16 ASP B O 1
ATOM 2845 N N . GLU B 1 17 ? -3.736 7.258 4.512 1 97.75 17 GLU B N 1
ATOM 2846 C CA . GLU B 1 17 ? -3.164 5.93 4.707 1 97.75 17 GLU B CA 1
ATOM 2847 C C . GLU B 1 17 ? -2.547 5.793 6.094 1 97.75 17 GLU B C 1
ATOM 2849 O O . GLU B 1 17 ? -2.578 4.711 6.688 1 97.75 17 GLU B O 1
ATOM 2854 N N . LEU B 1 18 ? -2.006 6.898 6.562 1 98.19 18 LEU B N 1
ATOM 2855 C CA . LEU B 1 18 ? -1.437 6.91 7.906 1 98.19 18 LEU B CA 1
ATOM 2856 C C . LEU B 1 18 ? -2.51 6.633 8.953 1 98.19 18 LEU B C 1
ATOM 2858 O O . LEU B 1 18 ? -2.266 5.91 9.922 1 98.19 18 LEU B O 1
ATOM 2862 N N . PHE B 1 19 ? -3.693 7.191 8.781 1 98.69 19 PHE B N 1
ATOM 2863 C CA . PHE B 1 19 ? -4.785 6.961 9.719 1 98.69 19 PHE B CA 1
ATOM 2864 C C . PHE B 1 19 ? -5.16 5.484 9.758 1 98.69 19 PHE B C 1
ATOM 2866 O O . PHE B 1 19 ? -5.273 4.898 10.844 1 98.69 19 PHE B O 1
ATOM 2873 N N . LEU B 1 20 ? -5.316 4.922 8.578 1 98.62 20 LEU B N 1
ATOM 2874 C CA . LEU B 1 20 ? -5.719 3.523 8.492 1 98.62 20 LEU B CA 1
ATOM 2875 C C . LEU B 1 20 ? -4.688 2.621 9.164 1 98.62 20 LEU B C 1
ATOM 2877 O O . LEU B 1 20 ? -5.047 1.73 9.938 1 98.62 20 LEU B O 1
ATOM 2881 N N . GLU B 1 21 ? -3.42 2.869 8.875 1 98.19 21 GLU B N 1
ATOM 2882 C CA . GLU B 1 21 ? -2.365 2.045 9.453 1 98.19 21 GLU B CA 1
ATOM 2883 C C . GLU B 1 21 ? -2.293 2.225 10.969 1 98.19 21 GLU B C 1
ATOM 2885 O O . GLU B 1 21 ? -1.979 1.28 11.695 1 98.19 21 GLU B O 1
ATOM 2890 N N . THR B 1 22 ? -2.58 3.416 11.445 1 98.69 22 THR B N 1
ATOM 2891 C CA . THR B 1 22 ? -2.602 3.658 12.891 1 98.69 22 THR B CA 1
ATOM 2892 C C . THR B 1 22 ? -3.717 2.857 13.555 1 98.69 22 THR B C 1
ATOM 2894 O O . THR B 1 22 ? -3.5 2.221 14.586 1 98.69 22 THR B O 1
ATOM 2897 N N . PHE B 1 23 ? -4.918 2.879 12.945 1 98.75 23 PHE B N 1
ATOM 2898 C CA . PHE B 1 23 ? -6.02 2.1 13.492 1 98.75 23 PHE B CA 1
ATOM 2899 C C . PHE B 1 23 ? -5.684 0.613 13.5 1 98.75 23 PHE B C 1
ATOM 2901 O O . PHE B 1 23 ? -6.02 -0.101 14.445 1 98.75 23 PHE B O 1
ATOM 2908 N N . LYS B 1 24 ? -5.016 0.145 12.406 1 98.25 24 LYS B N 1
ATOM 2909 C CA . LYS B 1 24 ? -4.598 -1.253 12.359 1 98.25 24 LYS B CA 1
ATOM 2910 C C . LYS B 1 24 ? -3.643 -1.579 13.5 1 98.25 24 LYS B C 1
ATOM 2912 O O . LYS B 1 24 ? -3.727 -2.652 14.102 1 98.25 24 LYS B O 1
ATOM 2917 N N . GLN B 1 25 ? -2.758 -0.649 13.828 1 97.88 25 GLN B N 1
ATOM 2918 C CA . GLN B 1 25 ? -1.819 -0.843 14.93 1 97.88 25 GLN B CA 1
ATOM 2919 C C . GLN B 1 25 ? -2.545 -0.891 16.266 1 97.88 25 GLN B C 1
ATOM 2921 O O . GLN B 1 25 ? -2.27 -1.759 17.094 1 97.88 25 GLN B O 1
ATOM 2926 N N . VAL B 1 26 ? -3.463 -0.011 16.422 1 98.31 26 VAL B N 1
ATOM 2927 C CA . VAL B 1 26 ? -4.176 0.129 17.688 1 98.31 26 VAL B CA 1
ATOM 2928 C C . VAL B 1 26 ? -5.055 -1.1 17.938 1 98.31 26 VAL B C 1
ATOM 2930 O O . VAL B 1 26 ? -5.109 -1.622 19.047 1 98.31 26 VAL B O 1
ATOM 2933 N N . PHE B 1 27 ? -5.688 -1.592 16.875 1 98.25 27 PHE B N 1
ATOM 2934 C CA . PHE B 1 27 ? -6.613 -2.713 16.984 1 98.25 27 PHE B CA 1
ATOM 2935 C C . PHE B 1 27 ? -5.992 -3.982 16.406 1 98.25 27 PHE B C 1
ATOM 2937 O O . PHE B 1 27 ? -6.684 -4.789 15.773 1 98.25 27 PHE B O 1
ATOM 2944 N N . HIS B 1 28 ? -4.699 -4.25 16.578 1 96 28 HIS B N 1
ATOM 2945 C CA . HIS B 1 28 ? -3.902 -5.277 15.914 1 96 28 HIS B CA 1
ATOM 2946 C C . HIS B 1 28 ? -4.43 -6.672 16.219 1 96 28 HIS B C 1
ATOM 2948 O O . HIS B 1 28 ? -4.168 -7.621 15.477 1 96 28 HIS B O 1
ATOM 2954 N N . SER B 1 29 ? -5.191 -6.871 17.281 1 96.56 29 SER B N 1
ATOM 2955 C CA . SER B 1 29 ? -5.695 -8.188 17.656 1 96.56 29 SER B CA 1
ATOM 2956 C C . SER B 1 29 ? -7.039 -8.477 16.984 1 96.56 29 SER B C 1
ATOM 2958 O O . SER B 1 29 ? -7.625 -9.539 17.203 1 96.56 29 SER B O 1
ATOM 2960 N N . HIS B 1 30 ? -7.527 -7.539 16.188 1 97.62 30 HIS B N 1
ATOM 2961 C CA . HIS B 1 30 ? -8.82 -7.656 15.523 1 97.62 30 HIS B CA 1
ATOM 2962 C C . HIS B 1 30 ? -8.68 -7.523 14.016 1 97.62 30 HIS B C 1
ATOM 2964 O O . HIS B 1 30 ? -7.594 -7.234 13.508 1 97.62 30 HIS B O 1
ATOM 2970 N N . LYS B 1 31 ? -9.742 -7.863 13.281 1 97.69 31 LYS B N 1
ATOM 2971 C CA . LYS B 1 31 ? -9.773 -7.629 11.844 1 97.69 31 LYS B CA 1
ATOM 2972 C C . LYS B 1 31 ? -10.141 -6.184 11.523 1 97.69 31 LYS B C 1
ATOM 2974 O O . LYS B 1 31 ? -11.273 -5.762 11.758 1 97.69 31 LYS B O 1
ATOM 2979 N N . VAL B 1 32 ? -9.227 -5.422 11.094 1 98.56 32 VAL B N 1
ATOM 2980 C CA . VAL B 1 32 ? -9.414 -4.016 10.758 1 98.56 32 VAL B CA 1
ATOM 2981 C C . VAL B 1 32 ? -9.273 -3.816 9.25 1 98.56 32 VAL B C 1
ATOM 2983 O O . VAL B 1 32 ? -8.273 -4.215 8.656 1 98.56 32 VAL B O 1
ATOM 2986 N N . PHE B 1 33 ? -10.227 -3.277 8.594 1 98.62 33 PHE B N 1
ATOM 2987 C CA . PHE B 1 33 ? -10.188 -3.115 7.141 1 98.62 33 PHE B CA 1
ATOM 2988 C C . PHE B 1 33 ? -10.875 -1.822 6.723 1 98.62 33 PHE B C 1
ATOM 2990 O O . PHE B 1 33 ? -11.766 -1.332 7.422 1 98.62 33 PHE B O 1
ATOM 2997 N N . PRO B 1 34 ? -10.406 -1.197 5.645 1 98.56 34 PRO B N 1
ATOM 2998 C CA . PRO B 1 34 ? -11.094 -0.019 5.109 1 98.56 34 PRO B CA 1
ATOM 2999 C C . PRO B 1 34 ? -12.438 -0.357 4.469 1 98.56 34 PRO B C 1
ATOM 3001 O O . PRO B 1 34 ? -12.57 -1.395 3.816 1 98.56 34 PRO B O 1
ATOM 3004 N N . LEU B 1 35 ? -13.406 0.437 4.684 1 97.81 35 LEU B N 1
ATOM 3005 C CA . LEU B 1 35 ? -14.719 0.206 4.09 1 97.81 35 LEU B CA 1
ATOM 3006 C C . LEU B 1 35 ? -14.773 0.749 2.666 1 97.81 35 LEU B C 1
ATOM 3008 O O . LEU B 1 35 ? -15.398 1.783 2.416 1 97.81 35 LEU B O 1
ATOM 3012 N N . ILE B 1 36 ? -14.18 -0.001 1.778 1 96.81 36 ILE B N 1
ATOM 3013 C CA . ILE B 1 36 ? -14.18 0.261 0.344 1 96.81 36 ILE B CA 1
ATOM 3014 C C . ILE B 1 36 ? -14.68 -0.97 -0.408 1 96.81 36 ILE B C 1
ATOM 3016 O O . ILE B 1 36 ? -14.602 -2.09 0.104 1 96.81 36 ILE B O 1
ATOM 3020 N N . TYR B 1 37 ? -15.25 -0.71 -1.605 1 95.5 37 TYR B N 1
ATOM 3021 C CA . TYR B 1 37 ? -15.602 -1.866 -2.42 1 95.5 37 TYR B CA 1
ATOM 3022 C C . TYR B 1 37 ? -14.375 -2.717 -2.729 1 95.5 37 TYR B C 1
ATOM 3024 O O . TYR B 1 37 ? -13.305 -2.186 -3.02 1 95.5 37 TYR B O 1
ATOM 3032 N N . PRO B 1 38 ? -14.398 -4.035 -2.502 1 97.69 38 PRO B N 1
ATOM 3033 C CA . PRO B 1 38 ? -15.586 -4.891 -2.424 1 97.69 38 PRO B CA 1
ATOM 3034 C C . PRO B 1 38 ? -15.883 -5.355 -1.001 1 97.69 38 PRO B C 1
ATOM 3036 O O . PRO B 1 38 ? -16.594 -6.344 -0.807 1 97.69 38 PRO B O 1
ATOM 3039 N N . ILE B 1 39 ? -15.414 -4.73 0.015 1 98.19 39 ILE B N 1
ATOM 3040 C CA . ILE B 1 39 ? -15.703 -5.078 1.403 1 98.19 39 ILE B CA 1
ATOM 3041 C C . ILE B 1 39 ? -17.203 -4.938 1.672 1 98.19 39 ILE B C 1
ATOM 3043 O O . ILE B 1 39 ? -17.828 -3.975 1.231 1 98.19 39 ILE B O 1
ATOM 3047 N N . ASN B 1 40 ? -17.734 -5.875 2.373 1 97.5 40 ASN B N 1
ATOM 3048 C CA . ASN B 1 40 ? -19.141 -5.809 2.797 1 97.5 40 ASN B CA 1
ATOM 3049 C C . ASN B 1 40 ? -19.312 -4.871 3.986 1 97.5 40 ASN B C 1
ATOM 3051 O O . ASN B 1 40 ? -19.094 -5.266 5.133 1 97.5 40 ASN B O 1
ATOM 3055 N N . ARG B 1 41 ? -19.844 -3.744 3.783 1 95.06 41 ARG B N 1
ATOM 3056 C CA . ARG B 1 41 ? -19.953 -2.697 4.793 1 95.06 41 ARG B CA 1
ATOM 3057 C C . ARG B 1 41 ? -20.984 -3.07 5.855 1 95.06 41 ARG B C 1
ATOM 3059 O O . ARG B 1 41 ? -21.047 -2.441 6.914 1 95.06 41 ARG B O 1
ATOM 3066 N N . PHE B 1 42 ? -21.766 -4.141 5.574 1 95.69 42 PHE B N 1
ATOM 3067 C CA . PHE B 1 42 ? -22.812 -4.539 6.512 1 95.69 42 PHE B CA 1
ATOM 3068 C C . PHE B 1 42 ? -22.312 -5.641 7.438 1 95.69 42 PHE B C 1
ATOM 3070 O O . PHE B 1 42 ? -22.984 -6.008 8.398 1 95.69 42 PHE B O 1
ATOM 3077 N N . ASP B 1 43 ? -21.141 -6.141 7.152 1 96.38 43 ASP B N 1
ATOM 3078 C CA . ASP B 1 43 ? -20.578 -7.207 7.973 1 96.38 43 ASP B CA 1
ATOM 3079 C C . ASP B 1 43 ? -19.453 -6.68 8.852 1 96.38 43 ASP B C 1
ATOM 3081 O O . ASP B 1 43 ? -18.312 -7.133 8.742 1 96.38 43 ASP B O 1
ATOM 3085 N N . CYS B 1 44 ? -19.734 -5.723 9.68 1 96.69 44 CYS B N 1
ATOM 3086 C CA . CYS B 1 44 ? -18.828 -5.121 10.656 1 96.69 44 CYS B CA 1
ATOM 3087 C C . CYS B 1 44 ? -19.438 -5.172 12.055 1 96.69 44 CYS B C 1
ATOM 3089 O O . CYS B 1 44 ? -20.641 -4.977 12.219 1 96.69 44 CYS B O 1
ATOM 3091 N N . ASP B 1 45 ? -18.594 -5.457 12.992 1 98 45 ASP B N 1
ATOM 3092 C CA . ASP B 1 45 ? -19.031 -5.352 14.375 1 98 45 ASP B CA 1
ATOM 3093 C C . ASP B 1 45 ? -19.031 -3.896 14.836 1 98 45 ASP B C 1
ATOM 3095 O O . ASP B 1 45 ? -19.875 -3.504 15.656 1 98 45 ASP B O 1
ATOM 3099 N N . ARG B 1 46 ? -18.094 -3.125 14.438 1 98.31 46 ARG B N 1
ATOM 3100 C CA . ARG B 1 46 ? -17.891 -1.719 14.766 1 98.31 46 ARG B CA 1
ATOM 3101 C C . ARG B 1 46 ? -17.375 -0.938 13.562 1 98.31 46 ARG B C 1
ATOM 3103 O O . ARG B 1 46 ? -16.703 -1.496 12.695 1 98.31 46 ARG B O 1
ATOM 3110 N N . VAL B 1 47 ? -17.719 0.337 13.531 1 98.5 47 VAL B N 1
ATOM 3111 C CA . VAL B 1 47 ? -17.203 1.196 12.477 1 98.5 47 VAL B CA 1
ATOM 3112 C C . VAL B 1 47 ? -16.594 2.461 13.078 1 98.5 47 VAL B C 1
ATOM 3114 O O . VAL B 1 47 ? -17.156 3.033 14.023 1 98.5 47 VAL B O 1
ATOM 3117 N N . ILE B 1 48 ? -15.508 2.875 12.664 1 98.75 48 ILE B N 1
ATOM 3118 C CA . ILE B 1 48 ? -14.898 4.16 12.992 1 98.75 48 ILE B CA 1
ATOM 3119 C C . ILE B 1 48 ? -14.805 5.016 11.727 1 98.75 48 ILE B C 1
ATOM 3121 O O . ILE B 1 48 ? -14.242 4.582 10.719 1 98.75 48 ILE B O 1
ATOM 3125 N N . VAL B 1 49 ? -15.391 6.195 11.766 1 98.5 49 VAL B N 1
ATOM 3126 C CA . VAL B 1 49 ? -15.266 7.156 10.672 1 98.5 49 VAL B CA 1
ATOM 3127 C C . VAL B 1 49 ? -14.109 8.109 10.953 1 98.5 49 VAL B C 1
ATOM 3129 O O . VAL B 1 49 ? -14.164 8.898 11.898 1 98.5 49 VAL B O 1
ATOM 3132 N N . GLY B 1 50 ? -13.156 8.039 10.25 1 93.38 50 GLY B N 1
ATOM 3133 C CA . GLY B 1 50 ? -12.023 8.93 10.469 1 93.38 50 GLY B CA 1
ATOM 3134 C C . GLY B 1 50 ? -10.711 8.367 9.961 1 93.38 50 GLY B C 1
ATOM 3135 O O . GLY B 1 50 ? -10.648 7.207 9.539 1 93.38 50 GLY B O 1
ATOM 3136 N N . GLY B 1 51 ? -9.945 9.367 10.148 1 90.5 51 GLY B N 1
ATOM 3137 C CA . GLY B 1 51 ? -9.281 10.656 10.203 1 90.5 51 GLY B CA 1
ATOM 3138 C C . GLY B 1 51 ? -9.391 11.445 8.906 1 90.5 51 GLY B C 1
ATOM 3139 O O . GLY B 1 51 ? -9.781 10.898 7.875 1 90.5 51 GLY B O 1
ATOM 3140 N N . GLY B 1 52 ? -9.117 12.727 8.938 1 94.12 52 GLY B N 1
ATOM 3141 C CA . GLY B 1 52 ? -9.125 13.555 7.742 1 94.12 52 GLY B CA 1
ATOM 3142 C C . GLY B 1 52 ? -10.234 14.586 7.73 1 94.12 52 GLY B C 1
ATOM 3143 O O . GLY B 1 52 ? -11.023 14.664 8.68 1 94.12 52 GLY B O 1
ATOM 3144 N N . ASP B 1 53 ? -10.289 15.359 6.668 1 94.06 53 ASP B N 1
ATOM 3145 C CA . ASP B 1 53 ? -11.297 16.406 6.504 1 94.06 53 ASP B CA 1
ATOM 3146 C C . ASP B 1 53 ? -12.57 15.836 5.863 1 94.06 53 ASP B C 1
ATOM 3148 O O . ASP B 1 53 ? -12.875 16.141 4.711 1 94.06 53 ASP B O 1
ATOM 3152 N N . LEU B 1 54 ? -13.273 15.148 6.691 1 97.38 54 LEU B N 1
ATOM 3153 C CA . LEU B 1 54 ? -14.367 14.375 6.125 1 97.38 54 LEU B CA 1
ATOM 3154 C C . LEU B 1 54 ? -15.68 15.148 6.215 1 97.38 54 LEU B C 1
ATOM 3156 O O . LEU B 1 54 ? -16.656 14.797 5.559 1 97.38 54 LEU B O 1
ATOM 3160 N N . ILE B 1 55 ? -15.711 16.188 7.043 1 97.75 55 ILE B N 1
ATOM 3161 C CA . ILE B 1 55 ? -16.938 16.969 7.188 1 97.75 55 ILE B CA 1
ATOM 3162 C C . ILE B 1 55 ? -16.797 18.281 6.398 1 97.75 55 ILE B C 1
ATOM 3164 O O . ILE B 1 55 ? -16.031 19.156 6.77 1 97.75 55 ILE B O 1
ATOM 3168 N N . ILE B 1 56 ? -17.469 18.297 5.395 1 96.69 56 ILE B N 1
ATOM 3169 C CA . ILE B 1 56 ? -17.578 19.484 4.551 1 96.69 56 ILE B CA 1
ATOM 3170 C C . ILE B 1 56 ? -18.984 20.078 4.648 1 96.69 56 ILE B C 1
ATOM 3172 O O . ILE B 1 56 ? -19.859 19.703 3.873 1 96.69 56 ILE B O 1
ATOM 3176 N N . PRO B 1 57 ? -19.141 21.031 5.492 1 96.31 57 PRO B N 1
ATOM 3177 C CA . PRO B 1 57 ? -20.484 21.469 5.906 1 96.31 57 PRO B CA 1
ATOM 3178 C C . PRO B 1 57 ? -21.344 21.906 4.727 1 96.31 57 PRO B C 1
ATOM 3180 O O . PRO B 1 57 ? -22.578 21.875 4.82 1 96.31 57 PRO B O 1
ATOM 3183 N N . TYR B 1 58 ? -20.75 22.266 3.605 1 96.12 58 TYR B N 1
ATOM 3184 C CA . TYR B 1 58 ? -21.5 22.781 2.469 1 96.12 58 TYR B CA 1
ATOM 3185 C C . TYR B 1 58 ? -21.625 21.734 1.373 1 96.12 58 TYR B C 1
ATOM 3187 O O . TYR B 1 58 ? -22.125 22.016 0.286 1 96.12 58 TYR B O 1
ATOM 3195 N N . SER B 1 59 ? -21.109 20.547 1.642 1 96.75 59 SER B N 1
ATOM 3196 C CA . SER B 1 59 ? -21.188 19.453 0.68 1 96.75 59 SER B CA 1
ATOM 3197 C C . SER B 1 59 ? -21.219 18.109 1.384 1 96.75 59 SER B C 1
ATOM 3199 O O . SER B 1 59 ? -20.188 17.453 1.527 1 96.75 59 SER B O 1
ATOM 3201 N N . PHE B 1 60 ? -22.422 17.688 1.728 1 97.44 60 PHE B N 1
ATOM 3202 C CA . PHE B 1 60 ? -22.578 16.422 2.416 1 97.44 60 PHE B CA 1
ATOM 3203 C C . PHE B 1 60 ? -22.078 15.273 1.553 1 97.44 60 PHE B C 1
ATOM 3205 O O . PHE B 1 60 ? -22.359 15.211 0.355 1 97.44 60 PHE B O 1
ATOM 3212 N N . ASN B 1 61 ? -21.312 14.398 2.15 1 96.38 61 ASN B N 1
ATOM 3213 C CA . ASN B 1 61 ? -20.75 13.266 1.432 1 96.38 61 ASN B CA 1
ATOM 3214 C C . ASN B 1 61 ? -21.266 11.938 1.985 1 96.38 61 ASN B C 1
ATOM 3216 O O . ASN B 1 61 ? -20.75 11.438 2.982 1 96.38 61 ASN B O 1
ATOM 3220 N N . PRO B 1 62 ? -22.188 11.359 1.338 1 96.06 62 PRO B N 1
ATOM 3221 C CA . PRO B 1 62 ? -22.766 10.109 1.841 1 96.06 62 PRO B CA 1
ATOM 3222 C C . PRO B 1 62 ? -21.781 8.945 1.792 1 96.06 62 PRO B C 1
ATOM 3224 O O . PRO B 1 62 ? -22.031 7.891 2.381 1 96.06 62 PRO B O 1
ATOM 3227 N N . SER B 1 63 ? -20.656 9.109 1.15 1 94.94 63 SER B N 1
ATOM 3228 C CA . SER B 1 63 ? -19.656 8.047 1.131 1 94.94 63 SER B CA 1
ATOM 3229 C C . SER B 1 63 ? -19 7.883 2.496 1 94.94 63 SER B C 1
ATOM 3231 O O . SER B 1 63 ? -18.609 6.777 2.875 1 94.94 63 SER B O 1
ATOM 3233 N N . TYR B 1 64 ? -18.922 8.984 3.189 1 97.31 64 TYR B N 1
ATOM 3234 C CA . TYR B 1 64 ? -18.312 8.938 4.512 1 97.31 64 TYR B CA 1
ATOM 3235 C C . TYR B 1 64 ? -19.359 8.742 5.594 1 97.31 64 TYR B C 1
ATOM 3237 O O . TYR B 1 64 ? -19.094 8.141 6.637 1 97.31 64 TYR B O 1
ATOM 3245 N N . PHE B 1 65 ? -20.516 9.273 5.273 1 97.81 65 PHE B N 1
ATOM 3246 C CA . PHE B 1 65 ? -21.562 9.242 6.281 1 97.81 65 PHE B CA 1
ATOM 3247 C C . PHE B 1 65 ? -22.844 8.656 5.703 1 97.81 65 PHE B C 1
ATOM 3249 O O . PHE B 1 65 ? -23.891 9.32 5.703 1 97.81 65 PHE B O 1
ATOM 3256 N N . PRO B 1 66 ? -22.75 7.406 5.367 1 97.19 66 PRO B N 1
ATOM 3257 C CA . PRO B 1 66 ? -23.953 6.766 4.836 1 97.19 66 PRO B CA 1
ATOM 3258 C C . PRO B 1 66 ? -24.984 6.43 5.922 1 97.19 66 PRO B C 1
ATOM 3260 O O . PRO B 1 66 ? -24.625 6.367 7.102 1 97.19 66 PRO B O 1
ATOM 3263 N N . ASN B 1 67 ? -26.172 6.121 5.527 1 95.25 67 ASN B N 1
ATOM 3264 C CA . ASN B 1 67 ? -27.25 5.75 6.445 1 95.25 67 ASN B CA 1
ATOM 3265 C C . ASN B 1 67 ? -26.953 4.43 7.145 1 95.25 67 ASN B C 1
ATOM 3267 O O . ASN B 1 67 ? -27.469 4.172 8.234 1 95.25 67 ASN B O 1
ATOM 3271 N N . GLU B 1 68 ? -26.141 3.697 6.535 1 94.12 68 GLU B N 1
ATOM 3272 C CA . GLU B 1 68 ? -25.797 2.395 7.102 1 94.12 68 GLU B CA 1
ATOM 3273 C C . GLU B 1 68 ? -25.109 2.545 8.453 1 94.12 68 GLU B C 1
ATOM 3275 O O . GLU B 1 68 ? -25.125 1.625 9.273 1 94.12 68 GLU B O 1
ATOM 3280 N N . LEU B 1 69 ? -24.531 3.639 8.672 1 96.12 69 LEU B N 1
ATOM 3281 C CA . LEU B 1 69 ? -23.859 3.896 9.953 1 96.12 69 LEU B CA 1
ATOM 3282 C C . LEU B 1 69 ? -24.859 3.85 11.102 1 96.12 69 LEU B C 1
ATOM 3284 O O . LEU B 1 69 ? -24.484 3.592 12.242 1 96.12 69 LEU B O 1
ATOM 3288 N N . LEU B 1 70 ? -26.109 4.09 10.789 1 95.81 70 LEU B N 1
ATOM 3289 C CA . LEU B 1 70 ? -27.156 4.121 11.805 1 95.81 70 LEU B CA 1
ATOM 3290 C C . LEU B 1 70 ? -27.484 2.713 12.289 1 95.81 70 LEU B C 1
ATOM 3292 O O . LEU B 1 70 ? -28.156 2.543 13.32 1 95.81 70 LEU B O 1
ATOM 3296 N N . GLN B 1 71 ? -26.953 1.703 11.609 1 95.81 71 GLN B N 1
ATOM 3297 C CA . GLN B 1 71 ? -27.297 0.315 11.906 1 95.81 71 GLN B CA 1
ATOM 3298 C C . GLN B 1 71 ? -26.141 -0.398 12.617 1 95.81 71 GLN B C 1
ATOM 3300 O O . GLN B 1 71 ? -26.219 -1.604 12.859 1 95.81 71 GLN B O 1
ATOM 3305 N N . VAL B 1 72 ? -25.125 0.258 12.891 1 96.94 72 VAL B N 1
ATOM 3306 C CA . VAL B 1 72 ? -23.938 -0.315 13.531 1 96.94 72 VAL B CA 1
ATOM 3307 C C . VAL B 1 72 ? -23.359 0.681 14.531 1 96.94 72 VAL B C 1
ATOM 3309 O O . VAL B 1 72 ? -23.438 1.895 14.32 1 96.94 72 VAL B O 1
ATOM 3312 N N . LYS B 1 73 ? -22.875 0.236 15.648 1 97.62 73 LYS B N 1
ATOM 3313 C CA . LYS B 1 73 ? -22.172 1.136 16.562 1 97.62 73 LYS B CA 1
ATOM 3314 C C . LYS B 1 73 ? -20.969 1.776 15.883 1 97.62 73 LYS B C 1
ATOM 3316 O O . LYS B 1 73 ? -20.156 1.083 15.273 1 97.62 73 LYS B O 1
ATOM 3321 N N . ASN B 1 74 ? -20.906 3.111 15.992 1 98.12 74 ASN B N 1
ATOM 3322 C CA . ASN B 1 74 ? -19.828 3.789 15.273 1 98.12 74 ASN B CA 1
ATOM 3323 C C . ASN B 1 74 ? -19.328 5.004 16.047 1 98.12 74 ASN B C 1
ATOM 3325 O O . ASN B 1 74 ? -20 5.5 16.938 1 98.12 74 ASN B O 1
ATOM 3329 N N . TRP B 1 75 ? -18.156 5.43 15.75 1 98.62 75 TRP B N 1
ATOM 3330 C CA . TRP B 1 75 ? -17.453 6.59 16.281 1 98.62 75 TRP B CA 1
ATOM 3331 C C . TRP B 1 75 ? -16.891 7.461 15.164 1 98.62 75 TRP B C 1
ATOM 3333 O O . TRP B 1 75 ? -16.391 6.949 14.164 1 98.62 75 TRP B O 1
ATOM 3343 N N . VAL B 1 76 ? -17.047 8.742 15.266 1 98.69 76 VAL B N 1
ATOM 3344 C CA . VAL B 1 76 ? -16.359 9.695 14.391 1 98.69 76 VAL B CA 1
ATOM 3345 C C . VAL B 1 76 ? -15.117 10.234 15.086 1 98.69 76 VAL B C 1
ATOM 3347 O O . VAL B 1 76 ? -15.219 10.961 16.078 1 98.69 76 VAL B O 1
ATOM 3350 N N . TYR B 1 77 ? -13.938 9.914 14.57 1 98.81 77 TYR B N 1
ATOM 3351 C CA . TYR B 1 77 ? -12.742 10.133 15.375 1 98.81 77 TYR B CA 1
ATOM 3352 C C . TYR B 1 77 ? -11.633 10.766 14.547 1 98.81 77 TYR B C 1
ATOM 3354 O O . TYR B 1 77 ? -11.297 10.273 13.469 1 98.81 77 TYR B O 1
ATOM 3362 N N . GLY B 1 78 ? -11.078 11.789 15.094 1 98.12 78 GLY B N 1
ATOM 3363 C CA . GLY B 1 78 ? -9.922 12.438 14.492 1 98.12 78 GLY B CA 1
ATOM 3364 C C . GLY B 1 78 ? -10.258 13.188 13.219 1 98.12 78 GLY B C 1
ATOM 3365 O O . GLY B 1 78 ? -9.414 13.32 12.328 1 98.12 78 GLY B O 1
ATOM 3366 N N . VAL B 1 79 ? -11.477 13.664 13.055 1 98 79 VAL B N 1
ATOM 3367 C CA . VAL B 1 79 ? -11.906 14.281 11.812 1 98 79 VAL B CA 1
ATOM 3368 C C . VAL B 1 79 ? -11.766 15.805 11.914 1 98 79 VAL B C 1
ATOM 3370 O O . VAL B 1 79 ? -11.734 16.359 13.016 1 98 79 VAL B O 1
ATOM 3373 N N . GLY B 1 80 ? -11.586 16.438 10.781 1 96.19 80 GLY B N 1
ATOM 3374 C CA . GLY B 1 80 ? -11.617 17.891 10.672 1 96.19 80 GLY B CA 1
ATOM 3375 C C . GLY B 1 80 ? -12.812 18.406 9.898 1 96.19 80 GLY B C 1
ATOM 3376 O O . GLY B 1 80 ? -13.422 17.672 9.125 1 96.19 80 GLY B O 1
ATOM 3377 N N . ILE B 1 81 ? -13.156 19.625 10.172 1 95.88 81 ILE B N 1
ATOM 3378 C CA . ILE B 1 81 ? -14.227 20.297 9.445 1 95.88 81 ILE B CA 1
ATOM 3379 C C . ILE B 1 81 ? -13.633 21.328 8.492 1 95.88 81 ILE B C 1
ATOM 3381 O O . ILE B 1 81 ? -12.828 22.156 8.898 1 95.88 81 ILE B O 1
ATOM 3385 N N . VAL B 1 82 ? -14.031 21.203 7.254 1 92.94 82 VAL B N 1
ATOM 3386 C CA . VAL B 1 82 ? -13.523 22.094 6.223 1 92.94 82 VAL B CA 1
ATOM 3387 C C . VAL B 1 82 ? -14.219 23.453 6.32 1 92.94 82 VAL B C 1
ATOM 3389 O O . VAL B 1 82 ? -15.445 23.516 6.438 1 92.94 82 VAL B O 1
ATOM 3392 N N . ASP B 1 83 ? -13.406 24.5 6.234 1 89.44 83 ASP B N 1
ATOM 3393 C CA . ASP B 1 83 ? -13.969 25.828 6.418 1 89.44 83 ASP B CA 1
ATOM 3394 C C . ASP B 1 83 ? -13.508 26.781 5.316 1 89.44 83 ASP B C 1
ATOM 3396 O O . ASP B 1 83 ? -13.172 27.938 5.582 1 89.44 83 ASP B O 1
ATOM 3400 N N . PHE B 1 84 ? -13.469 26.297 4.156 1 84.94 84 PHE B N 1
ATOM 3401 C CA . PHE B 1 84 ? -13.078 27.156 3.037 1 84.94 84 PHE B CA 1
ATOM 3402 C C . PHE B 1 84 ? -14.023 28.344 2.908 1 84.94 84 PHE B C 1
ATOM 3404 O O . PHE B 1 84 ? -13.617 29.422 2.488 1 84.94 84 PHE B O 1
ATOM 3411 N N . TYR B 1 85 ? -15.383 28.188 3.283 1 89.31 85 TYR B N 1
ATOM 3412 C CA . TYR B 1 85 ? -16.406 29.234 3.232 1 89.31 85 TYR B CA 1
ATOM 3413 C C . TYR B 1 85 ? -16.922 29.562 4.629 1 89.31 85 TYR B C 1
ATOM 3415 O O . TYR B 1 85 ? -16.938 28.688 5.512 1 89.31 85 TYR B O 1
ATOM 3423 N N . PRO B 1 86 ? -17.375 30.766 4.754 1 91.38 86 PRO B N 1
ATOM 3424 C CA . PRO B 1 86 ? -17.844 31.188 6.082 1 91.38 86 PRO B CA 1
ATOM 3425 C C . PRO B 1 86 ? -19.094 30.438 6.527 1 91.38 86 PRO B C 1
ATOM 3427 O O . PRO B 1 86 ? -19.953 30.109 5.703 1 91.38 86 PRO B O 1
ATOM 3430 N N . GLU B 1 87 ? -19.219 30.25 7.785 1 94 87 GLU B N 1
ATOM 3431 C CA . GLU B 1 87 ? -20.281 29.453 8.398 1 94 87 GLU B CA 1
ATOM 3432 C C . GLU B 1 87 ? -21.656 29.938 7.961 1 94 87 GLU B C 1
ATOM 3434 O O . GLU B 1 87 ? -22.547 29.125 7.703 1 94 87 GLU B O 1
ATOM 3439 N N . HIS B 1 88 ? -21.75 31.281 7.895 1 93.88 88 HIS B N 1
ATOM 3440 C CA . HIS B 1 88 ? -23.062 31.844 7.625 1 93.88 88 HIS B CA 1
ATOM 3441 C C . HIS B 1 88 ? -23.531 31.516 6.215 1 93.88 88 HIS B C 1
ATOM 3443 O O . HIS B 1 88 ? -24.719 31.672 5.891 1 93.88 88 HIS B O 1
ATOM 3449 N N . THR B 1 89 ? -22.594 31.031 5.375 1 96.25 89 THR B N 1
ATOM 3450 C CA . THR B 1 89 ? -22.938 30.75 3.988 1 96.25 89 THR B CA 1
ATOM 3451 C C . THR B 1 89 ? -23.297 29.281 3.816 1 96.25 89 THR B C 1
ATOM 3453 O O . THR B 1 89 ? -23.734 28.859 2.74 1 96.25 89 THR B O 1
ATOM 3456 N N . TRP B 1 90 ? -23.219 28.469 4.863 1 96.94 90 TRP B N 1
ATOM 3457 C CA . TRP B 1 90 ? -23.406 27.016 4.742 1 96.94 90 TRP B CA 1
ATOM 3458 C C . TRP B 1 90 ? -24.891 26.672 4.613 1 96.94 90 TRP B C 1
ATOM 3460 O O . TRP B 1 90 ? -25.719 27.172 5.387 1 96.94 90 TRP B O 1
ATOM 3470 N N . PRO B 1 91 ? -25.172 25.828 3.605 1 97.56 91 PRO B N 1
ATOM 3471 C CA . PRO B 1 91 ? -26.578 25.422 3.498 1 97.56 91 PRO B CA 1
ATOM 3472 C C . PRO B 1 91 ? -27.047 24.594 4.691 1 97.56 91 PRO B C 1
ATOM 3474 O O . PRO B 1 91 ? -26.453 23.562 5.012 1 97.56 91 PRO B O 1
ATOM 3477 N N . LYS B 1 92 ? -28.172 24.984 5.199 1 96.88 92 LYS B N 1
ATOM 3478 C CA . LYS B 1 92 ? -28.703 24.328 6.391 1 96.88 92 LYS B CA 1
ATOM 3479 C C . LYS B 1 92 ? -29 22.844 6.117 1 96.88 92 LYS B C 1
ATOM 3481 O O . LYS B 1 92 ? -28.812 22 6.992 1 96.88 92 LYS B O 1
ATOM 3486 N N . GLU B 1 93 ? -29.438 22.578 4.957 1 97.69 93 GLU B N 1
ATOM 3487 C CA . GLU B 1 93 ? -29.812 21.219 4.602 1 97.69 93 GLU B CA 1
ATOM 3488 C C . GLU B 1 93 ? -28.609 20.281 4.629 1 97.69 93 GLU B C 1
ATOM 3490 O O . GLU B 1 93 ? -28.719 19.141 5.07 1 97.69 93 GLU B O 1
ATOM 3495 N N . GLU B 1 94 ? -27.516 20.797 4.137 1 97.69 94 GLU B N 1
ATOM 3496 C CA . GLU B 1 94 ? -26.297 20 4.121 1 97.69 94 GLU B CA 1
ATOM 3497 C C . GLU B 1 94 ? -25.781 19.734 5.539 1 97.69 94 GLU B C 1
ATOM 3499 O O . GLU B 1 94 ? -25.406 18.609 5.867 1 97.69 94 GLU B O 1
ATOM 3504 N N . VAL B 1 95 ? -25.828 20.703 6.32 1 97.81 95 VAL B N 1
ATOM 3505 C CA . VAL B 1 95 ? -25.391 20.594 7.711 1 97.81 95 VAL B CA 1
ATOM 3506 C C . VAL B 1 95 ? -26.281 19.609 8.453 1 97.81 95 VAL B C 1
ATOM 3508 O O . VAL B 1 95 ? -25.797 18.781 9.219 1 97.81 95 VAL B O 1
ATOM 3511 N N . ASN B 1 96 ? -27.562 19.656 8.172 1 97.94 96 ASN B N 1
ATOM 3512 C CA . ASN B 1 96 ? -28.531 18.766 8.828 1 97.94 96 ASN B CA 1
ATOM 3513 C C . ASN B 1 96 ? -28.266 17.297 8.5 1 97.94 96 ASN B C 1
ATOM 3515 O O . ASN B 1 96 ? -28.453 16.422 9.344 1 97.94 96 ASN B O 1
ATOM 3519 N N . LYS B 1 97 ? -27.859 17.062 7.309 1 98.06 97 LYS B N 1
ATOM 3520 C CA . LYS B 1 97 ? -27.547 15.695 6.918 1 98.06 97 LYS B CA 1
ATOM 3521 C C . LYS B 1 97 ? -26.406 15.133 7.766 1 98.06 97 LYS B C 1
ATOM 3523 O O . LYS B 1 97 ? -26.484 13.984 8.219 1 98.06 97 LYS B O 1
ATOM 3528 N N . TYR B 1 98 ? -25.391 15.922 7.965 1 98.19 98 TYR B N 1
ATOM 3529 C CA . TYR B 1 98 ? -24.297 15.5 8.844 1 98.19 98 TYR B CA 1
ATOM 3530 C C . TYR B 1 98 ? -24.812 15.266 10.258 1 98.19 98 TYR B C 1
ATOM 3532 O O . TYR B 1 98 ? -24.484 14.25 10.875 1 98.19 98 TYR B O 1
ATOM 3540 N N . ARG B 1 99 ? -25.547 16.219 10.766 1 97.75 99 ARG B N 1
ATOM 3541 C CA . ARG B 1 99 ? -26.047 16.156 12.133 1 97.75 99 ARG B CA 1
ATOM 3542 C C . ARG B 1 99 ? -26.875 14.898 12.359 1 97.75 99 ARG B C 1
ATOM 3544 O O . ARG B 1 99 ? -26.719 14.242 13.391 1 97.75 99 ARG B O 1
ATOM 3551 N N . ASN B 1 100 ? -27.672 14.555 11.406 1 97.12 100 ASN B N 1
ATOM 3552 C CA . ASN B 1 100 ? -28.547 13.398 11.516 1 97.12 100 ASN B CA 1
ATOM 3553 C C . ASN B 1 100 ? -27.75 12.109 11.703 1 97.12 100 ASN B C 1
ATOM 3555 O O . ASN B 1 100 ? -28.172 11.211 12.438 1 97.12 100 ASN B O 1
ATOM 3559 N N . ILE B 1 101 ? -26.641 12.016 11.086 1 97.81 101 ILE B N 1
ATOM 3560 C CA . ILE B 1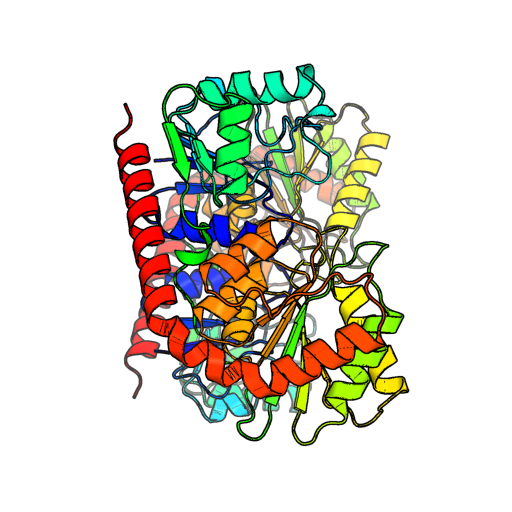 101 ? -25.844 10.797 11.133 1 97.81 101 ILE B CA 1
ATOM 3561 C C . ILE B 1 101 ? -24.891 10.844 12.328 1 97.81 101 ILE B C 1
ATOM 3563 O O . ILE B 1 101 ? -24.859 9.914 13.141 1 97.81 101 ILE B O 1
ATOM 3567 N N . ILE B 1 102 ? -24.219 11.945 12.531 1 98.44 102 ILE B N 1
ATOM 3568 C CA . ILE B 1 102 ? -23.156 12.062 13.531 1 98.44 102 ILE B CA 1
ATOM 3569 C C . ILE B 1 102 ? -23.766 12.062 14.93 1 98.44 102 ILE B C 1
ATOM 3571 O O . ILE B 1 102 ? -23.172 11.508 15.867 1 98.44 102 ILE B O 1
ATOM 3575 N N . SER B 1 103 ? -24.953 12.609 15.062 1 97.69 103 SER B N 1
ATOM 3576 C CA . SER B 1 103 ? -25.594 12.688 16.375 1 97.69 103 SER B CA 1
ATOM 3577 C C . SER B 1 103 ? -25.922 11.297 16.906 1 97.69 103 SER B C 1
ATOM 3579 O O . SER B 1 103 ? -26.141 11.125 18.109 1 97.69 103 SER B O 1
ATOM 3581 N N . GLN B 1 104 ? -25.953 10.328 16.016 1 96.81 104 GLN B N 1
ATOM 3582 C CA . GLN B 1 104 ? -26.312 8.969 16.422 1 96.81 104 GLN B CA 1
ATOM 3583 C C . GLN B 1 104 ? -25.062 8.141 16.688 1 96.81 104 GLN B C 1
ATOM 3585 O O . GLN B 1 104 ? -25.156 6.977 17.078 1 96.81 104 GLN B O 1
ATOM 3590 N N . SER B 1 105 ? -23.906 8.672 16.469 1 97.81 105 SER B N 1
ATOM 3591 C CA . SER B 1 105 ? -22.656 7.98 16.797 1 97.81 105 SER B CA 1
ATOM 3592 C C . SER B 1 105 ? -22.406 7.969 18.297 1 97.81 105 SER B C 1
ATOM 3594 O O . SER B 1 105 ? -23.094 8.664 19.062 1 97.81 105 SER B O 1
ATOM 3596 N N . GLU B 1 106 ? -21.453 7.195 18.719 1 97.75 106 GLU B N 1
ATOM 3597 C CA . GLU B 1 106 ? -21.109 7.098 20.125 1 97.75 106 GLU B CA 1
ATOM 3598 C C . GLU B 1 106 ? -20.328 8.328 20.594 1 97.75 106 GLU B C 1
ATOM 3600 O O . GLU B 1 106 ? -20.281 8.617 21.797 1 97.75 106 GLU B O 1
ATOM 3605 N N . GLY B 1 107 ? -19.766 9.055 19.688 1 97.81 107 GLY B N 1
ATOM 3606 C CA . GLY B 1 107 ? -19.031 10.273 19.984 1 97.81 107 GLY B CA 1
ATOM 3607 C C . GLY B 1 107 ? -18.391 10.906 18.75 1 97.81 107 GLY B C 1
ATOM 3608 O O . GLY B 1 107 ? -18.125 10.219 17.766 1 97.81 107 GLY B O 1
ATOM 3609 N N . LEU B 1 108 ? -18.266 12.227 18.844 1 98.69 108 LEU B N 1
ATOM 3610 C CA . LEU B 1 108 ? -17.578 13 17.812 1 98.69 108 LEU B CA 1
ATOM 3611 C C . LEU B 1 108 ? -16.266 13.555 18.359 1 98.69 108 LEU B C 1
ATOM 3613 O O . LEU B 1 108 ? -16.266 14.375 19.281 1 98.69 108 LEU B O 1
ATOM 3617 N N . TYR B 1 109 ? -15.203 13.109 17.812 1 98.69 109 TYR B N 1
ATOM 3618 C CA . TYR B 1 109 ? -13.859 13.547 18.188 1 98.69 109 TYR B CA 1
ATOM 3619 C C . TYR B 1 109 ? -13.188 14.281 17.031 1 98.69 109 TYR B C 1
ATOM 3621 O O . TYR B 1 109 ? -12.922 13.688 15.977 1 98.69 109 TYR B O 1
ATOM 3629 N N . VAL B 1 110 ? -12.891 15.531 17.234 1 97.88 110 VAL B N 1
ATOM 3630 C CA . VAL B 1 110 ? -12.344 16.344 16.156 1 97.88 110 VAL B CA 1
ATOM 3631 C C . VAL B 1 110 ? -10.875 16.656 16.438 1 97.88 110 VAL B C 1
ATOM 3633 O O . VAL B 1 110 ? -10.453 16.672 17.594 1 97.88 110 VAL B O 1
ATOM 3636 N N . ARG B 1 111 ? -10.102 16.984 15.398 1 95.38 111 ARG B N 1
ATOM 3637 C CA . ARG B 1 111 ? -8.648 16.922 15.516 1 95.38 111 ARG B CA 1
ATOM 3638 C C . ARG B 1 111 ? -8.07 18.297 15.852 1 95.38 111 ARG B C 1
ATOM 3640 O O . ARG B 1 111 ? -6.863 18.438 16.047 1 95.38 111 ARG B O 1
ATOM 3647 N N . ASP B 1 112 ? -8.891 19.375 15.906 1 92.69 112 ASP B N 1
ATOM 3648 C CA . ASP B 1 112 ? -8.359 20.688 16.234 1 92.69 112 ASP B CA 1
ATOM 3649 C C . ASP B 1 112 ? -9.438 21.578 16.859 1 92.69 112 ASP B C 1
ATOM 3651 O O . ASP B 1 112 ? -10.625 21.25 16.812 1 92.69 112 ASP B O 1
ATOM 3655 N N . ALA B 1 113 ? -9.023 22.703 17.375 1 92.56 113 ALA B N 1
ATOM 3656 C CA . ALA B 1 113 ? -9.898 23.578 18.156 1 92.56 113 ALA B CA 1
ATOM 3657 C C . ALA B 1 113 ? -10.961 24.219 17.266 1 92.56 113 ALA B C 1
ATOM 3659 O O . ALA B 1 113 ? -12.109 24.391 17.672 1 92.56 113 ALA B O 1
ATOM 3660 N N . ASN B 1 114 ? -10.547 24.562 16.094 1 92.56 114 ASN B N 1
ATOM 3661 C CA . ASN B 1 114 ? -11.508 25.172 15.18 1 92.56 114 ASN B CA 1
ATOM 3662 C C . ASN B 1 114 ? -12.617 24.188 14.812 1 92.56 114 ASN B C 1
ATOM 3664 O O . ASN B 1 114 ? -13.789 24.547 14.758 1 92.56 114 ASN B O 1
ATOM 3668 N N . SER B 1 115 ? -12.266 22.953 14.562 1 95.56 115 SER B N 1
ATOM 3669 C CA . SER B 1 115 ? -13.258 21.922 14.25 1 95.56 115 SER B CA 1
ATOM 3670 C C . SER B 1 115 ? -14.203 21.703 15.422 1 95.56 115 SER B C 1
ATOM 3672 O O . SER B 1 115 ? -15.398 21.453 15.227 1 95.56 115 SER B O 1
ATOM 3674 N N . LYS B 1 116 ? -13.656 21.781 16.609 1 96.75 116 LYS B N 1
ATOM 3675 C CA . LYS B 1 116 ? -14.523 21.641 17.781 1 96.75 116 LYS B CA 1
ATOM 3676 C C . LYS B 1 116 ? -15.539 22.766 17.859 1 96.75 116 LYS B C 1
ATOM 3678 O O . LYS B 1 116 ? -16.734 22.531 18.078 1 96.75 116 LYS B O 1
ATOM 3683 N N . LYS B 1 117 ? -15.023 23.953 17.672 1 95.94 117 LYS B N 1
ATOM 3684 C CA . LYS B 1 117 ? -15.898 25.125 17.672 1 95.94 117 LYS B CA 1
ATOM 3685 C C . LYS B 1 117 ? -17 24.984 16.625 1 95.94 117 LYS B C 1
ATOM 3687 O O . LYS B 1 117 ? -18.188 25.188 16.938 1 95.94 117 LYS B O 1
ATOM 3692 N N . LEU B 1 118 ? -16.625 24.641 15.445 1 96.38 118 LEU B N 1
ATOM 3693 C CA . LEU B 1 118 ? -17.578 24.516 14.344 1 96.38 118 LEU B CA 1
ATOM 3694 C C . LEU B 1 118 ? -18.578 23.391 14.609 1 96.38 118 LEU B C 1
ATOM 3696 O O . LEU B 1 118 ? -19.766 23.531 14.352 1 96.38 118 LEU B O 1
ATOM 3700 N N . ALA B 1 119 ? -18.094 22.281 15.102 1 98 119 ALA B N 1
ATOM 3701 C CA . ALA B 1 119 ? -18.953 21.141 15.414 1 98 119 ALA B CA 1
ATOM 3702 C C . ALA B 1 119 ? -20 21.516 16.469 1 98 119 ALA B C 1
ATOM 3704 O O . ALA B 1 119 ? -21.156 21.109 16.375 1 98 119 ALA B O 1
ATOM 3705 N N . THR B 1 120 ? -19.547 22.25 17.438 1 97.81 120 THR B N 1
ATOM 3706 C CA . THR B 1 120 ? -20.438 22.719 18.5 1 97.81 120 THR B CA 1
ATOM 3707 C C . THR B 1 120 ? -21.484 23.688 17.953 1 97.81 120 THR B C 1
ATOM 3709 O O . THR B 1 120 ? -22.672 23.547 18.25 1 97.81 120 THR B O 1
ATOM 3712 N N . ASN B 1 121 ? -21.031 24.609 17.109 1 96.81 121 ASN B N 1
ATOM 3713 C CA . ASN B 1 121 ? -21.938 25.578 16.516 1 96.81 121 ASN B CA 1
ATOM 3714 C C . ASN B 1 121 ? -23 24.891 15.648 1 96.81 121 ASN B C 1
ATOM 3716 O O . ASN B 1 121 ? -24.156 25.328 15.625 1 96.81 121 ASN B O 1
ATOM 3720 N N . MET B 1 122 ? -22.594 23.828 15.016 1 97.12 122 MET B N 1
ATOM 3721 C CA . MET B 1 122 ? -23.484 23.109 14.117 1 97.12 122 MET B CA 1
ATOM 3722 C C . MET B 1 122 ? -24.312 22.094 14.883 1 97.12 122 MET B C 1
ATOM 3724 O O . MET B 1 122 ? -25.203 21.453 14.312 1 97.12 122 MET B O 1
ATOM 3728 N N . LYS B 1 123 ? -23.984 21.875 16.188 1 97.38 123 LYS B N 1
ATOM 3729 C CA . LYS B 1 123 ? -24.672 20.906 17.031 1 97.38 123 LYS B CA 1
ATOM 3730 C C . LYS B 1 123 ? -24.641 19.516 16.391 1 97.38 123 LYS B C 1
ATOM 3732 O O . LYS B 1 123 ? -25.672 18.844 16.297 1 97.38 123 LYS B O 1
ATOM 3737 N N . LEU B 1 124 ? -23.484 19.141 15.977 1 98.25 124 LEU B N 1
ATOM 3738 C CA . LEU B 1 124 ? -23.328 17.891 15.258 1 98.25 124 LEU B CA 1
ATOM 3739 C C . LEU B 1 124 ? -23.531 16.703 16.203 1 98.25 124 LEU B C 1
ATOM 3741 O O . LEU B 1 124 ? -23.766 15.578 15.742 1 98.25 124 LEU B O 1
ATOM 3745 N N . HIS B 1 125 ? -23.391 16.906 17.453 1 96.94 125 HIS B N 1
ATOM 3746 C CA . HIS B 1 125 ? -23.578 15.875 18.469 1 96.94 125 HIS B CA 1
ATOM 3747 C C . HIS B 1 125 ? -24.062 16.469 19.781 1 96.94 125 HIS B C 1
ATOM 3749 O O . HIS B 1 125 ? -23.547 17.5 20.219 1 96.94 125 HIS B O 1
ATOM 3755 N N . SER B 1 126 ? -24.938 15.844 20.453 1 92.06 126 SER B N 1
ATOM 3756 C CA . SER B 1 126 ? -25.5 16.391 21.688 1 92.06 126 SER B CA 1
ATOM 3757 C C . SER B 1 126 ? -24.766 15.852 22.906 1 92.06 126 SER B C 1
ATOM 3759 O O . SER B 1 126 ? -24.828 16.438 23.984 1 92.06 126 SER B O 1
ATOM 3761 N N . GLY B 1 127 ? -24.094 14.891 22.781 1 92.69 127 GLY B N 1
ATOM 3762 C CA . GLY B 1 127 ? -23.406 14.266 23.906 1 92.69 127 GLY B CA 1
ATOM 3763 C C . GLY B 1 127 ? -21.922 14.594 23.953 1 92.69 127 GLY B C 1
ATOM 3764 O O . GLY B 1 127 ? -21.5 15.484 24.703 1 92.69 127 GLY B O 1
ATOM 3765 N N . ILE B 1 128 ? -21.188 13.969 23.078 1 95.88 128 ILE B N 1
ATOM 3766 C CA . ILE B 1 128 ? -19.734 14.07 23.172 1 95.88 128 ILE B CA 1
ATOM 3767 C C . ILE B 1 128 ? -19.188 14.758 21.922 1 95.88 128 ILE B C 1
ATOM 3769 O O . ILE B 1 128 ? -19.25 14.211 20.828 1 95.88 128 ILE B O 1
ATOM 3773 N N . ILE B 1 129 ? -18.688 15.938 22.078 1 98.19 129 ILE B N 1
ATOM 3774 C CA . ILE B 1 129 ? -17.812 16.625 21.141 1 98.19 129 ILE B CA 1
ATOM 3775 C C . ILE B 1 129 ? -16.469 16.922 21.812 1 98.19 129 ILE B C 1
ATOM 3777 O O . ILE B 1 129 ? -16.391 17.797 22.672 1 98.19 129 ILE B O 1
ATOM 3781 N N . GLU B 1 130 ? -15.492 16.219 21.422 1 98.19 130 GLU B N 1
ATOM 3782 C CA . GLU B 1 130 ? -14.203 16.359 22.094 1 98.19 130 GLU B CA 1
ATOM 3783 C C . GLU B 1 130 ? -13.086 16.594 21.078 1 98.19 130 GLU B C 1
ATOM 3785 O O . GLU B 1 130 ? -13.109 16.047 19.969 1 98.19 130 GLU B O 1
ATOM 3790 N N . GLN B 1 131 ? -12.203 17.438 21.438 1 97.38 131 GLN B N 1
ATOM 3791 C CA . GLN B 1 131 ? -10.984 17.609 20.656 1 97.38 131 GLN B CA 1
ATOM 3792 C C . GLN B 1 131 ? -9.945 16.547 21.031 1 97.38 131 GLN B C 1
ATOM 3794 O O . GLN B 1 131 ? -9.719 16.281 22.203 1 97.38 131 GLN B O 1
ATOM 3799 N N . VAL B 1 132 ? -9.406 15.891 20.094 1 97.94 132 VAL B N 1
ATOM 3800 C CA . VAL B 1 132 ? -8.305 14.953 20.25 1 97.94 132 VAL B CA 1
ATOM 3801 C C . VAL B 1 132 ? -7.172 15.32 19.297 1 97.94 132 VAL B C 1
ATOM 3803 O O . VAL B 1 132 ? -7.395 16 18.281 1 97.94 132 VAL B O 1
ATOM 3806 N N . PRO B 1 133 ? -5.93 14.945 19.625 1 97.12 133 PRO B N 1
ATOM 3807 C CA . PRO B 1 133 ? -4.863 15.188 18.656 1 97.12 133 PRO B CA 1
ATOM 3808 C C . PRO B 1 133 ? -5.07 14.414 17.359 1 97.12 133 PRO B C 1
ATOM 3810 O O . PRO B 1 133 ? -5.793 13.414 17.328 1 97.12 133 PRO B O 1
ATOM 3813 N N . ASP B 1 134 ? -4.492 14.906 16.312 1 97.5 134 ASP B N 1
ATOM 3814 C CA . ASP B 1 134 ? -4.496 14.18 15.039 1 97.5 134 ASP B CA 1
ATOM 3815 C C . ASP B 1 134 ? -4.047 12.734 15.234 1 97.5 134 ASP B C 1
ATOM 3817 O O . ASP B 1 134 ? -3.117 12.461 16 1 97.5 134 ASP B O 1
ATOM 3821 N N . ILE B 1 135 ? -4.676 11.812 14.539 1 98 135 ILE B N 1
ATOM 3822 C CA . ILE B 1 135 ? -4.469 10.375 14.672 1 98 135 ILE B CA 1
ATOM 3823 C C . ILE B 1 135 ? -3.01 10.039 14.367 1 98 135 ILE B C 1
ATOM 3825 O O . ILE B 1 135 ? -2.441 9.125 14.969 1 98 135 ILE B O 1
ATOM 3829 N N . ALA B 1 136 ? -2.418 10.789 13.492 1 97.75 136 ALA B N 1
ATOM 3830 C CA . ALA B 1 136 ? -1.069 10.508 13.008 1 97.75 136 ALA B CA 1
ATOM 3831 C C . ALA B 1 136 ? -0.048 10.602 14.133 1 97.75 136 ALA B C 1
ATOM 3833 O O . ALA B 1 136 ? 1.041 10.031 14.047 1 97.75 136 ALA B O 1
ATOM 3834 N N . PHE B 1 137 ? -0.365 11.281 15.258 1 98.25 137 PHE B N 1
ATOM 3835 C CA . PHE B 1 137 ? 0.556 11.406 16.375 1 98.25 137 PHE B CA 1
ATOM 3836 C C . PHE B 1 137 ? 0.712 10.07 17.094 1 98.25 137 PHE B C 1
ATOM 3838 O O . PHE B 1 137 ? 1.664 9.883 17.859 1 98.25 137 PHE B O 1
ATOM 3845 N N . SER B 1 138 ? -0.242 9.148 16.859 1 98.44 138 SER B N 1
ATOM 3846 C CA . SER B 1 138 ? -0.205 7.863 17.547 1 98.44 138 SER B CA 1
ATOM 3847 C C . SER B 1 138 ? 0.428 6.785 16.672 1 98.44 138 SER B C 1
ATOM 3849 O O . SER B 1 138 ? 0.572 5.637 17.094 1 98.44 138 SER B O 1
ATOM 3851 N N . TYR B 1 139 ? 0.782 7.148 15.445 1 98.56 139 TYR B N 1
ATOM 3852 C CA . TYR B 1 139 ? 1.416 6.18 14.555 1 98.56 139 TYR B CA 1
ATOM 3853 C C . TYR B 1 139 ? 2.775 5.754 15.094 1 98.56 139 TYR B C 1
ATOM 3855 O O . TYR B 1 139 ? 3.594 6.594 15.469 1 98.56 139 TYR B O 1
ATOM 3863 N N . LYS B 1 140 ? 2.992 4.441 15.242 1 97.62 140 LYS B N 1
ATOM 3864 C CA . LYS B 1 140 ? 4.32 3.945 15.602 1 97.62 140 LYS B CA 1
ATOM 3865 C C . LYS B 1 140 ? 5.328 4.223 14.492 1 97.62 140 LYS B C 1
ATOM 3867 O O . LYS B 1 140 ? 5.234 3.652 13.406 1 97.62 140 LYS B O 1
ATOM 3872 N N . GLN B 1 141 ? 6.277 5 14.797 1 97.62 141 GLN B N 1
ATOM 3873 C CA . GLN B 1 141 ? 7.203 5.484 13.781 1 97.62 141 GLN B CA 1
ATOM 3874 C C . GLN B 1 141 ? 8.148 4.379 13.32 1 97.62 141 GLN B C 1
ATOM 3876 O O . GLN B 1 141 ? 8.688 3.639 14.148 1 97.62 141 GLN B O 1
ATOM 3881 N N . PRO B 1 142 ? 8.359 4.23 12.023 1 97.56 142 PRO B N 1
ATOM 3882 C CA . PRO B 1 142 ? 9.18 3.129 11.5 1 97.56 142 PRO B CA 1
ATOM 3883 C C . PRO B 1 142 ? 10.672 3.369 11.672 1 97.56 142 PRO B C 1
ATOM 3885 O O . PRO B 1 142 ? 11.398 2.473 12.117 1 97.56 142 PRO B O 1
ATOM 3888 N N . SER B 1 143 ? 11.164 4.633 11.336 1 97.44 143 SER B N 1
ATOM 3889 C CA . SER B 1 143 ? 12.578 4.992 11.477 1 97.44 143 SER B CA 1
ATOM 3890 C C . SER B 1 143 ? 13.469 4.031 10.703 1 97.44 143 SER B C 1
ATOM 3892 O O . SER B 1 143 ? 14.438 3.496 11.25 1 97.44 143 SER B O 1
ATOM 3894 N N . PHE B 1 144 ? 13.148 3.711 9.477 1 98.44 144 PHE B N 1
ATOM 3895 C CA . PHE B 1 144 ? 13.984 2.896 8.594 1 98.44 144 PHE B CA 1
ATOM 3896 C C . PHE B 1 144 ? 15.289 3.617 8.266 1 98.44 144 PHE B C 1
ATOM 3898 O O . PHE B 1 144 ? 15.375 4.84 8.391 1 98.44 144 PHE B O 1
ATOM 3905 N N . PRO B 1 145 ? 16.328 2.852 7.957 1 98.25 145 PRO B N 1
ATOM 3906 C CA . PRO B 1 145 ? 17.578 3.51 7.57 1 98.25 145 PRO B CA 1
ATOM 3907 C C . PRO B 1 145 ? 17.5 4.176 6.199 1 98.25 145 PRO B C 1
ATOM 3909 O O . PRO B 1 145 ? 17.203 3.512 5.203 1 98.25 145 PRO B O 1
ATOM 3912 N N . ILE B 1 146 ? 17.734 5.445 6.164 1 98.25 146 ILE B N 1
ATOM 3913 C CA . ILE B 1 146 ? 17.625 6.223 4.934 1 98.25 146 ILE B CA 1
ATOM 3914 C C . ILE B 1 146 ? 19.016 6.695 4.508 1 98.25 146 ILE B C 1
ATOM 3916 O O . ILE B 1 146 ? 19.875 6.984 5.352 1 98.25 146 ILE B O 1
ATOM 3920 N N . VAL B 1 147 ? 19.234 6.777 3.182 1 96.62 147 VAL B N 1
ATOM 3921 C CA . VAL B 1 147 ? 20.484 7.316 2.652 1 96.62 147 VAL B CA 1
ATOM 3922 C C . VAL B 1 147 ? 20.625 8.773 3.074 1 96.62 147 VAL B C 1
ATOM 3924 O O . VAL B 1 147 ? 19.734 9.594 2.834 1 96.62 147 VAL B O 1
ATOM 3927 N N . LYS B 1 148 ? 21.703 9.094 3.773 1 94.12 148 LYS B N 1
ATOM 3928 C CA . LYS B 1 148 ? 21.953 10.461 4.223 1 94.12 148 LYS B CA 1
ATOM 3929 C C . LYS B 1 148 ? 23.438 10.797 4.152 1 94.12 148 LYS B C 1
ATOM 3931 O O . LYS B 1 148 ? 24.281 9.984 4.547 1 94.12 148 LYS B O 1
ATOM 3936 N N . ASN B 1 149 ? 23.75 11.859 3.535 1 94.31 149 ASN B N 1
ATOM 3937 C CA . ASN B 1 149 ? 25.094 12.445 3.586 1 94.31 149 ASN B CA 1
ATOM 3938 C C . ASN B 1 149 ? 25.219 13.445 4.727 1 94.31 149 ASN B C 1
ATOM 3940 O O . ASN B 1 149 ? 24.625 14.523 4.684 1 94.31 149 ASN B O 1
ATOM 3944 N N . PRO B 1 150 ? 26.016 13.125 5.668 1 93.12 150 PRO B N 1
ATOM 3945 C CA . PRO B 1 150 ? 26.125 13.992 6.848 1 93.12 150 PRO B CA 1
ATOM 3946 C C . PRO B 1 150 ? 26.672 15.375 6.516 1 93.12 150 PRO B C 1
ATOM 3948 O O . PRO B 1 150 ? 26.531 16.312 7.312 1 93.12 150 PRO B O 1
ATOM 3951 N N . LEU B 1 151 ? 27.25 15.523 5.402 1 95.75 151 LEU B N 1
ATOM 3952 C CA . LEU B 1 151 ? 27.844 16.797 5.027 1 95.75 151 LEU B CA 1
ATOM 3953 C C . LEU B 1 151 ? 26.828 17.688 4.297 1 95.75 151 LEU B C 1
ATOM 3955 O O . LEU B 1 151 ? 27.094 18.859 4.023 1 95.75 151 LEU B O 1
ATOM 3959 N N . GLU B 1 152 ? 25.688 17.109 4.066 1 97.06 152 GLU B N 1
ATOM 3960 C CA . GLU B 1 152 ? 24.656 17.844 3.334 1 97.06 152 GLU B CA 1
ATOM 3961 C C . GLU B 1 152 ? 23.484 18.219 4.238 1 97.06 152 GLU B C 1
ATOM 3963 O O . GLU B 1 152 ? 23.172 17.484 5.172 1 97.06 152 GLU B O 1
ATOM 3968 N N . THR B 1 153 ? 22.969 19.375 3.961 1 98.25 153 THR B N 1
ATOM 3969 C CA . THR B 1 153 ? 21.688 19.781 4.531 1 98.25 153 THR B CA 1
ATOM 3970 C C . THR B 1 153 ? 20.547 19.453 3.58 1 98.25 153 THR B C 1
ATOM 3972 O O . THR B 1 153 ? 20.422 20.047 2.514 1 98.25 153 THR B O 1
ATOM 3975 N N . ASN B 1 154 ? 19.719 18.5 3.943 1 98.5 154 ASN B N 1
ATOM 3976 C CA . ASN B 1 154 ? 18.641 18.047 3.076 1 98.5 154 ASN B CA 1
ATOM 3977 C C . ASN B 1 154 ? 17.344 18.781 3.373 1 98.5 154 ASN B C 1
ATOM 3979 O O . ASN B 1 154 ? 16.781 18.641 4.465 1 98.5 154 ASN B O 1
ATOM 3983 N N . VAL B 1 155 ? 16.859 19.531 2.451 1 98.81 155 VAL B N 1
ATOM 3984 C CA . VAL B 1 155 ? 15.602 20.266 2.547 1 98.81 155 VAL B CA 1
ATOM 3985 C C . VAL B 1 155 ? 14.516 19.547 1.757 1 98.81 155 VAL B C 1
ATOM 3987 O O . VAL B 1 155 ? 14.57 19.484 0.526 1 98.81 155 VAL B O 1
ATOM 3990 N N . GLY B 1 156 ? 13.555 18.984 2.482 1 98.88 156 GLY B N 1
ATOM 3991 C CA . GLY B 1 156 ? 12.398 18.391 1.83 1 98.88 156 GLY B CA 1
ATOM 3992 C C . GLY B 1 156 ? 11.383 19.422 1.377 1 98.88 156 GLY B C 1
ATOM 3993 O O . GLY B 1 156 ? 11.172 20.438 2.045 1 98.88 156 GLY B O 1
ATOM 3994 N N . PHE B 1 157 ? 10.719 19.141 0.29 1 98.94 157 PHE B N 1
ATOM 3995 C CA . PHE B 1 157 ? 9.664 19.984 -0.244 1 98.94 157 PHE B CA 1
ATOM 3996 C C . PHE B 1 157 ? 8.469 19.156 -0.685 1 98.94 157 PHE B C 1
ATOM 3998 O O . PHE B 1 157 ? 8.609 18.25 -1.512 1 98.94 157 PHE B O 1
ATOM 4005 N N . CYS B 1 158 ? 7.301 19.406 -0.134 1 98.69 158 CYS B N 1
ATOM 4006 C CA . CYS B 1 158 ? 6.074 18.734 -0.515 1 98.69 158 CYS B CA 1
ATOM 4007 C C . CYS B 1 158 ? 5.105 19.688 -1.204 1 98.69 158 CYS B C 1
ATOM 4009 O O . CYS B 1 158 ? 4.445 20.484 -0.544 1 98.69 158 CYS B O 1
ATOM 4011 N N . PRO B 1 159 ? 4.938 19.562 -2.5 1 98.12 159 PRO B N 1
ATOM 4012 C CA . PRO B 1 159 ? 3.969 20.391 -3.217 1 98.12 159 PRO B CA 1
ATOM 4013 C C . PRO B 1 159 ? 2.557 19.812 -3.197 1 98.12 159 PRO B C 1
ATOM 4015 O O . PRO B 1 159 ? 2.346 18.719 -2.668 1 98.12 159 PRO B O 1
ATOM 4018 N N . PHE B 1 160 ? 1.586 20.547 -3.689 1 94.25 160 PHE B N 1
ATOM 4019 C CA . PHE B 1 160 ? 0.302 19.984 -4.09 1 94.25 160 PHE B CA 1
ATOM 4020 C C . PHE B 1 160 ? 0.097 20.109 -5.594 1 94.25 160 PHE B C 1
ATOM 4022 O O . PHE B 1 160 ? 0.806 20.875 -6.258 1 94.25 160 PHE B O 1
ATOM 4029 N N . ALA B 1 161 ? -0.762 19.328 -6.137 1 93.62 161 ALA B N 1
ATOM 4030 C CA . ALA B 1 161 ? -0.907 19.25 -7.586 1 93.62 161 ALA B CA 1
ATOM 4031 C C . ALA B 1 161 ? -2.141 20.016 -8.062 1 93.62 161 ALA B C 1
ATOM 4033 O O . ALA B 1 161 ? -2.574 19.859 -9.203 1 93.62 161 ALA B O 1
ATOM 4034 N N . TYR B 1 162 ? -2.688 20.844 -7.281 1 89.81 162 TYR B N 1
ATOM 4035 C CA . TYR B 1 162 ? -3.854 21.609 -7.699 1 89.81 162 TYR B CA 1
ATOM 4036 C C . TYR B 1 162 ? -3.455 22.719 -8.672 1 89.81 162 TYR B C 1
ATOM 4038 O O . TYR B 1 162 ? -2.287 23.094 -8.742 1 89.81 162 TYR B O 1
ATOM 4046 N N . LYS B 1 163 ? -4.402 23.203 -9.43 1 89.62 163 LYS B N 1
ATOM 4047 C CA . LYS B 1 163 ? -4.18 24.188 -10.484 1 89.62 163 LYS B CA 1
ATOM 4048 C C . LYS B 1 163 ? -3.541 25.453 -9.93 1 89.62 163 LYS B C 1
ATOM 4050 O O . LYS B 1 163 ? -2.752 26.109 -10.617 1 89.62 163 LYS B O 1
ATOM 4055 N N . ASP B 1 164 ? -3.781 25.766 -8.711 1 90.94 164 ASP B N 1
ATOM 4056 C CA . ASP B 1 164 ? -3.346 27.031 -8.133 1 90.94 164 ASP B CA 1
ATOM 4057 C C . ASP B 1 164 ? -1.926 26.922 -7.582 1 90.94 164 ASP B C 1
ATOM 4059 O O . ASP B 1 164 ? -1.408 27.875 -6.996 1 90.94 164 ASP B O 1
ATOM 4063 N N . PHE B 1 165 ? -1.299 25.797 -7.766 1 95.81 165 PHE B N 1
ATOM 4064 C CA . PHE B 1 165 ? 0.076 25.672 -7.297 1 95.81 165 PHE B CA 1
ATOM 4065 C C . PHE B 1 165 ? 0.97 26.719 -7.945 1 95.81 165 PHE B C 1
ATOM 4067 O O . PHE B 1 165 ? 0.999 26.844 -9.172 1 95.81 165 PHE B O 1
ATOM 4074 N N . PRO B 1 166 ? 1.661 27.531 -7.129 1 97.19 166 PRO B N 1
ATOM 4075 C CA . PRO B 1 166 ? 2.525 28.578 -7.672 1 97.19 166 PRO B CA 1
ATOM 4076 C C . PRO B 1 166 ? 3.863 28.031 -8.18 1 97.19 166 PRO B C 1
ATOM 4078 O O . PRO B 1 166 ? 4.91 28.344 -7.609 1 97.19 166 PRO B O 1
ATOM 4081 N N . LEU B 1 167 ? 3.855 27.375 -9.297 1 97.88 167 LEU B N 1
ATOM 4082 C CA . LEU B 1 167 ? 4.973 26.625 -9.852 1 97.88 167 LEU B CA 1
ATOM 4083 C C . LEU B 1 167 ? 6.18 27.531 -10.078 1 97.88 167 LEU B C 1
ATOM 4085 O O . LEU B 1 167 ? 7.293 27.203 -9.648 1 97.88 167 LEU B O 1
ATOM 4089 N N . THR B 1 168 ? 6.039 28.672 -10.719 1 97.81 168 THR B N 1
ATOM 4090 C CA . THR B 1 168 ? 7.141 29.562 -11.047 1 97.81 168 THR B CA 1
ATOM 4091 C C . THR B 1 168 ? 7.77 30.141 -9.781 1 97.81 168 THR B C 1
ATOM 4093 O O . THR B 1 168 ? 8.992 30.141 -9.633 1 97.81 168 THR B O 1
ATOM 4096 N N . LYS B 1 169 ? 6.934 30.578 -8.875 1 97.75 169 LYS B N 1
ATOM 4097 C CA . LYS B 1 169 ? 7.395 31.156 -7.617 1 97.75 169 LYS B CA 1
ATOM 4098 C C . LYS B 1 169 ? 8.195 30.141 -6.805 1 97.75 169 LYS B C 1
ATOM 4100 O O . LYS B 1 169 ? 9.297 30.438 -6.336 1 97.75 169 LYS B O 1
ATOM 4105 N N . MET B 1 170 ? 7.684 28.969 -6.656 1 98.38 170 MET B N 1
ATOM 4106 C CA . MET B 1 170 ? 8.359 27.938 -5.871 1 98.38 170 MET B CA 1
ATOM 4107 C C . MET B 1 170 ? 9.641 27.484 -6.562 1 98.38 170 MET B C 1
ATOM 4109 O O . MET B 1 170 ? 10.633 27.172 -5.898 1 98.38 170 MET B O 1
ATOM 4113 N N . THR B 1 171 ? 9.594 27.391 -7.918 1 98.62 171 THR B N 1
ATOM 4114 C CA . THR B 1 171 ? 10.805 27.078 -8.664 1 98.62 171 THR B CA 1
ATOM 4115 C C . THR B 1 171 ? 11.93 28.047 -8.32 1 98.62 171 THR B C 1
ATOM 4117 O O . THR B 1 171 ? 13.047 27.625 -8.023 1 98.62 171 THR B O 1
ATOM 4120 N N . ASN B 1 172 ? 11.609 29.297 -8.344 1 98.19 172 ASN B N 1
ATOM 4121 C CA . ASN B 1 172 ? 12.609 30.328 -8.078 1 98.19 172 ASN B CA 1
ATOM 4122 C C . ASN B 1 172 ? 13.133 30.234 -6.648 1 98.19 172 ASN B C 1
ATOM 4124 O O . ASN B 1 172 ? 14.344 30.359 -6.418 1 98.19 172 ASN B O 1
ATOM 4128 N N . ILE B 1 173 ? 12.297 30.078 -5.77 1 98.19 173 ILE B N 1
ATOM 4129 C CA . ILE B 1 173 ? 12.656 30.016 -4.355 1 98.19 173 ILE B CA 1
ATOM 4130 C C . ILE B 1 173 ? 13.555 28.797 -4.117 1 98.19 173 ILE B C 1
ATOM 4132 O O . ILE B 1 173 ? 14.609 28.906 -3.488 1 98.19 173 ILE B O 1
ATOM 4136 N N . LEU B 1 174 ? 13.203 27.609 -4.617 1 98.62 174 LEU B N 1
ATOM 4137 C CA . LEU B 1 174 ? 13.977 26.391 -4.422 1 98.62 174 LEU B CA 1
ATOM 4138 C C . LEU B 1 174 ? 15.312 26.453 -5.152 1 98.62 174 LEU B C 1
ATOM 4140 O O . LEU B 1 174 ? 16.312 25.922 -4.676 1 98.62 174 LEU B O 1
ATOM 4144 N N . ALA B 1 175 ? 15.25 27.109 -6.328 1 98.38 175 ALA B N 1
ATOM 4145 C CA . ALA B 1 175 ? 16.5 27.328 -7.047 1 98.38 175 ALA B CA 1
ATOM 4146 C C . ALA B 1 175 ? 17.484 28.141 -6.215 1 98.38 175 ALA B C 1
ATOM 4148 O O . ALA B 1 175 ? 18.688 27.859 -6.203 1 98.38 175 ALA B O 1
ATOM 4149 N N . THR B 1 176 ? 16.984 29.141 -5.59 1 97.62 176 THR B N 1
ATOM 4150 C CA . THR B 1 176 ? 17.812 29.969 -4.73 1 97.62 176 THR B CA 1
ATOM 4151 C C . THR B 1 176 ? 18.391 29.156 -3.576 1 97.62 176 THR B C 1
ATOM 4153 O O . THR B 1 176 ? 19.578 29.266 -3.268 1 97.62 176 THR B O 1
ATOM 4156 N N . ILE B 1 177 ? 17.578 28.328 -2.943 1 97.94 177 ILE B N 1
ATOM 4157 C CA . ILE B 1 177 ? 18.016 27.469 -1.847 1 97.94 177 ILE B CA 1
ATOM 4158 C C . ILE B 1 177 ? 19.078 26.5 -2.344 1 97.94 177 ILE B C 1
ATOM 4160 O O . ILE B 1 177 ? 20.062 26.234 -1.647 1 97.94 177 ILE B O 1
ATOM 4164 N N . SER B 1 178 ? 18.906 26 -3.551 1 97.75 178 SER B N 1
ATOM 4165 C CA . SER B 1 178 ? 19.781 24.984 -4.121 1 97.75 178 SER B CA 1
ATOM 4166 C C . SER B 1 178 ? 21.188 25.547 -4.355 1 97.75 178 SER B C 1
ATOM 4168 O O . SER B 1 178 ? 22.141 24.781 -4.543 1 97.75 178 SER B O 1
ATOM 4170 N N . LYS B 1 179 ? 21.328 26.859 -4.344 1 97.19 179 LYS B N 1
ATOM 4171 C CA . LYS B 1 179 ? 22.609 27.5 -4.578 1 97.19 179 LYS B CA 1
ATOM 4172 C C . LYS B 1 179 ? 23.453 27.531 -3.303 1 97.19 179 LYS B C 1
ATOM 4174 O O . LYS B 1 179 ? 24.656 27.781 -3.352 1 97.19 179 LYS B O 1
ATOM 4179 N N . LYS B 1 180 ? 22.828 27.281 -2.209 1 96.12 180 LYS B N 1
ATOM 4180 C CA . LYS B 1 180 ? 23.547 27.266 -0.944 1 96.12 180 LYS B CA 1
ATOM 4181 C C . LYS B 1 180 ? 24.516 26.078 -0.879 1 96.12 180 LYS B C 1
ATOM 4183 O O . LYS B 1 180 ? 24.188 24.984 -1.352 1 96.12 180 LYS B O 1
ATOM 4188 N N . LYS B 1 181 ? 25.578 26.312 -0.228 1 93.94 181 LYS B N 1
ATOM 4189 C CA . LYS B 1 181 ? 26.594 25.266 -0.125 1 93.94 181 LYS B CA 1
ATOM 4190 C C . LYS B 1 181 ? 26.094 24.094 0.698 1 93.94 181 LYS B C 1
ATOM 4192 O O . LYS B 1 181 ? 25.516 24.266 1.766 1 93.94 181 LYS B O 1
ATOM 4197 N N . ASN B 1 182 ? 26.219 22.938 0.193 1 95.75 182 ASN B N 1
ATOM 4198 C CA . ASN B 1 182 ? 25.969 21.641 0.84 1 95.75 182 ASN B CA 1
ATOM 4199 C C . ASN B 1 182 ? 24.484 21.422 1.077 1 95.75 182 ASN B C 1
ATOM 4201 O O . ASN B 1 182 ? 24.094 20.688 1.992 1 95.75 182 ASN B O 1
ATOM 4205 N N . TYR B 1 183 ? 23.672 22.188 0.348 1 97.94 183 TYR B N 1
ATOM 4206 C CA . TYR B 1 183 ? 22.234 21.938 0.448 1 97.94 183 TYR B CA 1
ATOM 4207 C C . TYR B 1 183 ? 21.781 20.938 -0.618 1 97.94 183 TYR B C 1
ATOM 4209 O O . TYR B 1 183 ? 22.25 20.984 -1.756 1 97.94 183 TYR B O 1
ATOM 4217 N N . ARG B 1 184 ? 20.938 20.094 -0.257 1 98.38 184 ARG B N 1
ATOM 4218 C CA . ARG B 1 184 ? 20.219 19.188 -1.149 1 98.38 184 ARG B CA 1
ATOM 4219 C C . ARG B 1 184 ? 18.703 19.406 -1.045 1 98.38 184 ARG B C 1
ATOM 4221 O O . ARG B 1 184 ? 18.172 19.578 0.053 1 98.38 184 ARG B O 1
ATOM 4228 N N . ILE B 1 185 ? 18.062 19.422 -2.207 1 98.69 185 ILE B N 1
ATOM 4229 C CA . ILE B 1 185 ? 16.609 19.531 -2.234 1 98.69 185 ILE B CA 1
ATOM 4230 C C . ILE B 1 185 ? 15.984 18.188 -2.572 1 98.69 185 ILE B C 1
ATOM 4232 O O . ILE B 1 185 ? 16.344 17.562 -3.578 1 98.69 185 ILE B O 1
ATOM 4236 N N . SER B 1 186 ? 15.133 17.703 -1.76 1 98.75 186 SER B N 1
ATOM 4237 C CA . SER B 1 186 ? 14.352 16.5 -2.025 1 98.75 186 SER B CA 1
ATOM 4238 C C . SER B 1 186 ? 12.875 16.844 -2.213 1 98.75 186 SER B C 1
ATOM 4240 O O . SER B 1 186 ? 12.195 17.219 -1.26 1 98.75 186 SER B O 1
ATOM 4242 N N . ILE B 1 187 ? 12.398 16.75 -3.436 1 98.88 187 ILE B N 1
ATOM 4243 C CA . ILE B 1 187 ? 10.984 17 -3.715 1 98.88 187 ILE B CA 1
ATOM 4244 C C . ILE B 1 187 ? 10.195 15.703 -3.52 1 98.88 187 ILE B C 1
ATOM 4246 O O . ILE B 1 187 ? 10.422 14.711 -4.219 1 98.88 187 ILE B O 1
ATOM 4250 N N . ILE B 1 188 ? 9.266 15.742 -2.619 1 98.75 188 ILE B N 1
ATOM 4251 C CA . ILE B 1 188 ? 8.648 14.516 -2.129 1 98.75 188 ILE B CA 1
ATOM 4252 C C . ILE B 1 188 ? 7.195 14.445 -2.592 1 98.75 188 ILE B C 1
ATOM 4254 O O . ILE B 1 188 ? 6.402 15.352 -2.305 1 98.75 188 ILE B O 1
ATOM 4258 N N . SER B 1 189 ? 6.863 13.414 -3.312 1 97.75 189 SER B N 1
ATOM 4259 C CA . SER B 1 189 ? 5.461 13.125 -3.586 1 97.75 189 SER B CA 1
ATOM 4260 C C . SER B 1 189 ? 4.809 12.391 -2.42 1 97.75 189 SER B C 1
ATOM 4262 O O . SER B 1 189 ? 5.363 11.414 -1.907 1 97.75 189 SER B O 1
ATOM 4264 N N . VAL B 1 190 ? 3.623 12.891 -2.01 1 98.12 190 VAL B N 1
ATOM 4265 C CA . VAL B 1 190 ? 2.973 12.242 -0.877 1 98.12 190 VAL B CA 1
ATOM 4266 C C . VAL B 1 190 ? 1.543 11.852 -1.254 1 98.12 190 VAL B C 1
ATOM 4268 O O . VAL B 1 190 ? 0.762 11.43 -0.398 1 98.12 190 VAL B O 1
ATOM 4271 N N . VAL B 1 191 ? 1.207 12.016 -2.49 1 96.06 191 VAL B N 1
ATOM 4272 C CA . VAL B 1 191 ? -0.006 11.469 -3.09 1 96.06 191 VAL B CA 1
ATOM 4273 C C . VAL B 1 191 ? 0.358 10.586 -4.277 1 96.06 191 VAL B C 1
ATOM 4275 O O . VAL B 1 191 ? 0.934 11.062 -5.262 1 96.06 191 VAL B O 1
ATOM 4278 N N . ASP B 1 192 ? -0.034 9.367 -4.18 1 89.94 192 ASP B N 1
ATOM 4279 C CA . ASP B 1 192 ? 0.43 8.352 -5.121 1 89.94 192 ASP B CA 1
ATOM 4280 C C . ASP B 1 192 ? -0.231 8.523 -6.484 1 89.94 192 ASP B C 1
ATOM 4282 O O . ASP B 1 192 ? -1.186 9.297 -6.625 1 89.94 192 ASP B O 1
ATOM 4286 N N . ASN B 1 193 ? 0.238 7.805 -7.461 1 85.44 193 ASN B N 1
ATOM 4287 C CA . ASN B 1 193 ? -0.128 7.965 -8.867 1 85.44 193 ASN B CA 1
ATOM 4288 C C . ASN B 1 193 ? -1.522 7.414 -9.148 1 85.44 193 ASN B C 1
ATOM 4290 O O . ASN B 1 193 ? -2.104 7.691 -10.195 1 85.44 193 ASN B O 1
ATOM 4294 N N . LYS B 1 194 ? -2.037 6.66 -8.25 1 82.38 194 LYS B N 1
ATOM 4295 C CA . LYS B 1 194 ? -3.387 6.145 -8.469 1 82.38 194 LYS B CA 1
ATOM 4296 C C . LYS B 1 194 ? -4.434 7.234 -8.242 1 82.38 194 LYS B C 1
ATOM 4298 O O . LYS B 1 194 ? -5.598 7.066 -8.602 1 82.38 194 LYS B O 1
ATOM 4303 N N . ASN B 1 195 ? -3.92 8.336 -7.625 1 88.06 195 ASN B N 1
ATOM 4304 C CA . ASN B 1 195 ? -4.781 9.477 -7.332 1 88.06 195 ASN B CA 1
ATOM 4305 C C . ASN B 1 195 ? -4.77 10.5 -8.469 1 88.06 195 ASN B C 1
ATOM 4307 O O . ASN B 1 195 ? -3.715 10.797 -9.023 1 88.06 195 ASN B O 1
ATOM 4311 N N . LYS B 1 196 ? -5.898 11.016 -8.867 1 85.5 196 LYS B N 1
ATOM 4312 C CA . LYS B 1 196 ? -5.992 12.023 -9.914 1 85.5 196 LYS B CA 1
ATOM 4313 C C . LYS B 1 196 ? -5.203 13.281 -9.539 1 85.5 196 LYS B C 1
ATOM 4315 O O . LYS B 1 196 ? -4.801 14.047 -10.406 1 85.5 196 LYS B O 1
ATOM 4320 N N . TYR B 1 197 ? -4.941 13.461 -8.234 1 89.38 197 TYR B N 1
ATOM 4321 C CA . TYR B 1 197 ? -4.207 14.625 -7.746 1 89.38 197 TYR B CA 1
ATOM 4322 C C . TYR B 1 197 ? -2.791 14.242 -7.336 1 89.38 197 TYR B C 1
ATOM 4324 O O . TYR B 1 197 ? -2.236 14.82 -6.395 1 89.38 197 TYR B O 1
ATOM 4332 N N . SER B 1 198 ? -2.283 13.234 -7.977 1 92.19 198 SER B N 1
ATOM 4333 C CA . SER B 1 198 ? -0.911 12.82 -7.699 1 92.19 198 SER B CA 1
ATOM 4334 C C . SER B 1 198 ? 0.055 13.992 -7.832 1 92.19 198 SER B C 1
ATOM 4336 O O . SER B 1 198 ? -0.078 14.812 -8.742 1 92.19 198 SER B O 1
ATOM 4338 N N . ASP B 1 199 ? 1.083 14.008 -6.938 1 95.31 199 ASP B N 1
ATOM 4339 C CA . ASP B 1 199 ? 2.057 15.094 -6.906 1 95.31 199 ASP B CA 1
ATOM 4340 C C . ASP B 1 199 ? 3.256 14.781 -7.801 1 95.31 199 ASP B C 1
ATOM 4342 O O . ASP B 1 199 ? 4.125 15.633 -8 1 95.31 199 ASP B O 1
ATOM 4346 N N . LEU B 1 200 ? 3.369 13.656 -8.312 1 95.12 200 LEU B N 1
ATOM 4347 C CA . LEU B 1 200 ? 4.613 13.211 -8.93 1 95.12 200 LEU B CA 1
ATOM 4348 C C . LEU B 1 200 ? 4.961 14.078 -10.133 1 95.12 200 LEU B C 1
ATOM 4350 O O . LEU B 1 200 ? 6.117 14.461 -10.312 1 95.12 200 LEU B O 1
ATOM 4354 N N . SER B 1 201 ? 3.943 14.398 -10.938 1 95.44 201 SER B N 1
ATOM 4355 C CA . SER B 1 201 ? 4.199 15.211 -12.125 1 95.44 201 SER B CA 1
ATOM 4356 C C . SER B 1 201 ? 4.719 16.594 -11.75 1 95.44 201 SER B C 1
ATOM 4358 O O . SER B 1 201 ? 5.645 17.109 -12.375 1 95.44 201 SER B O 1
ATOM 4360 N N . VAL B 1 202 ? 4.098 17.203 -10.719 1 97.81 202 VAL B N 1
ATOM 4361 C CA . VAL B 1 202 ? 4.531 18.516 -10.25 1 97.81 202 VAL B CA 1
ATOM 4362 C C . VAL B 1 202 ? 5.949 18.422 -9.695 1 97.81 202 VAL B C 1
ATOM 4364 O O . VAL B 1 202 ? 6.773 19.312 -9.922 1 97.81 202 VAL B O 1
ATOM 4367 N N . CYS B 1 203 ? 6.25 17.359 -8.961 1 98.44 203 CYS B N 1
ATOM 4368 C CA . CYS B 1 203 ? 7.586 17.141 -8.414 1 98.44 203 CYS B CA 1
ATOM 4369 C C . CYS B 1 203 ? 8.625 17.094 -9.531 1 98.44 203 CYS B C 1
ATOM 4371 O O . CYS B 1 203 ? 9.656 17.766 -9.453 1 98.44 203 CYS B O 1
ATOM 4373 N N . ASN B 1 204 ? 8.336 16.344 -10.562 1 98.12 204 ASN B N 1
ATOM 4374 C CA . ASN B 1 204 ? 9.258 16.203 -11.688 1 98.12 204 ASN B CA 1
ATOM 4375 C C . ASN B 1 204 ? 9.445 17.531 -12.422 1 98.12 204 ASN B C 1
ATOM 4377 O O . ASN B 1 204 ? 10.57 17.875 -12.797 1 98.12 204 ASN B O 1
ATOM 4381 N N . THR B 1 205 ? 8.344 18.219 -12.633 1 98.44 205 THR B N 1
ATOM 4382 C CA . THR B 1 205 ? 8.398 19.5 -13.312 1 98.44 205 THR B CA 1
ATOM 4383 C C . THR B 1 205 ? 9.25 20.5 -12.531 1 98.44 205 THR B C 1
ATOM 4385 O O . THR B 1 205 ? 10.062 21.219 -13.117 1 98.44 205 THR B O 1
ATOM 4388 N N . LEU B 1 206 ? 9.078 20.531 -11.219 1 98.75 206 LEU B N 1
ATOM 4389 C CA . LEU B 1 206 ? 9.883 21.406 -10.367 1 98.75 206 LEU B CA 1
ATOM 4390 C C . LEU B 1 206 ? 11.367 21.094 -10.516 1 98.75 206 LEU B C 1
ATOM 4392 O O . LEU B 1 206 ? 12.188 21.984 -10.695 1 98.75 206 LEU B O 1
ATOM 4396 N N . MET B 1 207 ? 11.688 19.812 -10.414 1 98.81 207 MET B N 1
ATOM 4397 C CA . MET B 1 207 ? 13.086 19.406 -10.523 1 98.81 207 MET B CA 1
ATOM 4398 C C . MET B 1 207 ? 13.672 19.859 -11.859 1 98.81 207 MET B C 1
ATOM 4400 O O . MET B 1 207 ? 14.773 20.406 -11.898 1 98.81 207 MET B O 1
ATOM 4404 N N . GLU B 1 208 ? 12.938 19.641 -12.922 1 98.75 208 GLU B N 1
ATOM 4405 C CA . GLU B 1 208 ? 13.406 20.016 -14.258 1 98.75 208 GLU B CA 1
ATOM 4406 C C . GLU B 1 208 ? 13.648 21.516 -14.359 1 98.75 208 GLU B C 1
ATOM 4408 O O . GLU B 1 208 ? 14.68 21.953 -14.883 1 98.75 208 GLU B O 1
ATOM 4413 N N . ARG B 1 209 ? 12.758 22.297 -13.891 1 98.69 209 ARG B N 1
ATOM 4414 C CA . ARG B 1 209 ? 12.852 23.75 -13.977 1 98.69 209 ARG B CA 1
ATOM 4415 C C . ARG B 1 209 ? 14 24.281 -13.117 1 98.69 209 ARG B C 1
ATOM 4417 O O . ARG B 1 209 ? 14.703 25.203 -13.516 1 98.69 209 ARG B O 1
ATOM 4424 N N . ILE B 1 210 ? 14.148 23.688 -11.922 1 98.75 210 ILE B N 1
ATOM 4425 C CA . ILE B 1 210 ? 15.219 24.125 -11.023 1 98.75 210 ILE B CA 1
ATOM 4426 C C . ILE B 1 210 ? 16.578 23.828 -11.664 1 98.75 210 ILE B C 1
ATOM 4428 O O . ILE B 1 210 ? 17.484 24.656 -11.617 1 98.75 210 ILE B O 1
ATOM 4432 N N . LEU B 1 211 ? 16.672 22.656 -12.289 1 98.62 211 LEU B N 1
ATOM 4433 C CA . LEU B 1 211 ? 17.938 22.25 -12.914 1 98.62 211 LEU B CA 1
ATOM 4434 C C . LEU B 1 211 ? 18.25 23.141 -14.109 1 98.62 211 LEU B C 1
ATOM 4436 O O . LEU B 1 211 ? 19.422 23.344 -14.453 1 98.62 211 LEU B O 1
ATOM 4440 N N . LYS B 1 212 ? 17.234 23.672 -14.766 1 98.38 212 LYS B N 1
ATOM 4441 C CA . LYS B 1 212 ? 17.453 24.625 -15.844 1 98.38 212 LYS B CA 1
ATOM 4442 C C . LYS B 1 212 ? 18.062 25.922 -15.312 1 98.38 212 LYS B C 1
ATOM 4444 O O . LYS B 1 212 ? 18.875 26.562 -15.984 1 98.38 212 LYS B O 1
ATOM 4449 N N . ILE B 1 213 ? 17.688 26.359 -14.148 1 98.12 213 ILE B N 1
ATOM 4450 C CA . ILE B 1 213 ? 18.156 27.578 -13.516 1 98.12 213 ILE B CA 1
ATOM 4451 C C . ILE B 1 213 ? 19.531 27.344 -12.883 1 98.12 213 ILE B C 1
ATOM 4453 O O . ILE B 1 213 ? 20.422 28.172 -12.992 1 98.12 213 ILE B O 1
ATOM 4457 N N . ASN B 1 214 ? 19.656 26.172 -12.195 1 98.12 214 ASN B N 1
ATOM 4458 C CA . ASN B 1 214 ? 20.891 25.766 -11.523 1 98.12 214 ASN B CA 1
ATOM 4459 C C . ASN B 1 214 ? 21.266 24.328 -11.875 1 98.12 214 ASN B C 1
ATOM 4461 O O . ASN B 1 214 ? 21 23.406 -11.102 1 98.12 214 ASN B O 1
ATOM 4465 N N . PRO B 1 215 ? 22.016 24.125 -12.898 1 97.62 215 PRO B N 1
ATOM 4466 C CA . PRO B 1 215 ? 22.344 22.797 -13.398 1 97.62 215 PRO B CA 1
ATOM 4467 C C . PRO B 1 215 ? 23.125 21.969 -12.383 1 97.62 215 PRO B C 1
ATOM 4469 O O . PRO B 1 215 ? 23.156 20.734 -12.484 1 97.62 215 PRO B O 1
ATOM 4472 N N . ASN B 1 216 ? 23.734 22.641 -11.422 1 97.12 216 ASN B N 1
ATOM 4473 C CA . ASN B 1 216 ? 24.562 21.922 -10.453 1 97.12 216 ASN B CA 1
ATOM 4474 C C . ASN B 1 216 ? 23.797 21.641 -9.164 1 97.12 216 ASN B C 1
ATOM 4476 O O . ASN B 1 216 ? 24.359 21.125 -8.195 1 97.12 216 ASN B O 1
ATOM 4480 N N . ALA B 1 217 ? 22.531 21.969 -9.172 1 98.12 217 ALA B N 1
ATOM 4481 C CA . ALA B 1 217 ? 21.734 21.75 -7.973 1 98.12 217 ALA B CA 1
ATOM 4482 C C . ALA B 1 217 ? 21.703 20.266 -7.598 1 98.12 217 ALA B C 1
ATOM 4484 O O . ALA B 1 217 ? 21.641 19.391 -8.469 1 98.12 217 ALA B O 1
ATOM 4485 N N . ARG B 1 218 ? 21.969 19.969 -6.328 1 97.81 218 ARG B N 1
ATOM 4486 C CA . ARG B 1 218 ? 21.719 18.625 -5.797 1 97.81 218 ARG B CA 1
ATOM 4487 C C . ARG B 1 218 ? 20.25 18.438 -5.473 1 97.81 218 ARG B C 1
ATOM 4489 O O . ARG B 1 218 ? 19.781 18.875 -4.418 1 97.81 218 ARG B O 1
ATOM 4496 N N . ILE B 1 219 ? 19.516 17.797 -6.41 1 98.38 219 ILE B N 1
ATOM 4497 C CA . ILE B 1 219 ? 18.062 17.719 -6.289 1 98.38 219 ILE B CA 1
ATOM 4498 C C . ILE B 1 219 ? 17.594 16.328 -6.699 1 98.38 219 ILE B C 1
ATOM 4500 O O . ILE B 1 219 ? 18.125 15.727 -7.629 1 98.38 219 ILE B O 1
ATOM 4504 N N . SER B 1 220 ? 16.641 15.758 -5.988 1 97.81 220 SER B N 1
ATOM 4505 C CA . SER B 1 220 ? 16.031 14.469 -6.324 1 97.81 220 SER B CA 1
ATOM 4506 C C . SER B 1 220 ? 14.539 14.469 -6.055 1 97.81 220 SER B C 1
ATOM 4508 O O . SER B 1 220 ? 14.039 15.281 -5.27 1 97.81 220 SER B O 1
ATOM 4510 N N . VAL B 1 221 ? 13.836 13.703 -6.758 1 98.19 221 VAL B N 1
ATOM 4511 C CA . VAL B 1 221 ? 12.422 13.453 -6.5 1 98.19 221 VAL B CA 1
ATOM 4512 C C . VAL B 1 221 ? 12.266 12.141 -5.727 1 98.19 221 VAL B C 1
ATOM 4514 O O . VAL B 1 221 ? 12.844 11.117 -6.094 1 98.19 221 VAL B O 1
ATOM 4517 N N . ILE B 1 222 ? 11.609 12.18 -4.633 1 97.88 222 ILE B N 1
ATOM 4518 C CA . ILE B 1 222 ? 11.281 11.008 -3.83 1 97.88 222 ILE B CA 1
ATOM 4519 C C . ILE B 1 222 ? 9.844 10.586 -4.117 1 97.88 222 ILE B C 1
ATOM 4521 O O . ILE B 1 222 ? 8.891 11.242 -3.684 1 97.88 222 ILE B O 1
ATOM 4525 N N . GLU B 1 223 ? 9.719 9.492 -4.805 1 95.5 223 GLU B N 1
ATOM 4526 C CA . GLU B 1 223 ? 8.406 8.984 -5.199 1 95.5 223 GLU B CA 1
ATOM 4527 C C . GLU B 1 223 ? 7.746 8.203 -4.07 1 95.5 223 GLU B C 1
ATOM 4529 O O . GLU B 1 223 ? 8.406 7.426 -3.377 1 95.5 223 GLU B O 1
ATOM 4534 N N . TYR B 1 224 ? 6.461 8.391 -3.945 1 94.94 224 TYR B N 1
ATOM 4535 C CA . TYR B 1 224 ? 5.688 7.68 -2.938 1 94.94 224 TYR B CA 1
ATOM 4536 C C . TYR B 1 224 ? 5.441 6.234 -3.359 1 94.94 224 TYR B C 1
ATOM 4538 O O . TYR B 1 224 ? 4.594 5.969 -4.219 1 94.94 224 TYR B O 1
ATOM 4546 N N . LYS B 1 225 ? 6.156 5.293 -2.689 1 93.88 225 LYS B N 1
ATOM 4547 C CA . LYS B 1 225 ? 5.977 3.877 -2.988 1 93.88 225 LYS B CA 1
ATOM 4548 C C . LYS B 1 225 ? 5.367 3.139 -1.8 1 93.88 225 LYS B C 1
ATOM 4550 O O . LYS B 1 225 ? 4.441 2.342 -1.966 1 93.88 225 LYS B O 1
ATOM 4555 N N . TYR B 1 226 ? 5.91 3.4 -0.612 1 96.75 226 TYR B N 1
ATOM 4556 C CA . TYR B 1 226 ? 5.418 2.828 0.636 1 96.75 226 TYR B CA 1
ATOM 4557 C C . TYR B 1 226 ? 5.262 3.904 1.705 1 96.75 226 TYR B C 1
ATOM 4559 O O . TYR B 1 226 ? 6.098 4.801 1.816 1 96.75 226 TYR B O 1
ATOM 4567 N N . LEU B 1 227 ? 4.227 3.77 2.479 1 97.69 227 LEU B N 1
ATOM 4568 C CA . LEU B 1 227 ? 3.939 4.711 3.557 1 97.69 227 LEU B CA 1
ATOM 4569 C C . LEU B 1 227 ? 5.117 4.809 4.52 1 97.69 227 LEU B C 1
ATOM 4571 O O . LEU B 1 227 ? 5.613 5.906 4.789 1 97.69 227 LEU B O 1
ATOM 4575 N N . ASP B 1 228 ? 5.656 3.682 4.984 1 98.31 228 ASP B N 1
ATOM 4576 C CA . ASP B 1 228 ? 6.703 3.648 6.004 1 98.31 228 ASP B CA 1
ATOM 4577 C C . ASP B 1 228 ? 8.023 4.168 5.449 1 98.31 228 ASP B C 1
ATOM 4579 O O . ASP B 1 228 ? 8.805 4.793 6.168 1 98.31 228 ASP B O 1
ATOM 4583 N N . VAL B 1 229 ? 8.281 3.896 4.164 1 98.38 229 VAL B N 1
ATOM 4584 C CA . VAL B 1 229 ? 9.508 4.379 3.539 1 98.38 229 VAL B CA 1
ATOM 4585 C C . VAL B 1 229 ? 9.461 5.902 3.422 1 98.38 229 VAL B C 1
ATOM 4587 O O . VAL B 1 229 ? 10.43 6.586 3.773 1 98.38 229 VAL B O 1
ATOM 4590 N N . THR B 1 230 ? 8.336 6.422 2.959 1 98.56 230 THR B N 1
ATOM 4591 C CA . THR B 1 230 ? 8.164 7.863 2.836 1 98.56 230 THR B CA 1
ATOM 4592 C C . THR B 1 230 ? 8.203 8.531 4.207 1 98.56 230 THR B C 1
ATOM 4594 O O . THR B 1 230 ? 8.844 9.578 4.375 1 98.56 230 THR B O 1
ATOM 4597 N N . TYR B 1 231 ? 7.535 7.918 5.195 1 98.81 231 TYR B N 1
ATOM 4598 C CA . TYR B 1 231 ? 7.582 8.406 6.566 1 98.81 231 TYR B CA 1
ATOM 4599 C C . TYR B 1 231 ? 9.023 8.508 7.062 1 98.81 231 TYR B C 1
ATOM 4601 O O . TYR B 1 231 ? 9.43 9.539 7.598 1 98.81 231 TYR B O 1
ATOM 4609 N N . SER B 1 232 ? 9.789 7.461 6.844 1 98.88 232 SER B N 1
ATOM 4610 C CA . SER B 1 232 ? 11.172 7.398 7.305 1 98.88 232 SER B CA 1
ATOM 4611 C C . SER B 1 232 ? 12.031 8.438 6.602 1 98.88 232 SER B C 1
ATOM 4613 O O . SER B 1 232 ? 12.953 9 7.199 1 98.88 232 SER B O 1
ATOM 4615 N N . PHE B 1 233 ? 11.766 8.664 5.348 1 98.81 233 PHE B N 1
ATOM 4616 C CA . PHE B 1 233 ? 12.531 9.68 4.629 1 98.81 233 PHE B CA 1
ATOM 4617 C C . PHE B 1 233 ? 12.297 11.062 5.234 1 98.81 233 PHE B C 1
ATOM 4619 O O . PHE B 1 233 ? 13.25 11.812 5.457 1 98.81 233 PHE B O 1
ATOM 4626 N N . ILE B 1 234 ? 11.031 11.375 5.5 1 98.88 234 ILE B N 1
ATOM 4627 C CA . ILE B 1 234 ? 10.711 12.664 6.102 1 98.88 234 ILE B CA 1
ATOM 4628 C C . ILE B 1 234 ? 11.391 12.789 7.457 1 98.88 234 ILE B C 1
ATOM 4630 O O . ILE B 1 234 ? 11.922 13.852 7.797 1 98.88 234 ILE B O 1
ATOM 4634 N N . GLN B 1 235 ? 11.453 11.672 8.211 1 98.31 235 GLN B N 1
ATOM 4635 C CA . GLN B 1 235 ? 12.125 11.641 9.508 1 98.31 235 GLN B CA 1
ATOM 4636 C C . GLN B 1 235 ? 13.602 12 9.367 1 98.31 235 GLN B C 1
ATOM 4638 O O . GLN B 1 235 ? 14.234 12.438 10.336 1 98.31 235 GLN B O 1
ATOM 4643 N N . SER B 1 236 ? 14.164 11.805 8.195 1 98.12 236 SER B N 1
ATOM 4644 C CA . SER B 1 236 ? 15.602 11.93 8.016 1 98.12 236 SER B CA 1
ATOM 4645 C C . SER B 1 236 ? 15.977 13.328 7.535 1 98.12 236 SER B C 1
ATOM 4647 O O . SER B 1 236 ? 17.156 13.656 7.406 1 98.12 236 SER B O 1
ATOM 4649 N N . LEU B 1 237 ? 15.062 14.203 7.262 1 98.5 237 LEU B N 1
ATOM 4650 C CA . LEU B 1 237 ? 15.305 15.523 6.688 1 98.5 237 LEU B CA 1
ATOM 4651 C C . LEU B 1 237 ? 15.914 16.469 7.723 1 98.5 237 LEU B C 1
ATOM 4653 O O . LEU B 1 237 ? 15.82 16.219 8.93 1 98.5 237 LEU B O 1
ATOM 4657 N N . ASP B 1 238 ? 16.547 17.5 7.227 1 98.5 238 ASP B N 1
ATOM 4658 C CA . ASP B 1 238 ? 17.016 18.578 8.094 1 98.5 238 ASP B CA 1
ATOM 4659 C C . ASP B 1 238 ? 16.016 19.719 8.156 1 98.5 238 ASP B C 1
ATOM 4661 O O . ASP B 1 238 ? 15.961 20.453 9.148 1 98.5 238 ASP B O 1
ATOM 4665 N N . PHE B 1 239 ? 15.297 19.938 7.094 1 98.75 239 PHE B N 1
ATOM 4666 C CA . PHE B 1 239 ? 14.227 20.922 6.973 1 98.75 239 PHE B CA 1
ATOM 4667 C C . PHE B 1 239 ? 13.086 20.391 6.121 1 98.75 239 PHE B C 1
ATOM 4669 O O . PHE B 1 239 ? 13.297 19.562 5.234 1 98.75 239 PHE B O 1
ATOM 4676 N N . LEU B 1 240 ? 11.906 20.875 6.395 1 98.88 240 LEU B N 1
ATOM 4677 C CA . LEU B 1 240 ? 10.781 20.578 5.512 1 98.88 240 LEU B CA 1
ATOM 4678 C C . LEU B 1 240 ? 10.008 21.859 5.172 1 98.88 240 LEU B C 1
ATOM 4680 O O . LEU B 1 240 ? 9.703 22.656 6.059 1 98.88 240 LEU B O 1
ATOM 4684 N N . ILE B 1 241 ? 9.789 22.062 3.951 1 98.88 241 ILE B N 1
ATOM 4685 C CA . ILE B 1 241 ? 8.859 23.062 3.418 1 98.88 241 ILE B CA 1
ATOM 4686 C C . ILE B 1 241 ? 7.688 22.359 2.742 1 98.88 241 ILE B C 1
ATOM 4688 O O . ILE B 1 241 ? 7.875 21.609 1.779 1 98.88 241 ILE B O 1
ATOM 4692 N N . SER B 1 242 ? 6.469 22.656 3.213 1 98.62 242 SER B N 1
ATOM 4693 C CA . SER B 1 242 ? 5.418 21.734 2.799 1 98.62 242 SER B CA 1
ATOM 4694 C C . SER B 1 242 ? 4.105 22.469 2.547 1 98.62 242 SER B C 1
ATOM 4696 O O . SER B 1 242 ? 3.74 23.375 3.299 1 98.62 242 SER B O 1
ATOM 4698 N N . PHE B 1 243 ? 3.432 22.078 1.498 1 97.38 243 PHE B N 1
ATOM 4699 C CA . PHE B 1 243 ? 2.049 22.469 1.239 1 97.38 243 PHE B CA 1
ATOM 4700 C C . PHE B 1 243 ? 1.083 21.453 1.844 1 97.38 243 PHE B C 1
ATOM 4702 O O . PHE B 1 243 ? -0.134 21.578 1.7 1 97.38 243 PHE B O 1
ATOM 4709 N N . LYS B 1 244 ? 1.562 20.391 2.496 1 96 244 LYS B N 1
ATOM 4710 C CA . LYS B 1 244 ? 0.77 19.281 2.986 1 96 244 LYS B CA 1
ATOM 4711 C C . LYS B 1 244 ? 0.828 19.188 4.508 1 96 244 LYS B C 1
ATOM 4713 O O . LYS B 1 244 ? 1.901 19.297 5.102 1 96 244 LYS B O 1
ATOM 4718 N N . LEU B 1 245 ? -0.201 18.891 5.133 1 96.69 245 LEU B N 1
ATOM 4719 C CA . LEU B 1 245 ? -0.303 18.875 6.59 1 96.69 245 LEU B CA 1
ATOM 4720 C C . LEU B 1 245 ? 0.458 17.688 7.172 1 96.69 245 LEU B C 1
ATOM 4722 O O . LEU B 1 245 ? 1.265 17.844 8.094 1 96.69 245 LEU B O 1
ATOM 4726 N N . HIS B 1 246 ? 0.22 16.484 6.668 1 98.19 246 HIS B N 1
ATOM 4727 C CA . HIS B 1 246 ? 0.675 15.312 7.395 1 98.19 246 HIS B CA 1
ATOM 4728 C C . HIS B 1 246 ? 2.182 15.117 7.25 1 98.19 246 HIS B C 1
ATOM 4730 O O . HIS B 1 246 ? 2.863 14.773 8.219 1 98.19 246 HIS B O 1
ATOM 4736 N N . PRO B 1 247 ? 2.736 15.383 6.098 1 98.5 247 PRO B N 1
ATOM 4737 C CA . PRO B 1 247 ? 4.199 15.438 6.098 1 98.5 247 PRO B CA 1
ATOM 4738 C C . PRO B 1 247 ? 4.754 16.438 7.113 1 98.5 247 PRO B C 1
ATOM 4740 O O . PRO B 1 247 ? 5.766 16.156 7.762 1 98.5 247 PRO B O 1
ATOM 4743 N N . SER B 1 248 ? 4.125 17.578 7.285 1 98.44 248 SER B N 1
ATOM 4744 C CA . SER B 1 248 ? 4.539 18.578 8.266 1 98.44 248 SER B CA 1
ATOM 4745 C C . SER B 1 248 ? 4.449 18.016 9.688 1 98.44 248 SER B C 1
ATOM 4747 O O . SER B 1 248 ? 5.355 18.234 10.5 1 98.44 248 SER B O 1
ATOM 4749 N N . LEU B 1 249 ? 3.369 17.344 9.953 1 98.12 249 LEU B N 1
ATOM 4750 C CA . LEU B 1 249 ? 3.182 16.719 11.258 1 98.12 249 LEU B CA 1
ATOM 4751 C C . LEU B 1 249 ? 4.297 15.719 11.539 1 98.12 249 LEU B C 1
ATOM 4753 O O . LEU B 1 249 ? 4.867 15.719 12.633 1 98.12 249 LEU B O 1
ATOM 4757 N N . VAL B 1 250 ? 4.656 14.859 10.578 1 98.69 250 VAL B N 1
ATOM 4758 C CA . VAL B 1 250 ? 5.719 13.867 10.727 1 98.69 250 VAL B CA 1
ATOM 4759 C C . VAL B 1 250 ? 7.039 14.578 11.031 1 98.69 250 VAL B C 1
ATOM 4761 O O . VAL B 1 250 ? 7.785 14.156 11.914 1 98.69 250 VAL B O 1
ATOM 4764 N N . ALA B 1 251 ? 7.309 15.641 10.312 1 98.56 251 ALA B N 1
ATOM 4765 C CA . ALA B 1 251 ? 8.539 16.391 10.508 1 98.56 251 ALA B CA 1
ATOM 4766 C C . ALA B 1 251 ? 8.602 17 11.906 1 98.56 251 ALA B C 1
ATOM 4768 O O . ALA B 1 251 ? 9.602 16.844 12.617 1 98.56 251 ALA B O 1
ATOM 4769 N N . ILE B 1 252 ? 7.551 17.594 12.32 1 97.75 252 ILE B N 1
ATOM 4770 C CA . ILE B 1 252 ? 7.488 18.234 13.633 1 97.75 252 ILE B CA 1
ATOM 4771 C C . ILE B 1 252 ? 7.676 17.188 14.727 1 97.75 252 ILE B C 1
ATOM 4773 O O . ILE B 1 252 ? 8.445 17.391 15.664 1 97.75 252 ILE B O 1
ATOM 4777 N N . ARG B 1 253 ? 7.004 16.062 14.555 1 97.38 253 ARG B N 1
ATOM 4778 C CA . ARG B 1 253 ? 7.117 14.953 15.508 1 97.38 253 ARG B CA 1
ATOM 4779 C C . ARG B 1 253 ? 8.57 14.547 15.703 1 97.38 253 ARG B C 1
ATOM 4781 O O . ARG B 1 253 ? 8.938 14.008 16.75 1 97.38 253 ARG B O 1
ATOM 4788 N N . ASN B 1 254 ? 9.398 14.781 14.734 1 97.25 254 ASN B N 1
ATOM 4789 C CA . ASN B 1 254 ? 10.797 14.383 14.773 1 97.25 254 ASN B CA 1
ATOM 4790 C C . ASN B 1 254 ? 11.727 15.586 14.93 1 97.25 254 ASN B C 1
ATOM 4792 O O . ASN B 1 254 ? 12.898 15.523 14.57 1 97.25 254 ASN B O 1
ATOM 4796 N N . SER B 1 255 ? 11.141 16.734 15.344 1 96.75 255 SER B N 1
ATOM 4797 C CA . SER B 1 255 ? 11.859 17.953 15.68 1 96.75 255 SER B CA 1
ATOM 4798 C C . SER B 1 255 ? 12.578 18.531 14.469 1 96.75 255 SER B C 1
ATOM 4800 O O . SER B 1 255 ? 13.672 19.078 14.586 1 96.75 255 SER B O 1
ATOM 4802 N N . ILE B 1 256 ? 12.055 18.297 13.336 1 97.94 256 ILE B N 1
ATOM 4803 C CA . ILE B 1 256 ? 12.57 18.875 12.094 1 97.94 256 ILE B CA 1
ATOM 4804 C C . ILE B 1 256 ? 11.914 20.234 11.836 1 97.94 256 ILE B C 1
ATOM 4806 O O . ILE B 1 256 ? 10.688 20.344 11.812 1 97.94 256 ILE B O 1
ATOM 4810 N N . PRO B 1 257 ? 12.75 21.281 11.719 1 98.25 257 PRO B N 1
ATOM 4811 C CA . PRO B 1 257 ? 12.148 22.578 11.367 1 98.25 257 PRO B CA 1
ATOM 4812 C C . PRO B 1 257 ? 11.234 22.484 10.148 1 98.25 257 PRO B C 1
ATOM 4814 O O . PRO B 1 257 ? 11.625 21.922 9.117 1 98.25 257 PRO B O 1
ATOM 4817 N N . THR B 1 258 ? 10.047 23.062 10.25 1 98.38 258 THR B N 1
ATOM 4818 C CA . THR B 1 258 ? 9.023 22.891 9.227 1 98.38 258 THR B CA 1
ATOM 4819 C C . THR B 1 258 ? 8.383 24.234 8.867 1 98.38 258 THR B C 1
ATOM 4821 O O . THR B 1 258 ? 7.934 24.953 9.75 1 98.38 258 THR B O 1
ATOM 4824 N N . PHE B 1 259 ? 8.352 24.547 7.605 1 98.62 259 PHE B N 1
ATOM 4825 C CA . PHE B 1 259 ? 7.68 25.719 7.062 1 98.62 259 PHE B CA 1
ATOM 4826 C C . PHE B 1 259 ? 6.473 25.312 6.223 1 98.62 259 PHE B C 1
ATOM 4828 O O . PHE B 1 259 ? 6.594 24.484 5.316 1 98.62 259 PHE B O 1
ATOM 4835 N N . CYS B 1 260 ? 5.312 25.922 6.473 1 98.31 260 CYS B N 1
ATOM 4836 C CA . CYS B 1 260 ? 4.098 25.453 5.812 1 98.31 260 CYS B CA 1
ATOM 4837 C C . CYS B 1 260 ? 3.488 26.562 4.949 1 98.31 260 CYS B C 1
ATOM 4839 O O . CYS B 1 260 ? 3.523 27.734 5.316 1 98.31 260 CYS B O 1
ATOM 4841 N N . PHE B 1 261 ? 2.975 26.094 3.848 1 97 261 PHE B N 1
ATOM 4842 C CA . PHE B 1 261 ? 2.082 26.906 3.027 1 97 261 PHE B CA 1
ATOM 4843 C C . PHE B 1 261 ? 0.646 26.406 3.137 1 97 261 PHE B C 1
ATOM 4845 O O . PHE B 1 261 ? 0.396 25.203 3.074 1 97 261 PHE B O 1
ATOM 4852 N N . SER B 1 262 ? -0.242 27.297 3.377 1 89.56 262 SER B N 1
ATOM 4853 C CA . SER B 1 262 ? -1.635 26.859 3.395 1 89.56 262 SER B CA 1
ATOM 4854 C C . SER B 1 262 ? -2.586 28.047 3.379 1 89.56 262 SER B C 1
ATOM 4856 O O . SER B 1 262 ? -2.156 29.188 3.52 1 89.56 262 SER B O 1
ATOM 4858 N N . LYS B 1 263 ? -3.838 27.703 3.084 1 82.31 263 LYS B N 1
ATOM 4859 C CA . LYS B 1 263 ? -4.938 28.641 3.291 1 82.31 263 LYS B CA 1
ATOM 4860 C C . LYS B 1 263 ? -5.941 28.094 4.309 1 82.31 263 LYS B C 1
ATOM 4862 O O . LYS B 1 263 ? -6.934 28.766 4.621 1 82.31 263 LYS B O 1
ATOM 4867 N N . LEU B 1 264 ? -5.621 26.922 4.805 1 81.5 264 LEU B N 1
ATOM 4868 C CA . LEU B 1 264 ? -6.566 26.234 5.672 1 81.5 264 LEU B CA 1
ATOM 4869 C C . LEU B 1 264 ? -6.133 26.328 7.133 1 81.5 264 LEU B C 1
ATOM 4871 O O . LEU B 1 264 ? -4.938 26.281 7.434 1 81.5 264 LEU B O 1
ATOM 4875 N N . SER B 1 265 ? -7.121 26.281 7.973 1 83.62 265 SER B N 1
ATOM 4876 C CA . SER B 1 265 ? -6.883 26.469 9.398 1 83.62 265 SER B CA 1
ATOM 4877 C C . SER B 1 265 ? -6.164 25.266 10.008 1 83.62 265 SER B C 1
ATOM 4879 O O . SER B 1 265 ? -5.477 25.406 11.023 1 83.62 265 SER B O 1
ATOM 4881 N N . LYS B 1 266 ? -6.363 24.109 9.375 1 86.69 266 LYS B N 1
ATOM 4882 C CA . LYS B 1 266 ? -5.766 22.906 9.953 1 86.69 266 LYS B CA 1
ATOM 4883 C C . LYS B 1 266 ? -4.25 23.047 10.062 1 86.69 266 LYS B C 1
ATOM 4885 O O . LYS B 1 266 ? -3.643 22.562 11.023 1 86.69 266 LYS B O 1
ATOM 4890 N N . VAL B 1 267 ? -3.629 23.719 9.172 1 90.06 267 VAL B N 1
ATOM 4891 C CA . VAL B 1 267 ? -2.178 23.875 9.156 1 90.06 267 VAL B CA 1
ATOM 4892 C C . VAL B 1 267 ? -1.762 24.906 10.203 1 90.06 267 VAL B C 1
ATOM 4894 O O . VAL B 1 267 ? -0.841 24.672 10.992 1 90.06 267 VAL B O 1
ATOM 4897 N N . THR B 1 268 ? -2.506 25.984 10.227 1 90.31 268 THR B N 1
ATOM 4898 C CA . THR B 1 268 ? -2.186 27.016 11.211 1 90.31 268 THR B CA 1
ATOM 4899 C C . THR B 1 268 ? -2.42 26.5 12.625 1 90.31 268 THR B C 1
ATOM 4901 O O . THR B 1 268 ? -1.685 26.859 13.555 1 90.31 268 THR B O 1
ATOM 4904 N N . SER B 1 269 ? -3.406 25.672 12.773 1 90.56 269 SER B N 1
ATOM 4905 C CA . SER B 1 269 ? -3.672 25.062 14.078 1 90.56 269 SER B CA 1
ATOM 4906 C C . SER B 1 269 ? -2.52 24.156 14.508 1 90.56 269 SER B C 1
ATOM 4908 O O . SER B 1 269 ? -2.127 24.156 15.68 1 90.56 269 SER B O 1
ATOM 4910 N N . LEU B 1 270 ? -2.006 23.391 13.602 1 92.94 270 LEU B N 1
ATOM 4911 C CA . LEU B 1 270 ? -0.872 22.516 13.891 1 92.94 270 LEU B CA 1
ATOM 4912 C C . LEU B 1 270 ? 0.344 23.328 14.328 1 92.94 270 LEU B C 1
ATOM 4914 O O . LEU B 1 270 ? 0.964 23.031 15.352 1 92.94 270 LEU B O 1
ATOM 4918 N N . LEU B 1 271 ? 0.621 24.375 13.609 1 94.62 271 LEU B N 1
ATOM 4919 C CA . LEU B 1 271 ? 1.791 25.188 13.906 1 94.62 271 LEU B CA 1
ATOM 4920 C C . LEU B 1 271 ? 1.623 25.922 15.234 1 94.62 271 LEU B C 1
ATOM 4922 O O . LEU B 1 271 ? 2.574 26.016 16.016 1 94.62 271 LEU B O 1
ATOM 4926 N N . SER B 1 272 ? 0.434 26.344 15.469 1 92.81 272 SER B N 1
ATOM 4927 C CA . SER B 1 272 ? 0.143 27.047 16.719 1 92.81 272 SER B CA 1
ATOM 4928 C C . SER B 1 272 ? 0.302 26.125 17.922 1 92.81 272 SER B C 1
ATOM 4930 O O . SER B 1 272 ? 0.785 26.547 18.969 1 92.81 272 SER B O 1
ATOM 4932 N N . GLU B 1 273 ? -0.102 24.906 17.75 1 92.25 273 GLU B N 1
ATOM 4933 C CA . GLU B 1 273 ? 0.013 23.922 18.812 1 92.25 273 GLU B CA 1
ATOM 4934 C C . GLU B 1 273 ? 1.456 23.797 19.297 1 92.25 273 GLU B C 1
ATOM 4936 O O . GLU B 1 273 ? 1.702 23.547 20.484 1 92.25 273 GLU B O 1
ATOM 4941 N N . PHE B 1 274 ? 2.406 24.047 18.438 1 94.44 274 PHE B N 1
ATOM 4942 C CA . PHE B 1 274 ? 3.809 23.844 18.781 1 94.44 274 PHE B CA 1
ATOM 4943 C C . PHE B 1 274 ? 4.551 25.172 18.859 1 94.44 274 PHE B C 1
ATOM 4945 O O . PHE B 1 274 ? 5.785 25.203 18.875 1 94.44 274 PHE B O 1
ATOM 4952 N N . ASN B 1 275 ? 3.826 26.25 18.797 1 92.19 275 ASN B N 1
ATOM 4953 C CA . ASN B 1 275 ? 4.348 27.609 18.969 1 92.19 275 ASN B CA 1
ATOM 4954 C C . ASN B 1 275 ? 5.352 27.969 17.875 1 92.19 275 ASN B C 1
ATOM 4956 O O . ASN B 1 275 ? 6.422 28.5 18.156 1 92.19 275 ASN B O 1
ATOM 4960 N N . ILE B 1 276 ? 5.062 27.547 16.688 1 95.12 276 ILE B N 1
ATOM 4961 C CA . ILE B 1 276 ? 5.926 27.891 15.562 1 95.12 276 ILE B CA 1
ATOM 4962 C C . ILE B 1 276 ? 5.09 28.516 14.445 1 95.12 276 ILE B C 1
ATOM 4964 O O . ILE B 1 276 ? 5.305 28.219 13.266 1 95.12 276 ILE B O 1
ATOM 4968 N N . SER B 1 277 ? 4.125 29.266 14.766 1 94.56 277 SER B N 1
ATOM 4969 C CA . SER B 1 277 ? 3.197 29.891 13.82 1 94.56 277 SER B CA 1
ATOM 4970 C C . SER B 1 277 ? 3.924 30.828 12.867 1 94.56 277 SER B C 1
ATOM 4972 O O . SER B 1 277 ? 3.402 31.172 11.805 1 94.56 277 SER B O 1
ATOM 4974 N N . GLU B 1 278 ? 5.086 31.266 13.242 1 94.62 278 GLU B N 1
ATOM 4975 C CA . GLU B 1 278 ? 5.844 32.188 12.391 1 94.62 278 GLU B CA 1
ATOM 4976 C C . GLU B 1 278 ? 6.352 31.469 11.133 1 94.62 278 GLU B C 1
ATOM 4978 O O . GLU B 1 278 ? 6.691 32.125 10.148 1 94.62 278 GLU B O 1
ATOM 4983 N N . PHE B 1 279 ? 6.484 30.156 11.164 1 96.69 279 PHE B N 1
ATOM 4984 C CA . PHE B 1 279 ? 6.965 29.391 10.016 1 96.69 279 PHE B CA 1
ATOM 4985 C C . PHE B 1 279 ? 5.812 29.016 9.086 1 96.69 279 PHE B C 1
ATOM 4987 O O . PHE B 1 279 ? 5.562 27.828 8.844 1 96.69 279 PHE B O 1
ATOM 4994 N N . TYR B 1 280 ? 5.16 30.031 8.664 1 96.75 280 TYR B N 1
ATOM 4995 C CA . TYR B 1 280 ? 3.963 29.922 7.84 1 96.75 280 TYR B CA 1
ATOM 4996 C C . TYR B 1 280 ? 3.896 31.062 6.82 1 96.75 280 TYR B C 1
ATOM 4998 O O . TYR B 1 280 ? 4.355 32.188 7.094 1 96.75 280 TYR B O 1
ATOM 5006 N N . SER B 1 281 ? 3.328 30.766 5.621 1 96.44 281 SER B N 1
ATOM 5007 C CA . SER B 1 281 ? 3.004 31.812 4.66 1 96.44 281 SER B CA 1
ATOM 5008 C C . SER B 1 281 ? 1.831 31.406 3.775 1 96.44 281 SER B C 1
ATOM 5010 O O . SER B 1 281 ? 1.651 30.234 3.475 1 96.44 281 SER B O 1
ATOM 5012 N N . ASP B 1 282 ? 1.087 32.438 3.416 1 94.75 282 ASP B N 1
ATOM 5013 C CA . ASP B 1 282 ? 0.192 32.281 2.271 1 94.75 282 ASP B CA 1
ATOM 5014 C C . ASP B 1 282 ? 0.98 32.188 0.968 1 94.75 282 ASP B C 1
ATOM 5016 O O . ASP B 1 282 ? 1.874 32.969 0.711 1 94.75 282 ASP B O 1
ATOM 5020 N N . TYR B 1 283 ? 0.672 31.156 0.154 1 94.81 283 TYR B N 1
ATOM 5021 C CA . TYR B 1 283 ? 1.467 30.953 -1.052 1 94.81 283 TYR B CA 1
ATOM 5022 C C . TYR B 1 283 ? 1.119 31.984 -2.117 1 94.81 283 TYR B C 1
ATOM 5024 O O . TYR B 1 283 ? 1.814 32.094 -3.131 1 94.81 283 TYR B O 1
ATOM 5032 N N . GLU B 1 284 ? 0.152 32.844 -1.877 1 94.44 284 GLU B N 1
ATOM 5033 C CA . GLU B 1 284 ? -0.191 33.938 -2.789 1 94.44 284 GLU B CA 1
ATOM 5034 C C . GLU B 1 284 ? 0.604 35.188 -2.467 1 94.44 284 GLU B C 1
ATOM 5036 O O . GLU B 1 284 ? 0.599 36.156 -3.24 1 94.44 284 GLU B O 1
ATOM 5041 N N . ALA B 1 285 ? 1.271 35.188 -1.343 1 96.25 285 ALA B N 1
ATOM 5042 C CA . ALA B 1 285 ? 2.102 36.344 -0.992 1 96.25 285 ALA B CA 1
ATOM 5043 C C . ALA B 1 285 ? 3.18 36.594 -2.047 1 96.25 285 ALA B C 1
ATOM 5045 O O . ALA B 1 285 ? 3.531 35.688 -2.803 1 96.25 285 ALA B O 1
ATOM 5046 N N . PRO B 1 286 ? 3.68 37.844 -2.111 1 96.75 286 PRO B N 1
ATOM 5047 C CA . PRO B 1 286 ? 4.75 38.125 -3.064 1 96.75 286 PRO B CA 1
ATOM 5048 C C . PRO B 1 286 ? 5.996 37.281 -2.842 1 96.75 286 PRO B C 1
ATOM 5050 O O . PRO B 1 286 ? 6.359 37 -1.697 1 96.75 286 PRO B O 1
ATOM 5053 N N . GLN B 1 287 ? 6.625 36.906 -3.916 1 97.31 287 GLN B N 1
ATOM 5054 C CA . GLN B 1 287 ? 7.77 36 -3.896 1 97.31 287 GLN B CA 1
ATOM 5055 C C . GLN B 1 287 ? 8.844 36.5 -2.936 1 97.31 287 GLN B C 1
ATOM 5057 O O . GLN B 1 287 ? 9.406 35.719 -2.162 1 97.31 287 GLN B O 1
ATOM 5062 N N . GLN B 1 288 ? 9.094 37.812 -2.99 1 97.06 288 GLN B N 1
ATOM 5063 C CA . GLN B 1 288 ? 10.156 38.375 -2.168 1 97.06 288 GLN B CA 1
ATOM 5064 C C . GLN B 1 288 ? 9.859 38.188 -0.682 1 97.06 288 GLN B C 1
ATOM 5066 O O . GLN B 1 288 ? 10.766 37.938 0.111 1 97.06 288 GLN B O 1
ATOM 5071 N N . GLN B 1 289 ? 8.664 38.344 -0.325 1 97.44 289 GLN B N 1
ATOM 5072 C CA . GLN B 1 289 ? 8.25 38.156 1.062 1 97.44 289 GLN B CA 1
ATOM 5073 C C . GLN B 1 289 ? 8.438 36.719 1.504 1 97.44 289 GLN B C 1
ATOM 5075 O O . GLN B 1 289 ? 8.945 36.469 2.594 1 97.44 289 GLN B O 1
ATOM 5080 N N . ILE B 1 290 ? 8 35.812 0.669 1 98 290 ILE B N 1
ATOM 5081 C CA . ILE B 1 290 ? 8.125 34.375 0.967 1 98 290 ILE B CA 1
ATOM 5082 C C . ILE B 1 290 ? 9.602 34 1.077 1 98 290 ILE B C 1
ATOM 5084 O O . ILE B 1 290 ? 10 33.281 1.997 1 98 290 ILE B O 1
ATOM 5088 N N . GLN B 1 291 ? 10.391 34.5 0.165 1 97.19 291 GLN B N 1
ATOM 5089 C CA . GLN B 1 291 ? 11.82 34.219 0.152 1 97.19 291 GLN B CA 1
ATOM 5090 C C . GLN B 1 291 ? 12.492 34.656 1.445 1 97.19 291 GLN B C 1
ATOM 5092 O O . GLN B 1 291 ? 13.305 33.938 2.02 1 97.19 291 GLN B O 1
ATOM 5097 N N . THR B 1 292 ? 12.117 35.844 1.859 1 97.25 292 THR B N 1
ATOM 5098 C CA . THR B 1 292 ? 12.68 36.375 3.096 1 97.25 292 THR B CA 1
ATOM 5099 C C . THR B 1 292 ? 12.281 35.5 4.289 1 97.25 292 THR B C 1
ATOM 5101 O O . THR B 1 292 ? 13.125 35.188 5.137 1 97.25 292 THR B O 1
ATOM 5104 N N . LYS B 1 293 ? 11.078 35.094 4.363 1 97.56 293 LYS B N 1
ATOM 5105 C CA . LYS B 1 293 ? 10.586 34.25 5.453 1 97.56 293 LYS B CA 1
ATOM 5106 C C . LYS B 1 293 ? 11.312 32.906 5.473 1 97.56 293 LYS B C 1
ATOM 5108 O O . LYS B 1 293 ? 11.656 32.406 6.543 1 97.56 293 LYS B O 1
ATOM 5113 N N . ILE B 1 294 ? 11.547 32.344 4.305 1 98.06 294 ILE B N 1
ATOM 5114 C CA . ILE B 1 294 ? 12.188 31.047 4.203 1 98.06 294 ILE B CA 1
ATOM 5115 C C . ILE B 1 294 ? 13.656 31.172 4.609 1 98.06 294 ILE B C 1
ATOM 5117 O O . ILE B 1 294 ? 14.195 30.281 5.285 1 98.06 294 ILE B O 1
ATOM 5121 N N . GLU B 1 295 ? 14.289 32.219 4.199 1 96.69 295 GLU B N 1
ATOM 5122 C CA . GLU B 1 295 ? 15.672 32.438 4.594 1 96.69 295 GLU B CA 1
ATOM 5123 C C . GLU B 1 295 ? 15.797 32.562 6.109 1 96.69 295 GLU B C 1
ATOM 5125 O O . GLU B 1 295 ? 16.719 32 6.711 1 96.69 295 GLU B O 1
ATOM 5130 N N . ASP B 1 296 ? 14.891 33.312 6.66 1 97 296 ASP B N 1
ATOM 5131 C CA . ASP B 1 296 ? 14.859 33.438 8.117 1 97 296 ASP B CA 1
ATOM 5132 C C . ASP B 1 296 ? 14.609 32.094 8.773 1 97 296 ASP B C 1
ATOM 5134 O O . ASP B 1 296 ? 15.258 31.734 9.766 1 97 296 ASP B O 1
ATOM 5138 N N . PHE B 1 297 ? 13.703 31.375 8.305 1 98 297 PHE B N 1
ATOM 5139 C CA . PHE B 1 297 ? 13.352 30.047 8.773 1 98 297 PHE B CA 1
ATOM 5140 C C . PHE B 1 297 ? 14.57 29.141 8.766 1 98 297 PHE B C 1
ATOM 5142 O O . PHE B 1 297 ? 14.836 28.438 9.742 1 98 297 PHE B O 1
ATOM 5149 N N . LEU B 1 298 ? 15.352 29.141 7.598 1 97.62 298 LEU B N 1
ATOM 5150 C CA . LEU B 1 298 ? 16.516 28.281 7.465 1 97.62 298 LEU B CA 1
ATOM 5151 C C . LEU B 1 298 ? 17.594 28.656 8.477 1 97.62 298 LEU B C 1
ATOM 5153 O O . LEU B 1 298 ? 18.375 27.812 8.906 1 97.62 298 LEU B O 1
ATOM 5157 N N . LYS B 1 299 ? 17.531 29.891 8.914 1 96.25 299 LYS B N 1
ATOM 5158 C CA . LYS B 1 299 ? 18.531 30.391 9.859 1 96.25 299 LYS B CA 1
ATOM 5159 C C . LYS B 1 299 ? 18.125 30.078 11.297 1 96.25 299 LYS B C 1
ATOM 5161 O O . LYS B 1 299 ? 18.938 29.609 12.094 1 96.25 299 LYS B O 1
ATOM 5166 N N . ILE B 1 300 ? 16.875 30.219 11.664 1 95.62 300 ILE B N 1
ATOM 5167 C CA . ILE B 1 300 ? 16.5 30.188 13.078 1 95.62 300 ILE B CA 1
ATOM 5168 C C . ILE B 1 300 ? 15.742 28.906 13.383 1 95.62 300 ILE B C 1
ATOM 5170 O O . ILE B 1 300 ? 15.547 28.562 14.555 1 95.62 300 ILE B O 1
ATOM 5174 N N . GLY B 1 301 ? 15.258 28.219 12.359 1 95.25 301 GLY B N 1
ATOM 5175 C CA . GLY B 1 301 ? 14.422 27.047 12.508 1 95.25 301 GLY B CA 1
ATOM 5176 C C . GLY B 1 301 ? 15 26.016 13.469 1 95.25 301 GLY B C 1
ATOM 5177 O O . GLY B 1 301 ? 14.32 25.594 14.406 1 95.25 301 GLY B O 1
ATOM 5178 N N . PRO B 1 302 ? 16.234 25.609 13.289 1 95.06 302 PRO B N 1
ATOM 5179 C CA . PRO B 1 302 ? 16.844 24.578 14.141 1 95.06 302 PRO B CA 1
ATOM 5180 C C . PRO B 1 302 ? 16.812 24.953 15.625 1 95.06 302 PRO B C 1
ATOM 5182 O O . PRO B 1 302 ? 16.484 24.109 16.469 1 95.06 302 PRO B O 1
ATOM 5185 N N . ASN B 1 303 ? 17.031 26.156 15.961 1 93.5 303 ASN B N 1
ATOM 5186 C CA . ASN B 1 303 ? 17.016 26.594 17.359 1 93.5 303 ASN B CA 1
ATOM 5187 C C . ASN B 1 303 ? 15.609 26.578 17.938 1 93.5 303 ASN B C 1
ATOM 5189 O O . ASN B 1 303 ? 15.43 26.266 19.125 1 93.5 303 ASN B O 1
ATOM 5193 N N . LYS B 1 304 ? 14.688 26.875 17.125 1 91.75 304 LYS B N 1
ATOM 5194 C CA . LYS B 1 304 ? 13.305 26.875 17.578 1 91.75 304 LYS B CA 1
ATOM 5195 C C . LYS B 1 304 ? 12.828 25.469 17.906 1 91.75 304 LYS B C 1
ATOM 5197 O O . LYS B 1 304 ? 12.047 25.266 18.828 1 91.75 304 LYS B O 1
ATOM 5202 N N . MET B 1 305 ? 13.344 24.469 17.234 1 91.5 305 MET B N 1
ATOM 5203 C CA . MET B 1 305 ? 12.875 23.094 17.406 1 91.5 305 MET B CA 1
ATOM 5204 C C . MET B 1 305 ? 13.43 22.484 18.688 1 91.5 305 MET B C 1
ATOM 5206 O O . MET B 1 305 ? 12.828 21.578 19.266 1 91.5 305 MET B O 1
ATOM 5210 N N . ILE B 1 306 ? 14.5 22.969 19.188 1 88.06 306 ILE B N 1
ATOM 5211 C CA . ILE B 1 306 ? 15.141 22.438 20.391 1 88.06 306 ILE B CA 1
ATOM 5212 C C . ILE B 1 306 ? 14.188 22.562 21.578 1 88.06 306 ILE B C 1
ATOM 5214 O O . ILE B 1 306 ? 14.141 21.688 22.453 1 88.06 306 ILE B O 1
ATOM 5218 N N . THR B 1 307 ? 13.359 23.5 21.562 1 86.62 307 THR B N 1
ATOM 5219 C CA . THR B 1 307 ? 12.484 23.781 22.688 1 86.62 307 THR B CA 1
ATOM 5220 C C . THR B 1 307 ? 11.164 23.031 22.562 1 86.62 307 THR B C 1
ATOM 5222 O O . THR B 1 307 ? 10.336 23.047 23.484 1 86.62 307 THR B O 1
ATOM 5225 N N . LEU B 1 308 ? 11.039 22.312 21.469 1 92.69 308 LEU B N 1
ATOM 5226 C CA . LEU B 1 308 ? 9.734 21.719 21.188 1 92.69 308 LEU B CA 1
ATOM 5227 C C . LEU B 1 308 ? 9.68 20.266 21.656 1 92.69 308 LEU B C 1
ATOM 5229 O O . LEU B 1 308 ? 8.617 19.641 21.641 1 92.69 308 LEU B O 1
ATOM 5233 N N . GLY B 1 309 ? 10.734 19.703 22.062 1 91.44 309 GLY B N 1
ATOM 5234 C CA . GLY B 1 309 ? 10.82 18.281 22.391 1 91.44 309 GLY B CA 1
ATOM 5235 C C . GLY B 1 309 ? 9.797 17.859 23.422 1 91.44 309 GLY B C 1
ATOM 5236 O O . GLY B 1 309 ? 9.094 16.859 23.234 1 91.44 309 GLY B O 1
ATOM 5237 N N . THR B 1 310 ? 9.719 18.609 24.453 1 94 310 THR B N 1
ATOM 5238 C CA . THR B 1 310 ? 8.805 18.281 25.531 1 94 310 THR B CA 1
ATOM 5239 C C . THR B 1 310 ? 7.352 18.375 25.078 1 94 310 THR B C 1
ATOM 5241 O O . THR B 1 310 ? 6.527 17.531 25.422 1 94 310 THR B O 1
ATOM 5244 N N . LYS B 1 311 ? 7.078 19.422 24.359 1 95.69 311 LYS B N 1
ATOM 5245 C CA . LYS B 1 311 ? 5.723 19.609 23.844 1 95.69 311 LYS B CA 1
ATOM 5246 C C . LYS B 1 311 ? 5.34 18.484 22.891 1 95.69 311 LYS B C 1
ATOM 5248 O O . LYS B 1 311 ? 4.211 17.984 22.922 1 95.69 311 LYS B O 1
ATOM 5253 N N . ILE B 1 312 ? 6.234 18.078 22.031 1 96.62 312 ILE B N 1
ATOM 5254 C CA . ILE B 1 312 ? 6.008 17 21.078 1 96.62 312 ILE B CA 1
ATOM 5255 C C . ILE B 1 312 ? 5.652 15.719 21.844 1 96.62 312 ILE B C 1
ATOM 5257 O O . ILE B 1 312 ? 4.645 15.07 21.547 1 96.62 312 ILE B O 1
ATOM 5261 N N . LYS B 1 313 ? 6.395 15.422 22.844 1 96.75 313 LYS B N 1
ATOM 5262 C CA . LYS B 1 313 ? 6.16 14.227 23.656 1 96.75 313 LYS B CA 1
ATOM 5263 C C . LYS B 1 313 ? 4.812 14.297 24.359 1 96.75 313 LYS B C 1
ATOM 5265 O O . LYS B 1 313 ? 4.117 13.289 24.484 1 96.75 313 LYS B O 1
ATOM 5270 N N . SER B 1 314 ? 4.539 15.477 24.797 1 97.44 314 SER B N 1
ATOM 5271 C CA . SER B 1 314 ? 3.268 15.664 25.484 1 97.44 314 SER B CA 1
ATOM 5272 C C . SER B 1 314 ? 2.088 15.414 24.547 1 97.44 314 SER B C 1
ATOM 5274 O O . SER B 1 314 ? 1.117 14.758 24.938 1 97.44 314 SER B O 1
ATOM 5276 N N . VAL B 1 315 ? 2.156 15.922 23.359 1 97.19 315 VAL B N 1
ATOM 5277 C CA . VAL B 1 315 ? 1.078 15.75 22.391 1 97.19 315 VAL B CA 1
ATOM 5278 C C . VAL B 1 315 ? 0.98 14.289 21.969 1 97.19 315 VAL B C 1
ATOM 5280 O O . VAL B 1 315 ? -0.12 13.75 21.828 1 97.19 315 VAL B O 1
ATOM 5283 N N . GLU B 1 316 ? 2.084 13.602 21.766 1 97.81 316 GLU B N 1
ATOM 5284 C CA . GLU B 1 316 ? 2.092 12.18 21.438 1 97.81 316 GLU B CA 1
ATOM 5285 C C . GLU B 1 316 ? 1.436 11.359 22.547 1 97.81 316 GLU B C 1
ATOM 5287 O O . GLU B 1 316 ? 0.625 10.469 22.266 1 97.81 316 GLU B O 1
ATOM 5292 N N . LYS B 1 317 ? 1.822 11.688 23.75 1 98.25 317 LYS B N 1
ATOM 5293 C CA . LYS B 1 317 ? 1.251 10.984 24.891 1 98.25 317 LYS B CA 1
ATOM 5294 C C . LYS B 1 317 ? -0.26 11.18 24.969 1 98.25 317 LYS B C 1
ATOM 5296 O O . LYS B 1 317 ? -1.008 10.234 25.203 1 98.25 317 LYS B O 1
ATOM 5301 N N . LEU B 1 318 ? -0.643 12.414 24.797 1 98.31 318 LEU B N 1
ATOM 5302 C CA . LEU B 1 318 ? -2.07 12.711 24.797 1 98.31 318 LEU B CA 1
ATOM 5303 C C . LEU B 1 318 ? -2.793 11.953 23.688 1 98.31 318 LEU B C 1
ATOM 5305 O O . LEU B 1 318 ? -3.887 11.43 23.906 1 98.31 318 LEU B O 1
ATOM 5309 N N . SER B 1 319 ? -2.246 11.938 22.5 1 98.38 319 SER B N 1
ATOM 5310 C CA . SER B 1 319 ? -2.826 11.195 21.391 1 98.38 319 SER B CA 1
ATOM 5311 C C . SER B 1 319 ? -2.982 9.719 21.719 1 98.38 319 SER B C 1
ATOM 5313 O O . SER B 1 319 ? -4.039 9.133 21.484 1 98.38 319 SER B O 1
ATOM 5315 N N . ASP B 1 320 ? -1.962 9.156 22.297 1 98.56 320 ASP B N 1
ATOM 5316 C CA . ASP B 1 320 ? -1.979 7.75 22.672 1 98.56 320 ASP B CA 1
ATOM 5317 C C . ASP B 1 320 ? -3.055 7.473 23.719 1 98.56 320 ASP B C 1
ATOM 5319 O O . ASP B 1 320 ? -3.766 6.469 23.625 1 98.56 320 ASP B O 1
ATOM 5323 N N . GLU B 1 321 ? -3.133 8.367 24.656 1 98.69 321 GLU B N 1
ATOM 5324 C CA . GLU B 1 321 ? -4.141 8.219 25.703 1 98.69 321 GLU B CA 1
ATOM 5325 C C . GLU B 1 321 ? -5.551 8.266 25.125 1 98.69 321 GLU B C 1
ATOM 5327 O O . GLU B 1 321 ? -6.398 7.441 25.469 1 98.69 321 GLU B O 1
ATOM 5332 N N . LYS B 1 322 ? -5.766 9.211 24.297 1 98.62 322 LYS B N 1
ATOM 5333 C CA . LYS B 1 322 ? -7.098 9.398 23.734 1 98.62 322 LYS B CA 1
ATOM 5334 C C . LYS B 1 322 ? -7.477 8.242 22.812 1 98.62 322 LYS B C 1
ATOM 5336 O O . LYS B 1 322 ? -8.625 7.793 22.812 1 98.62 322 LYS B O 1
ATOM 5341 N N . ILE B 1 323 ? -6.562 7.77 22.016 1 98.38 323 ILE B N 1
ATOM 5342 C CA . ILE B 1 323 ? -6.887 6.711 21.078 1 98.38 323 ILE B CA 1
ATOM 5343 C C . ILE B 1 323 ? -7.059 5.387 21.812 1 98.38 323 ILE B C 1
ATOM 5345 O O . ILE B 1 323 ? -7.855 4.539 21.406 1 98.38 323 ILE B O 1
ATOM 5349 N N . GLN B 1 324 ? -6.316 5.219 22.922 1 98.38 324 GLN B N 1
ATOM 5350 C CA . GLN B 1 324 ? -6.531 4.047 23.766 1 98.38 324 GLN B CA 1
ATOM 5351 C C . GLN B 1 324 ? -7.906 4.086 24.422 1 98.38 324 GLN B C 1
ATOM 5353 O O . GLN B 1 324 ? -8.539 3.043 24.609 1 98.38 324 GLN B O 1
ATOM 5358 N N . LYS B 1 325 ? -8.305 5.262 24.812 1 98.31 325 LYS B N 1
ATOM 5359 C CA . LYS B 1 325 ? -9.672 5.41 25.312 1 98.31 325 LYS B CA 1
ATOM 5360 C C . LYS B 1 325 ? -10.695 5.02 24.25 1 98.31 325 LYS B C 1
ATOM 5362 O O . LYS B 1 325 ? -11.672 4.324 24.547 1 98.31 325 LYS B O 1
ATOM 5367 N N . LEU B 1 326 ? -10.516 5.438 23.047 1 98.31 326 LEU B N 1
ATOM 5368 C CA . LEU B 1 326 ? -11.375 5.027 21.938 1 98.31 326 LEU B CA 1
ATOM 5369 C C . LEU B 1 326 ? -11.414 3.506 21.812 1 98.31 326 LEU B C 1
ATOM 5371 O O . LEU B 1 326 ? -12.492 2.922 21.656 1 98.31 326 LEU B O 1
ATOM 5375 N N . LYS B 1 327 ? -10.227 2.863 21.797 1 98.38 327 LYS B N 1
ATOM 5376 C CA . LYS B 1 327 ? -10.125 1.411 21.703 1 98.38 327 LYS B CA 1
ATOM 5377 C C . LYS B 1 327 ? -10.984 0.726 22.766 1 98.38 327 LYS B C 1
ATOM 5379 O O . LYS B 1 327 ? -11.719 -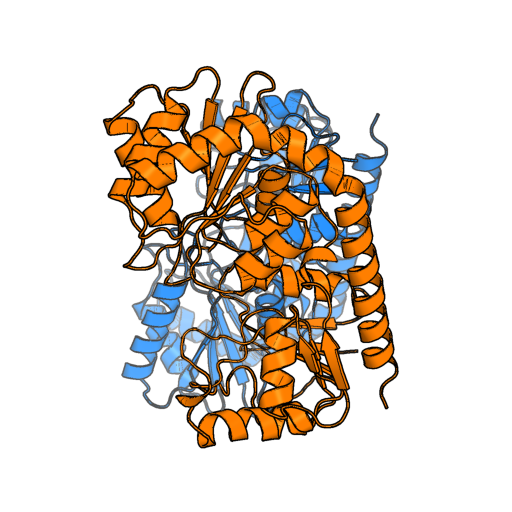0.216 22.453 1 98.38 327 LYS B O 1
ATOM 5384 N N . THR B 1 328 ? -10.859 1.266 23.984 1 98 328 THR B N 1
ATOM 5385 C CA . THR B 1 328 ? -11.625 0.702 25.078 1 98 328 THR B CA 1
ATOM 5386 C C . THR B 1 328 ? -13.125 0.847 24.844 1 98 328 THR B C 1
ATOM 5388 O O . THR B 1 328 ? -13.883 -0.097 25.047 1 98 328 THR B O 1
ATOM 5391 N N . GLU B 1 329 ? -13.508 2.008 24.375 1 97.38 329 GLU B N 1
ATOM 5392 C CA . GLU B 1 329 ? -14.922 2.258 24.078 1 97.38 329 GLU B CA 1
ATOM 5393 C C . GLU B 1 329 ? -15.43 1.34 22.984 1 97.38 329 GLU B C 1
ATOM 5395 O O . GLU B 1 329 ? -16.516 0.772 23.078 1 97.38 329 GLU B O 1
ATOM 5400 N N . VAL B 1 330 ? -14.672 1.155 21.953 1 97.81 330 VAL B N 1
ATOM 5401 C CA . VAL B 1 330 ? -15.047 0.364 20.797 1 97.81 330 VAL B CA 1
ATOM 5402 C C . VAL B 1 330 ? -15.18 -1.105 21.188 1 97.81 330 VAL B C 1
ATOM 5404 O O . VAL B 1 330 ? -16.141 -1.778 20.797 1 97.81 330 VAL B O 1
ATOM 5407 N N . LEU B 1 331 ? -14.281 -1.607 21.984 1 96.88 331 LEU B N 1
ATOM 5408 C CA . LEU B 1 331 ? -14.227 -3.027 22.312 1 96.88 331 LEU B CA 1
ATOM 5409 C C . LEU B 1 331 ? -15.258 -3.379 23.375 1 96.88 331 LEU B C 1
ATOM 5411 O O . LEU B 1 331 ? -15.75 -4.512 23.438 1 96.88 331 LEU B O 1
ATOM 5415 N N . LYS B 1 332 ? -15.672 -2.43 24.188 1 92.81 332 LYS B N 1
ATOM 5416 C CA . LYS B 1 332 ? -16.578 -2.711 25.297 1 92.81 332 LYS B CA 1
ATOM 5417 C C . LYS B 1 332 ? -18.031 -2.41 24.922 1 92.81 332 LYS B C 1
ATOM 5419 O O . LYS B 1 332 ? -18.953 -2.787 25.641 1 92.81 332 LYS B O 1
ATOM 5424 N N . ALA B 1 333 ? -18.125 -1.811 23.875 1 87.12 333 ALA B N 1
ATOM 5425 C CA . ALA B 1 333 ? -19.469 -1.422 23.5 1 87.12 333 ALA B CA 1
ATOM 5426 C C . ALA B 1 333 ? -20.375 -2.643 23.359 1 87.12 333 ALA B C 1
ATOM 5428 O O . ALA B 1 333 ? -19.938 -3.707 22.922 1 87.12 333 ALA B O 1
ATOM 5429 N N . ASN B 1 334 ? -21.641 -2.592 23.797 1 73.69 334 ASN B N 1
ATOM 5430 C CA . ASN B 1 334 ? -22.641 -3.65 23.797 1 73.69 334 ASN B CA 1
ATOM 5431 C C . ASN B 1 334 ? -23.453 -3.658 22.516 1 73.69 334 ASN B C 1
ATOM 5433 O O . ASN B 1 334 ? -23.75 -2.602 21.953 1 73.69 334 ASN B O 1
#